Protein AF-A0A5I0D790-F1 (afdb_monomer_lite)

Foldseek 3Di:
DQDQADDDPQFTFQWLPQFKKFKFPFFQFAQAPDVGDTDGWIKMFTSVQKDPADDPDAGRPRTGTDFAVIKRAFIDGCVRSVCATPPQSFHRGIKGWDDFHPPDDDPNTGTHGAQTKIQHRRNSTIRNSRIDGDGHDDDDDDDDDDDPPPFQAAEEEEEEFFEAALADPLLQVVLCVVCVVVVQDLLDQCNLVVSLVCCCPPVVADSLFCSNNRWDDWLSVLQQVQQQPDDCPDLRYFYDYDYFGHFQDDRPGTGHPCRRQALDDCRHLVNSLVVVLQCLLVRLLVRDDPGHAHAFYEYAYEAAALRLLSSLQNLVCLVVVPVSSLVSNVNSCVPHHYNADSNTAYLEYQYEQYQLQHQDVVVVGQRQALDNDPRQNFDDVRSHNAYEYEHEPQAFFSNRFGADAPPVHQYHYAYAYRCLQTPRHGQKYKDKFFQDFKDKDKDFPPDDLCNDPQVVVQVVCLVLQCPDPNRVLLSVQFDKDKDKDKAQPDQADPVRGRMIMMIITIITPIDMAGSLSNLLSSVLSVVVCVVSVRDTRCPPPCNVVSQDPVCVVVSVVSNVCSVCSNVVHDDDGDDSVRSSVCSNHHHDPQAHQPQADADPVRHGRGGRDPDPSSRSRHGDPSSFHWYAYSVRDTDGD

Structure (mmCIF, N/CA/C/O backbone):
data_AF-A0A5I0D790-F1
#
_entry.id   AF-A0A5I0D790-F1
#
loop_
_atom_site.group_PDB
_atom_site.id
_atom_site.type_symbol
_atom_site.label_atom_id
_atom_site.label_alt_id
_atom_site.label_comp_id
_atom_site.label_asym_id
_atom_site.label_entity_id
_atom_site.label_seq_id
_atom_site.pdbx_PDB_ins_code
_atom_site.Cartn_x
_atom_site.Cartn_y
_atom_site.Cartn_z
_atom_site.occupancy
_atom_site.B_iso_or_equiv
_atom_site.auth_seq_id
_atom_site.auth_comp_id
_atom_site.auth_asym_id
_atom_site.auth_atom_id
_atom_site.pdbx_PDB_model_num
ATOM 1 N N . MET A 1 1 ? -8.455 9.832 46.505 1.00 47.78 1 MET A N 1
ATOM 2 C CA . MET A 1 1 ? -8.257 11.074 45.724 1.00 47.78 1 MET A CA 1
ATOM 3 C C . MET A 1 1 ? -9.049 12.175 46.412 1.00 47.78 1 MET A C 1
ATOM 5 O O . MET A 1 1 ? -10.220 11.936 46.685 1.00 47.78 1 MET A O 1
ATOM 9 N N . LYS A 1 2 ? -8.435 13.312 46.771 1.00 54.25 2 LYS A N 1
ATOM 10 C CA . LYS A 1 2 ? -9.201 14.464 47.283 1.00 54.25 2 LYS A CA 1
ATOM 11 C C . LYS A 1 2 ? -10.118 14.960 46.156 1.00 54.25 2 LYS A C 1
ATOM 13 O O . LYS A 1 2 ? -9.687 15.027 45.010 1.00 54.25 2 LYS A O 1
ATOM 18 N N . MET A 1 3 ? -11.389 15.181 46.472 1.00 67.50 3 MET A N 1
ATOM 19 C CA . MET A 1 3 ? -12.434 15.505 45.499 1.00 67.50 3 MET A CA 1
ATOM 20 C C . MET A 1 3 ? -12.367 16.998 45.147 1.00 67.50 3 MET A C 1
ATOM 22 O O . MET A 1 3 ? -12.286 17.809 46.064 1.00 67.50 3 MET A O 1
ATOM 26 N N . ILE A 1 4 ? -12.398 17.348 43.854 1.00 86.44 4 ILE A N 1
ATOM 27 C CA . ILE A 1 4 ? -12.552 18.742 43.402 1.00 86.44 4 ILE A CA 1
ATOM 28 C C . ILE A 1 4 ? -14.047 19.045 43.365 1.00 86.44 4 ILE A C 1
ATOM 30 O O . ILE A 1 4 ? -14.782 18.367 42.640 1.00 86.44 4 ILE A O 1
ATOM 34 N N . THR A 1 5 ? -14.508 20.020 44.144 1.00 88.56 5 THR A N 1
ATOM 35 C CA . THR A 1 5 ? -15.954 20.248 44.333 1.00 88.56 5 THR A CA 1
ATOM 36 C C . THR A 1 5 ? -16.473 21.519 43.666 1.00 88.56 5 THR A C 1
ATOM 38 O O . THR A 1 5 ? -17.679 21.671 43.486 1.00 88.56 5 THR A O 1
ATOM 41 N N . ILE A 1 6 ? -15.581 22.425 43.255 1.00 90.56 6 ILE A N 1
ATOM 42 C CA . ILE A 1 6 ? -15.966 23.768 42.809 1.00 90.56 6 ILE A CA 1
ATOM 43 C C . ILE A 1 6 ? -16.123 23.835 41.285 1.00 90.56 6 ILE A C 1
ATOM 45 O O . ILE A 1 6 ? -15.172 23.596 40.532 1.00 90.56 6 ILE A O 1
ATOM 49 N N . ASN A 1 7 ? -17.331 24.212 40.848 1.00 91.69 7 ASN A N 1
ATOM 50 C CA . ASN A 1 7 ? -17.683 24.492 39.457 1.00 91.69 7 ASN A CA 1
ATOM 51 C C . ASN A 1 7 ? -17.460 25.959 39.104 1.00 91.69 7 ASN A C 1
ATOM 53 O O . ASN A 1 7 ? -18.024 26.835 39.755 1.00 91.69 7 ASN A O 1
ATOM 57 N N . ILE A 1 8 ? -16.714 26.220 38.033 1.00 90.75 8 ILE A N 1
ATOM 58 C CA . ILE A 1 8 ? -16.576 27.547 37.447 1.00 90.75 8 ILE A CA 1
ATOM 59 C C . ILE A 1 8 ? -16.781 27.439 35.936 1.00 90.75 8 ILE A C 1
ATOM 61 O O . ILE A 1 8 ? -15.944 26.897 35.220 1.00 90.75 8 ILE A O 1
ATOM 65 N N . ASN A 1 9 ? -17.904 27.963 35.439 1.00 89.56 9 ASN A N 1
ATOM 66 C CA . ASN A 1 9 ? -18.281 27.931 34.018 1.00 89.56 9 ASN A CA 1
ATOM 67 C C . ASN A 1 9 ? -18.267 26.518 33.392 1.00 89.56 9 ASN A C 1
ATOM 69 O O . ASN A 1 9 ? -17.844 26.341 32.252 1.00 89.56 9 ASN A O 1
ATOM 73 N N . GLY A 1 10 ? -18.694 25.498 34.141 1.00 84.69 10 GLY A N 1
ATOM 74 C CA . GLY A 1 10 ? -18.701 24.103 33.685 1.00 84.69 10 GLY A CA 1
ATOM 75 C C . GLY A 1 10 ? -17.344 23.397 33.782 1.00 84.69 10 GLY A C 1
ATOM 76 O O . GLY A 1 10 ? -17.230 22.238 33.388 1.00 84.69 10 GLY A O 1
ATOM 77 N N . LEU A 1 11 ? -16.325 24.069 34.321 1.00 92.31 11 LEU A N 1
ATOM 78 C CA . LEU A 1 11 ? -14.958 23.575 34.464 1.00 92.31 11 LEU A CA 1
ATOM 79 C C . LEU A 1 11 ? -14.590 23.505 35.949 1.00 92.31 11 LEU A C 1
ATOM 81 O O . LEU A 1 11 ? -15.036 24.326 36.752 1.00 92.31 11 LEU A O 1
ATOM 85 N N . THR A 1 12 ? -13.785 22.518 36.345 1.00 95.25 12 THR A N 1
ATOM 86 C CA . THR A 1 12 ? -13.294 22.449 37.727 1.00 95.25 12 THR A CA 1
ATOM 87 C C . THR A 1 12 ? -12.299 23.570 38.001 1.00 95.25 12 THR A C 1
ATOM 89 O O . THR A 1 12 ? -11.451 23.877 37.162 1.00 95.25 12 THR A O 1
ATOM 92 N N . LEU A 1 13 ? -12.367 24.150 39.198 1.00 96.88 13 LEU A N 1
ATOM 93 C CA . LEU A 1 13 ? -11.386 25.125 39.668 1.00 96.88 13 LEU A CA 1
ATOM 94 C C . LEU A 1 13 ? -9.985 24.501 39.806 1.00 96.88 13 LEU A C 1
ATOM 96 O O . LEU A 1 13 ? -9.845 23.418 40.373 1.00 96.88 13 LEU A O 1
ATOM 100 N N . CYS A 1 14 ? -8.939 25.198 39.355 1.00 97.38 14 CYS A N 1
ATOM 101 C CA . CYS A 1 14 ? -7.555 24.835 39.660 1.00 97.38 14 CYS A CA 1
ATOM 102 C C . CYS A 1 14 ? -7.168 25.361 41.050 1.00 97.38 14 CYS A C 1
ATOM 104 O O . CYS A 1 14 ? -7.258 26.553 41.345 1.00 97.38 14 CYS A O 1
ATOM 106 N N . HIS A 1 15 ? -6.691 24.474 41.914 1.00 97.19 15 HIS A N 1
ATOM 107 C CA . HIS A 1 15 ? -6.143 24.808 43.232 1.00 97.19 15 HIS A CA 1
ATOM 108 C C . HIS A 1 15 ? -4.986 23.858 43.561 1.00 97.19 15 HIS A C 1
ATOM 110 O O . HIS A 1 15 ? -4.817 22.828 42.908 1.00 97.19 15 HIS A O 1
ATOM 116 N N . LYS A 1 16 ? -4.197 24.156 44.596 1.00 96.25 16 LYS A N 1
ATOM 117 C CA . LYS A 1 16 ? -2.963 23.411 44.921 1.00 96.25 16 LYS A CA 1
ATOM 118 C C . LYS A 1 16 ? -3.149 21.897 45.125 1.00 96.25 16 LYS A C 1
ATOM 120 O O . LYS A 1 16 ? -2.231 21.113 44.929 1.00 96.25 16 LYS A O 1
ATOM 125 N N . GLY A 1 17 ? -4.353 21.480 45.513 1.00 93.06 17 GLY A N 1
ATOM 126 C CA . GLY A 1 17 ? -4.722 20.078 45.738 1.00 93.06 17 GLY A CA 1
ATOM 127 C C . GLY A 1 17 ? -5.485 19.415 44.587 1.00 93.06 17 GLY A C 1
ATOM 128 O O . GLY A 1 17 ? -5.932 18.283 44.751 1.00 93.06 17 GLY A O 1
ATOM 129 N N . SER A 1 18 ? -5.671 20.102 43.455 1.00 92.56 18 SER A N 1
ATOM 130 C CA . SER A 1 18 ? -6.517 19.646 42.336 1.00 92.56 18 SER A CA 1
ATOM 131 C C . SER A 1 18 ? -5.899 18.515 41.507 1.00 92.56 18 SER A C 1
ATOM 133 O O . SER A 1 18 ? -6.591 17.883 40.714 1.00 92.56 18 SER A O 1
ATOM 135 N N . SER A 1 19 ? -4.610 18.215 41.713 1.00 93.31 19 SER A N 1
ATOM 136 C CA . SER A 1 19 ? -3.855 17.222 40.929 1.00 93.31 19 SER A CA 1
ATOM 137 C C . SER A 1 19 ? -3.840 17.523 39.422 1.00 93.31 19 SER A C 1
ATOM 139 O O . SER A 1 19 ? -3.716 16.610 38.612 1.00 93.31 19 SER A O 1
ATOM 141 N N . GLY A 1 20 ? -3.989 18.795 39.046 1.00 94.88 20 GLY A N 1
ATOM 142 C CA . GLY A 1 20 ? -3.878 19.241 37.665 1.00 94.88 20 GLY A CA 1
ATOM 143 C C . GLY A 1 20 ? -2.451 19.207 37.127 1.00 94.88 20 GLY A C 1
ATOM 144 O O . GLY A 1 20 ? -1.507 19.517 37.863 1.00 94.88 20 GLY A O 1
ATOM 145 N N . VAL A 1 21 ? -2.334 18.856 35.846 1.00 97.19 21 VAL A N 1
ATOM 146 C CA . VAL A 1 21 ? -1.097 18.742 35.063 1.00 97.19 21 VAL A CA 1
ATOM 147 C C . VAL A 1 21 ? -1.215 19.623 33.821 1.00 97.19 21 VAL A C 1
ATOM 149 O O . VAL A 1 21 ? -2.246 19.629 33.148 1.00 97.19 21 VAL A O 1
ATOM 152 N N . SER A 1 22 ? -0.166 20.374 33.513 1.00 96.81 22 SER A N 1
ATOM 153 C CA . SER A 1 22 ? -0.014 21.109 32.261 1.00 96.81 22 SER A CA 1
ATOM 154 C C . SER A 1 22 ? 1.138 20.500 31.481 1.00 96.81 22 SER A C 1
ATOM 156 O O . SER A 1 22 ? 2.247 20.503 31.996 1.00 96.81 22 SER A O 1
ATOM 158 N N . HIS A 1 23 ? 0.877 20.028 30.264 1.00 97.00 23 HIS A N 1
ATOM 159 C CA . HIS A 1 23 ? 1.871 19.449 29.356 1.00 97.00 23 HIS A CA 1
ATOM 160 C C . HIS A 1 23 ? 1.987 20.329 28.110 1.00 97.00 23 HIS A C 1
ATOM 162 O O . HIS A 1 23 ? 0.968 20.773 27.573 1.00 97.00 23 HIS A O 1
ATOM 168 N N . ASN A 1 24 ? 3.202 20.604 27.645 1.00 95.88 24 ASN A N 1
ATOM 169 C CA . ASN A 1 24 ? 3.423 21.433 26.464 1.00 95.88 24 ASN A CA 1
ATOM 170 C C . ASN A 1 24 ? 2.804 20.814 25.195 1.00 95.88 24 ASN A C 1
ATOM 172 O O . ASN A 1 24 ? 2.886 19.619 24.941 1.00 95.88 24 ASN A O 1
ATOM 176 N N . THR A 1 25 ? 2.145 21.627 24.372 1.00 95.06 25 THR A N 1
ATOM 177 C CA . THR A 1 25 ? 1.626 21.188 23.061 1.00 95.06 25 THR A CA 1
ATOM 178 C C . THR A 1 25 ? 2.617 21.434 21.935 1.00 95.06 25 THR A C 1
ATOM 180 O O . THR A 1 25 ? 2.563 20.767 20.909 1.00 95.06 25 THR A O 1
ATOM 183 N N . LEU A 1 26 ? 3.490 22.427 22.111 1.00 91.06 26 LEU A N 1
ATOM 184 C CA . LEU A 1 26 ? 4.632 22.665 21.239 1.00 91.06 26 LEU A CA 1
ATOM 185 C C . LEU A 1 26 ? 5.893 22.193 21.971 1.00 91.06 26 LEU A C 1
ATOM 187 O O . LEU A 1 26 ? 5.958 22.341 23.192 1.00 91.06 26 LEU A O 1
ATOM 191 N N . PRO A 1 27 ? 6.892 21.631 21.279 1.00 91.69 27 PRO A N 1
ATOM 192 C CA . PRO A 1 27 ? 8.114 21.191 21.940 1.00 91.69 27 PRO A CA 1
ATOM 193 C C . PRO A 1 27 ? 8.825 22.364 22.623 1.00 91.69 27 PRO A C 1
ATOM 195 O O . PRO A 1 27 ? 8.868 23.473 22.090 1.00 91.69 27 PRO A O 1
ATOM 198 N N . ASP A 1 28 ? 9.389 22.117 23.803 1.00 92.50 28 ASP A N 1
ATOM 199 C CA . ASP A 1 28 ? 10.214 23.081 24.524 1.00 92.50 28 ASP A CA 1
ATOM 200 C C . ASP A 1 28 ? 11.636 23.049 23.964 1.00 92.50 28 ASP A C 1
ATOM 202 O O . ASP A 1 28 ? 12.444 22.196 24.321 1.00 92.50 28 ASP A O 1
ATOM 206 N N . VAL A 1 29 ? 11.932 23.907 22.986 1.00 95.88 29 VAL A N 1
ATOM 207 C CA . VAL A 1 29 ? 13.235 23.868 22.311 1.00 95.88 29 VAL A CA 1
ATOM 208 C C . VAL A 1 29 ? 14.280 24.580 23.169 1.00 95.88 29 VAL A C 1
ATOM 210 O O . VAL A 1 29 ? 14.242 25.806 23.315 1.00 95.88 29 VAL A O 1
ATOM 213 N N . CYS A 1 30 ? 15.242 23.820 23.693 1.00 94.69 30 CYS A N 1
ATOM 214 C CA . CYS A 1 30 ? 16.298 24.312 24.579 1.00 94.69 30 CYS A CA 1
ATOM 215 C C . CYS A 1 30 ? 17.694 24.020 24.020 1.00 94.69 30 CYS A C 1
ATOM 217 O O . CYS A 1 30 ? 17.924 23.028 23.324 1.00 94.69 30 CYS A O 1
ATOM 219 N N . LYS A 1 31 ? 18.657 24.887 24.340 1.00 95.69 31 LYS A N 1
ATOM 220 C CA . LYS A 1 31 ? 20.071 24.664 24.031 1.00 95.69 31 LYS A CA 1
ATOM 221 C C . LYS A 1 31 ? 20.621 23.579 24.949 1.00 95.69 31 LYS A C 1
ATOM 223 O O . LYS A 1 31 ? 20.528 23.676 26.172 1.00 95.69 31 LYS A O 1
ATOM 228 N N . THR A 1 32 ? 21.229 22.564 24.347 1.00 93.88 32 THR A N 1
ATOM 229 C CA . THR A 1 32 ? 21.686 21.369 25.064 1.00 93.88 32 THR A CA 1
ATOM 230 C C . THR A 1 32 ? 23.214 21.256 25.039 1.00 93.88 32 THR A C 1
ATOM 232 O O . THR A 1 32 ? 23.813 21.378 23.961 1.00 93.88 32 THR A O 1
ATOM 235 N N . PRO A 1 33 ? 23.877 21.030 26.192 1.00 90.38 33 PRO A N 1
ATOM 236 C CA . PRO A 1 33 ? 25.311 20.758 26.245 1.00 90.38 33 PRO A CA 1
ATOM 237 C C . PRO A 1 33 ? 25.738 19.544 25.399 1.00 90.38 33 PRO A C 1
ATOM 239 O O . PRO A 1 33 ? 24.935 18.649 25.146 1.00 90.38 33 PRO A O 1
ATOM 242 N N . PRO A 1 34 ? 27.022 19.458 25.006 1.00 87.50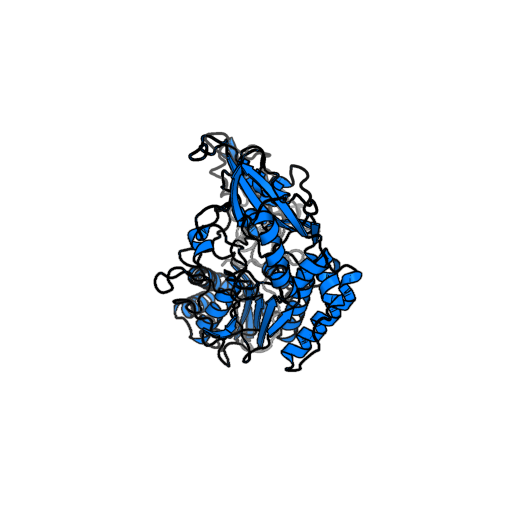 34 PRO A N 1
ATOM 243 C CA . PRO A 1 34 ? 28.077 20.445 25.255 1.00 87.50 34 PRO A CA 1
ATOM 244 C C . PRO A 1 34 ? 28.128 21.568 24.206 1.00 87.50 34 PRO A C 1
ATOM 246 O O . PRO A 1 34 ? 28.818 22.559 24.415 1.00 87.50 34 PRO A O 1
ATOM 249 N N . PHE A 1 35 ? 27.410 21.433 23.088 1.00 91.00 35 PHE A N 1
ATOM 250 C CA . PHE A 1 35 ? 27.553 22.321 21.926 1.00 91.00 35 PHE A CA 1
ATOM 251 C C . PHE A 1 35 ? 26.448 23.383 21.802 1.00 91.00 35 PHE A C 1
ATOM 253 O O . PHE A 1 35 ? 26.479 24.191 20.878 1.00 91.00 35 PHE A O 1
ATOM 260 N N . GLY A 1 36 ? 25.465 23.395 22.708 1.00 89.25 36 GLY A N 1
ATOM 261 C CA . GLY A 1 36 ? 24.347 24.341 22.669 1.00 89.25 36 GLY A CA 1
ATOM 262 C C . GLY A 1 36 ? 23.389 24.106 21.499 1.00 89.25 36 GLY A C 1
ATOM 263 O O . GLY A 1 36 ? 22.750 25.053 21.042 1.00 89.25 36 GLY A O 1
ATOM 264 N N . VAL A 1 37 ? 23.297 22.864 21.007 1.00 92.88 37 VAL A N 1
ATOM 265 C CA . VAL A 1 37 ? 22.390 22.498 19.909 1.00 92.88 37 VAL A CA 1
ATOM 266 C C . VAL A 1 37 ? 20.941 22.645 20.391 1.00 92.88 37 VAL A C 1
ATOM 268 O O . VAL A 1 37 ? 20.640 22.193 21.501 1.00 92.88 37 VAL A O 1
ATOM 271 N N . PRO A 1 38 ? 20.045 23.269 19.603 1.00 94.31 38 PRO A N 1
ATOM 272 C CA . PRO A 1 38 ? 18.618 23.300 19.905 1.00 94.31 38 PRO A CA 1
ATOM 273 C C . PRO A 1 38 ? 18.026 21.885 19.856 1.00 94.31 38 PRO A C 1
ATOM 275 O O . PRO A 1 38 ? 18.068 21.233 18.815 1.00 94.31 38 PRO A O 1
ATOM 278 N N . VAL A 1 39 ? 17.471 21.416 20.971 1.00 92.81 39 VAL A N 1
ATOM 279 C CA . VAL A 1 39 ? 16.820 20.104 21.094 1.00 92.81 39 VAL A CA 1
ATOM 280 C C . VAL A 1 39 ? 15.399 20.315 21.620 1.00 92.81 39 VAL A C 1
ATOM 282 O O . VAL A 1 39 ? 15.229 21.086 22.567 1.00 92.81 39 VAL A O 1
ATOM 285 N N . PRO A 1 40 ? 14.375 19.690 21.012 1.00 95.50 40 PRO A N 1
ATOM 286 C CA . PRO A 1 40 ? 13.009 19.744 21.516 1.00 95.50 40 PRO A CA 1
ATOM 287 C C . PRO A 1 40 ? 12.840 18.848 22.752 1.00 95.50 40 PRO A C 1
ATOM 289 O O . PRO A 1 40 ? 13.168 17.663 22.695 1.00 95.50 40 PRO A O 1
ATOM 292 N N . TYR A 1 41 ? 12.282 19.397 23.831 1.00 92.06 41 TYR A N 1
ATOM 293 C CA . TYR A 1 41 ? 11.947 18.670 25.056 1.00 92.06 41 TYR A CA 1
ATOM 294 C C . TYR A 1 41 ? 10.438 18.620 25.314 1.00 92.06 41 TYR A C 1
ATOM 296 O O . TYR A 1 41 ? 9.669 19.501 24.907 1.00 92.06 41 TYR A O 1
ATOM 304 N N . GLU A 1 42 ? 10.017 17.570 26.013 1.00 95.06 42 GLU A N 1
ATOM 305 C CA . GLU A 1 42 ? 8.752 17.579 26.745 1.00 95.06 42 GLU A CA 1
ATOM 306 C C . GLU A 1 42 ? 8.875 18.545 27.927 1.00 95.06 42 GLU A C 1
ATOM 308 O O . GLU A 1 42 ? 9.964 18.758 28.457 1.00 95.06 42 GLU A O 1
ATOM 313 N N . ASN A 1 43 ? 7.768 19.168 28.320 1.00 95.00 43 ASN A N 1
ATOM 314 C CA . ASN A 1 43 ? 7.745 20.073 29.459 1.00 95.00 43 ASN A CA 1
ATOM 315 C C . ASN A 1 43 ? 6.410 19.930 30.200 1.00 95.00 43 ASN A C 1
ATOM 317 O O . ASN A 1 43 ? 5.339 20.120 29.612 1.00 95.00 43 ASN A O 1
ATOM 321 N N . GLU A 1 44 ? 6.476 19.602 31.493 1.00 97.44 44 GLU A N 1
ATOM 322 C CA . GLU A 1 44 ? 5.307 19.481 32.366 1.00 97.44 44 GLU A CA 1
ATOM 323 C C . GLU A 1 44 ? 5.381 20.400 33.586 1.00 97.44 44 GLU A C 1
ATOM 325 O O . GLU A 1 44 ? 6.446 20.654 34.140 1.00 97.44 44 GLU A O 1
ATOM 330 N N . ALA A 1 45 ? 4.224 20.862 34.059 1.00 96.81 45 ALA A N 1
ATOM 331 C CA . ALA A 1 45 ? 4.097 21.603 35.309 1.00 96.81 45 ALA A CA 1
ATOM 332 C C . ALA A 1 45 ? 2.831 21.198 36.074 1.00 96.81 45 ALA A C 1
ATOM 334 O O . ALA A 1 45 ? 1.789 20.904 35.480 1.00 96.81 45 ALA A O 1
ATOM 335 N N . TYR A 1 46 ? 2.901 21.218 37.406 1.00 97.56 46 TYR A N 1
ATOM 336 C CA . TYR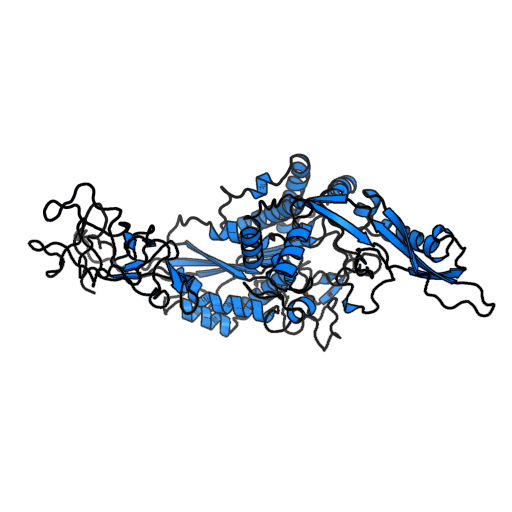 A 1 46 ? 1.873 20.634 38.268 1.00 97.56 46 TYR A CA 1
ATOM 337 C C . TYR A 1 46 ? 1.207 21.665 39.175 1.00 97.56 46 TYR A C 1
ATOM 339 O O . TYR A 1 46 ? 1.864 22.487 39.812 1.00 97.56 46 TYR A O 1
ATOM 347 N N . SER A 1 47 ? -0.107 21.531 39.353 1.00 96.88 47 SER A N 1
ATOM 348 C CA . SER A 1 47 ? -0.876 22.326 40.324 1.00 96.88 47 SER A CA 1
ATOM 349 C C . SER A 1 47 ? -0.389 22.180 41.770 1.00 96.88 47 SER A C 1
ATOM 351 O O . SER A 1 47 ? -0.569 23.098 42.567 1.00 96.88 47 SER A O 1
ATOM 353 N N . ALA A 1 48 ? 0.272 21.071 42.115 1.00 96.06 48 ALA A N 1
ATOM 354 C CA . ALA A 1 48 ? 0.896 20.880 43.424 1.00 96.06 48 ALA A CA 1
ATOM 355 C C . ALA A 1 48 ? 1.991 21.925 43.719 1.00 96.06 48 ALA A C 1
ATOM 357 O O . ALA A 1 48 ? 2.185 22.294 44.879 1.00 96.06 48 ALA A O 1
ATOM 358 N N . ASP A 1 49 ? 2.626 22.463 42.674 1.00 96.88 49 ASP A N 1
ATOM 359 C CA . ASP A 1 49 ? 3.661 23.498 42.742 1.00 96.88 49 ASP A CA 1
ATOM 360 C C . ASP A 1 49 ? 3.072 24.920 42.630 1.00 96.88 49 ASP A C 1
ATOM 362 O O . ASP A 1 49 ? 3.797 25.885 42.390 1.00 96.88 49 ASP A O 1
ATOM 366 N N . LEU A 1 50 ? 1.753 25.081 42.817 1.00 97.81 50 LEU A N 1
ATOM 367 C CA . LEU A 1 50 ? 1.083 26.381 42.770 1.00 97.81 50 LEU A CA 1
ATOM 368 C C . LEU A 1 50 ? 1.661 27.359 43.807 1.00 97.81 50 LEU A C 1
ATOM 370 O O . LEU A 1 50 ? 1.679 27.095 45.020 1.00 97.81 50 LEU A O 1
ATOM 374 N N . ILE A 1 51 ? 2.066 28.520 43.297 1.00 97.56 51 ILE A N 1
ATOM 375 C CA . ILE A 1 51 ? 2.528 29.702 44.023 1.00 97.56 51 ILE A CA 1
ATOM 376 C C . ILE A 1 51 ? 1.795 30.948 43.516 1.00 97.56 51 ILE A C 1
ATOM 378 O O . ILE A 1 51 ? 1.164 30.936 42.458 1.00 97.56 51 ILE A O 1
ATOM 382 N N . LYS A 1 52 ? 1.890 32.046 44.278 1.00 97.19 52 LYS A N 1
ATOM 383 C CA . LYS A 1 52 ? 1.242 33.336 43.963 1.00 97.19 52 LYS A CA 1
ATOM 384 C C . LYS A 1 52 ? -0.284 33.240 43.755 1.00 97.19 52 LYS A C 1
ATOM 386 O O . LYS A 1 52 ? -0.868 34.121 43.129 1.00 97.19 52 LYS A O 1
ATOM 391 N N . GLY A 1 53 ? -0.910 32.186 44.284 1.00 95.88 53 GLY A N 1
ATOM 392 C CA . GLY A 1 53 ? -2.360 32.040 44.353 1.00 95.88 53 GLY A CA 1
ATOM 393 C C . GLY A 1 53 ? -2.973 32.804 45.518 1.00 95.88 53 GLY A C 1
ATOM 394 O O . GLY A 1 53 ? -2.331 33.656 46.135 1.00 95.88 53 GLY A O 1
ATOM 395 N N . THR A 1 54 ? -4.234 32.503 45.811 1.00 97.31 54 THR A N 1
ATOM 396 C CA . THR A 1 54 ? -4.999 33.202 46.850 1.00 97.31 54 THR A CA 1
ATOM 397 C C . THR A 1 54 ? -4.409 33.039 48.253 1.00 97.31 54 THR A C 1
ATOM 399 O O . THR A 1 54 ? -3.808 32.016 48.583 1.00 97.31 54 THR A O 1
ATOM 402 N N . THR A 1 55 ? -4.624 34.032 49.118 1.00 95.38 55 THR A N 1
ATOM 403 C CA . THR A 1 55 ? -4.127 34.024 50.513 1.00 95.38 55 THR A CA 1
ATOM 404 C C . THR A 1 55 ? -5.243 34.061 51.553 1.00 95.38 55 THR A C 1
ATOM 406 O O . THR A 1 55 ? -5.093 33.510 52.640 1.00 95.38 55 THR A O 1
ATOM 409 N N . SER A 1 56 ? -6.378 34.669 51.212 1.00 95.00 56 SER A N 1
ATOM 410 C CA . SER A 1 56 ? -7.547 34.855 52.078 1.00 95.00 56 SER A CA 1
ATOM 411 C C . SER A 1 56 ? -8.682 33.868 51.795 1.00 95.00 56 SER A C 1
ATOM 413 O O . SER A 1 56 ? -9.563 33.689 52.633 1.00 95.00 56 SER A O 1
ATOM 415 N N . VAL A 1 57 ? -8.657 33.202 50.636 1.00 94.12 57 VAL A N 1
ATOM 416 C CA . VAL A 1 57 ? -9.674 32.228 50.208 1.00 94.12 57 VAL A CA 1
ATOM 417 C C . VAL A 1 57 ? -9.001 30.910 49.844 1.00 94.12 57 VAL A C 1
ATOM 419 O O . VAL A 1 57 ? -7.939 30.905 49.224 1.00 94.12 57 VAL A O 1
ATOM 422 N N . SER A 1 58 ? -9.614 29.787 50.216 1.00 94.94 58 SER A N 1
ATOM 423 C CA . SER A 1 58 ? -9.100 28.442 49.938 1.00 94.94 58 SER A CA 1
ATOM 424 C C . SER A 1 58 ? -10.209 27.492 49.474 1.00 94.94 58 SER A C 1
ATOM 426 O O . SER A 1 58 ? -11.388 27.761 49.699 1.00 94.94 58 SER A O 1
ATOM 428 N N . ALA A 1 59 ? -9.834 26.394 48.813 1.00 92.44 59 ALA A N 1
ATOM 429 C CA . ALA A 1 59 ? -10.745 25.400 48.240 1.00 92.44 59 ALA A CA 1
ATOM 430 C C . ALA A 1 59 ? -10.376 23.961 48.639 1.00 92.44 59 ALA A C 1
ATOM 432 O O . ALA A 1 59 ? -9.206 23.642 48.871 1.00 92.44 59 ALA A O 1
ATOM 433 N N . ASP A 1 60 ? -11.380 23.081 48.691 1.00 89.88 60 ASP A N 1
ATOM 434 C CA . ASP A 1 60 ? -11.226 21.619 48.770 1.00 89.88 60 ASP A CA 1
ATOM 435 C C . ASP A 1 60 ? -10.238 21.140 49.851 1.00 89.88 60 ASP A C 1
ATOM 437 O O . ASP A 1 60 ? -9.270 20.419 49.594 1.00 89.88 60 ASP A O 1
ATOM 441 N N . GLY A 1 61 ? -10.475 21.565 51.095 1.00 85.00 61 GLY A N 1
ATOM 442 C CA . GLY A 1 61 ? -9.632 21.211 52.240 1.00 85.00 61 GLY A CA 1
ATOM 443 C C . GLY A 1 61 ? -8.442 22.151 52.444 1.00 85.00 61 GLY A C 1
ATOM 444 O O . GLY A 1 61 ? -7.346 21.685 52.752 1.00 85.00 61 GLY A O 1
ATOM 445 N N . GLY A 1 62 ? -8.661 23.459 52.269 1.00 91.06 62 GLY A N 1
ATOM 446 C CA . GLY A 1 62 ? -7.695 24.506 52.621 1.00 91.06 62 GLY A CA 1
ATOM 447 C C . GLY A 1 62 ? -6.645 24.815 51.551 1.00 91.06 62 GLY A C 1
ATOM 448 O O . GLY A 1 62 ? -5.654 25.477 51.845 1.00 91.06 62 GLY A O 1
ATOM 449 N N . ASN A 1 63 ? -6.825 24.357 50.310 1.00 96.12 63 ASN A N 1
ATOM 450 C CA . ASN A 1 63 ? -5.844 24.592 49.254 1.00 96.12 63 ASN A CA 1
ATOM 451 C C . ASN A 1 63 ? -5.924 26.015 48.695 1.00 96.12 63 ASN A C 1
ATOM 453 O O . ASN A 1 63 ? -7.007 26.530 48.426 1.00 96.12 63 ASN A O 1
ATOM 457 N N . MET A 1 64 ? -4.754 26.590 48.425 1.00 97.00 64 MET A N 1
ATOM 458 C CA . MET A 1 64 ? -4.585 27.824 47.656 1.00 97.00 64 MET A CA 1
ATOM 459 C C . MET A 1 64 ? -5.233 27.699 46.272 1.00 97.00 64 MET A C 1
ATOM 461 O O . MET A 1 64 ? -5.006 26.703 45.581 1.00 97.00 64 MET A O 1
ATOM 465 N N . ILE A 1 65 ? -6.015 28.700 45.873 1.00 98.19 65 ILE A N 1
ATOM 466 C CA . ILE A 1 65 ? -6.732 28.747 44.594 1.00 98.19 65 ILE A CA 1
ATOM 467 C C . ILE A 1 65 ? -5.860 29.440 43.541 1.00 98.19 65 ILE A C 1
ATOM 469 O O . ILE A 1 65 ? -5.192 30.429 43.846 1.00 98.19 65 ILE A O 1
ATOM 473 N N . ALA A 1 66 ? -5.879 28.937 42.304 1.00 98.19 66 ALA A N 1
ATOM 474 C CA . ALA A 1 66 ? -5.237 29.593 41.172 1.00 98.19 66 ALA A CA 1
ATOM 475 C C . ALA A 1 66 ? -6.149 30.685 40.586 1.00 98.19 66 ALA A C 1
ATOM 477 O O . ALA A 1 66 ? -7.299 30.440 40.216 1.00 98.19 66 ALA A O 1
ATOM 478 N N . ASN A 1 67 ? -5.610 31.893 40.478 1.00 97.50 67 ASN A N 1
ATOM 479 C CA . ASN A 1 67 ? -6.200 33.026 39.771 1.00 97.50 67 ASN A CA 1
ATOM 480 C C . ASN A 1 67 ? -5.147 33.686 38.861 1.00 97.50 67 ASN A C 1
ATOM 482 O O . ASN A 1 67 ? -3.963 33.350 38.921 1.00 97.50 67 ASN A O 1
ATOM 486 N N . VAL A 1 68 ? -5.547 34.620 37.999 1.00 96.06 68 VAL A N 1
ATOM 487 C CA . VAL A 1 68 ? -4.612 35.280 37.067 1.00 96.06 68 VAL A CA 1
ATOM 488 C C . VAL A 1 68 ? -3.439 35.929 37.816 1.00 96.06 68 VAL A C 1
ATOM 490 O O . VAL A 1 68 ? -3.620 36.717 38.747 1.00 96.06 68 VAL A O 1
ATOM 493 N N . GLY A 1 69 ? -2.216 35.595 37.396 1.00 92.19 69 GLY A N 1
ATOM 494 C CA . GLY A 1 69 ? -0.963 35.966 38.068 1.00 92.19 69 GLY A CA 1
ATOM 495 C C . GLY A 1 69 ? -0.419 34.905 39.036 1.00 92.19 69 GLY A C 1
ATOM 496 O O . GLY A 1 69 ? 0.702 35.056 39.521 1.00 92.19 69 GLY A O 1
ATOM 497 N N . SER A 1 70 ? -1.175 33.833 39.292 1.00 97.69 70 SER A N 1
ATOM 498 C CA . SER A 1 70 ? -0.650 32.604 39.900 1.00 97.69 70 SER A CA 1
ATOM 499 C C . SER A 1 70 ? 0.281 31.870 38.934 1.00 97.69 70 SER A C 1
ATOM 501 O O . SER A 1 70 ? 0.149 32.018 37.720 1.00 97.69 70 SER A O 1
ATOM 503 N N . GLN A 1 71 ? 1.180 31.040 39.460 1.00 98.00 71 GLN A N 1
ATOM 504 C CA . GLN A 1 71 ? 2.159 30.290 38.664 1.00 98.00 71 GLN A CA 1
ATOM 505 C C . GLN A 1 71 ? 2.342 28.880 39.233 1.00 98.00 71 GLN A C 1
ATOM 507 O O . GLN A 1 71 ? 2.164 28.674 40.436 1.00 98.00 71 GLN A O 1
ATOM 512 N N . PHE A 1 72 ? 2.738 27.918 38.403 1.00 98.12 72 PHE A N 1
ATOM 513 C CA . PHE A 1 72 ? 3.371 26.691 38.896 1.00 98.12 72 PHE A CA 1
ATOM 514 C C . PHE A 1 72 ? 4.868 26.953 38.990 1.00 98.12 72 PHE A C 1
ATOM 516 O O . PHE A 1 72 ? 5.467 27.362 38.002 1.00 98.12 72 PHE A O 1
ATOM 523 N N . ALA A 1 73 ? 5.444 26.786 40.182 1.00 95.62 73 ALA A N 1
ATOM 524 C CA . ALA A 1 73 ? 6.768 27.306 40.536 1.00 95.62 73 ALA A CA 1
ATOM 525 C C . ALA A 1 73 ? 7.922 26.786 39.671 1.00 95.62 73 ALA A C 1
ATOM 527 O O . ALA A 1 73 ? 8.983 27.402 39.653 1.00 95.62 73 ALA A O 1
ATOM 528 N N . ARG A 1 74 ? 7.724 25.650 39.004 1.00 94.25 74 ARG A N 1
ATOM 529 C CA . ARG A 1 74 ? 8.695 25.034 38.109 1.00 94.25 74 ARG A CA 1
ATOM 530 C C . ARG A 1 74 ? 8.004 24.179 37.057 1.00 94.25 74 ARG A C 1
ATOM 532 O O . ARG A 1 74 ? 6.877 23.720 37.268 1.00 94.25 74 ARG A O 1
ATOM 539 N N . SER A 1 75 ? 8.730 23.940 35.978 1.00 93.12 75 SER A N 1
ATOM 540 C CA . SER A 1 75 ? 8.470 22.868 35.023 1.00 93.12 75 SER A CA 1
ATOM 541 C C . SER A 1 75 ? 9.531 21.764 35.127 1.00 93.12 75 SER A C 1
ATOM 543 O O . SER A 1 75 ? 10.541 21.940 35.811 1.00 93.12 75 SER A O 1
ATOM 545 N N . VAL A 1 76 ? 9.261 20.607 34.525 1.00 93.62 76 VAL A N 1
ATOM 546 C CA . VAL A 1 76 ? 10.140 19.425 34.488 1.00 93.62 76 VAL A CA 1
ATOM 547 C C . VAL A 1 76 ? 10.197 18.834 33.075 1.00 93.62 76 VAL A C 1
ATOM 549 O O . VAL A 1 76 ? 9.330 19.147 32.260 1.00 93.62 76 VAL A O 1
ATOM 552 N N . PHE A 1 77 ? 11.161 17.936 32.840 1.00 92.81 77 PHE A N 1
ATOM 553 C CA . PHE A 1 77 ? 11.473 17.227 31.582 1.00 92.81 77 PHE A CA 1
ATOM 554 C C . PHE A 1 77 ? 12.321 17.990 30.550 1.00 92.81 77 PHE A C 1
ATOM 556 O O . PHE A 1 77 ? 12.733 17.410 29.542 1.00 92.81 77 PHE A O 1
ATOM 563 N N . ASP A 1 78 ? 12.698 19.234 30.845 1.00 90.31 78 ASP A N 1
ATOM 564 C CA . ASP A 1 78 ? 13.618 20.056 30.053 1.00 90.31 78 ASP A CA 1
ATOM 565 C C . ASP A 1 78 ? 15.010 20.215 30.709 1.00 90.31 78 ASP A C 1
ATOM 567 O O . ASP A 1 78 ? 15.821 21.045 30.289 1.00 90.31 78 ASP A O 1
ATOM 571 N N . GLU A 1 79 ? 15.342 19.409 31.728 1.00 94.56 79 GLU A N 1
ATOM 572 C CA . GLU A 1 79 ? 16.565 19.564 32.531 1.00 94.56 79 GLU A CA 1
ATOM 573 C C . GLU A 1 79 ? 17.853 19.393 31.711 1.00 94.56 79 GLU A C 1
ATOM 575 O O . GLU A 1 79 ? 18.867 20.041 31.986 1.00 94.56 79 GLU A O 1
ATOM 580 N N . ALA A 1 80 ? 17.821 18.540 30.682 1.00 90.88 80 ALA A N 1
ATOM 581 C CA . ALA A 1 80 ? 18.951 18.344 29.774 1.00 90.88 80 ALA A CA 1
ATOM 582 C C . ALA A 1 80 ? 19.230 19.594 28.915 1.00 90.88 80 ALA A C 1
ATOM 584 O O . ALA A 1 80 ? 20.384 19.851 28.562 1.00 90.88 80 ALA A O 1
ATOM 585 N N . GLY A 1 81 ? 18.217 20.434 28.681 1.00 92.19 81 GLY A N 1
ATOM 586 C CA . GLY A 1 81 ? 18.313 21.756 28.061 1.00 92.19 81 GLY A CA 1
ATOM 587 C C . GLY A 1 81 ? 18.924 22.824 28.975 1.00 92.19 81 GLY A C 1
ATOM 588 O O . GLY A 1 81 ? 18.472 23.966 28.990 1.00 92.19 81 GLY A O 1
ATOM 589 N N . SER A 1 82 ? 19.945 22.468 29.757 1.00 93.31 82 SER A N 1
ATOM 590 C CA . SER A 1 82 ? 20.502 23.292 30.841 1.00 93.31 82 SER A CA 1
ATOM 591 C C . SER A 1 82 ? 21.203 24.579 30.395 1.00 93.31 82 SER A C 1
ATOM 593 O O . SER A 1 82 ? 21.545 25.409 31.235 1.00 93.31 82 SER A O 1
ATOM 595 N N . MET A 1 83 ? 21.399 24.786 29.087 1.00 92.62 83 MET A N 1
ATOM 596 C CA . MET A 1 83 ? 21.864 26.067 28.538 1.00 92.62 83 MET A CA 1
ATOM 597 C C . MET A 1 83 ? 20.706 27.024 28.194 1.00 92.62 83 MET A C 1
ATOM 599 O O . MET A 1 83 ? 20.951 28.094 27.633 1.00 92.62 83 MET A O 1
ATOM 603 N N . GLY A 1 84 ? 19.469 26.649 28.532 1.00 93.38 84 GLY A N 1
ATOM 604 C CA . GLY A 1 84 ? 18.270 27.477 28.452 1.00 93.38 84 GLY A CA 1
ATOM 605 C C . GLY A 1 84 ? 17.497 27.357 27.138 1.00 93.38 84 GLY A C 1
ATOM 606 O O . GLY A 1 84 ? 18.041 27.017 26.082 1.00 93.38 84 GLY A O 1
ATOM 607 N N . GLY A 1 85 ? 16.208 27.673 27.216 1.00 94.88 85 GLY A N 1
ATOM 608 C CA . GLY A 1 85 ? 15.278 27.779 26.103 1.00 94.88 85 GLY A CA 1
ATOM 609 C C . GLY A 1 85 ? 15.749 28.740 25.016 1.00 94.88 85 GLY A C 1
ATOM 610 O O . GLY A 1 85 ? 16.374 29.763 25.303 1.00 94.88 85 GLY A O 1
ATOM 611 N N . ILE A 1 86 ? 15.456 28.432 23.751 1.00 94.06 86 ILE A N 1
ATOM 612 C CA . ILE A 1 86 ? 15.848 29.282 22.616 1.00 94.06 86 ILE A CA 1
ATOM 613 C C . ILE A 1 86 ? 15.225 30.678 22.706 1.00 94.06 86 ILE A C 1
ATOM 615 O O . ILE A 1 86 ? 15.881 31.656 22.345 1.00 94.06 86 ILE A O 1
ATOM 619 N N . LEU A 1 87 ? 13.986 30.772 23.192 1.00 90.00 87 LEU A N 1
ATOM 620 C CA . LEU A 1 87 ? 13.261 32.028 23.352 1.00 90.00 87 LEU A CA 1
ATOM 621 C C . LEU A 1 87 ? 13.422 32.605 24.760 1.00 90.00 87 LEU A C 1
ATOM 623 O O . LEU A 1 87 ? 13.651 33.805 24.894 1.00 90.00 87 LEU A O 1
ATOM 627 N N . SER A 1 88 ? 13.301 31.774 25.800 1.00 93.38 88 SER A N 1
ATOM 628 C CA . SER A 1 88 ? 13.292 32.259 27.187 1.00 93.38 88 SER A CA 1
ATOM 629 C C . SER A 1 88 ? 14.679 32.442 27.803 1.00 93.38 88 SER A C 1
ATOM 631 O O . SER A 1 88 ? 14.837 33.231 28.732 1.00 93.38 88 SER A O 1
ATOM 633 N N . GLY A 1 89 ? 15.686 31.702 27.330 1.00 94.50 89 GLY A N 1
ATOM 634 C CA . GLY A 1 89 ? 16.984 31.591 27.998 1.00 94.50 89 GLY A CA 1
ATOM 635 C C . GLY A 1 89 ? 16.944 30.841 29.336 1.00 94.50 89 GLY A C 1
ATOM 636 O O . GLY A 1 89 ? 17.940 30.848 30.055 1.00 94.50 89 GLY A O 1
ATOM 637 N N . THR A 1 90 ? 15.827 30.196 29.680 1.00 94.06 90 THR A N 1
ATOM 638 C CA . THR A 1 90 ? 15.619 29.493 30.955 1.00 94.06 90 THR A CA 1
ATOM 639 C C . THR A 1 90 ? 15.254 28.027 30.744 1.00 94.06 90 THR A C 1
ATOM 641 O O . THR A 1 90 ? 14.860 27.626 29.650 1.00 94.06 90 THR A O 1
ATOM 644 N N . ASN A 1 91 ? 15.436 27.210 31.776 1.00 92.44 91 ASN A N 1
ATOM 645 C CA . ASN A 1 91 ? 14.915 25.851 31.855 1.00 92.44 91 ASN A CA 1
ATOM 646 C C . ASN A 1 91 ? 14.241 25.650 33.216 1.00 92.44 91 ASN A C 1
ATOM 648 O O . ASN A 1 91 ? 14.552 26.363 34.177 1.00 92.44 91 ASN A O 1
ATOM 652 N N . MET A 1 92 ? 13.309 24.702 33.298 1.00 94.50 92 MET A N 1
ATOM 653 C CA . MET A 1 92 ? 12.542 24.375 34.503 1.00 94.50 92 MET A CA 1
ATOM 654 C C . MET A 1 92 ? 11.764 25.561 35.098 1.00 94.50 92 MET A C 1
ATOM 656 O O . MET A 1 92 ? 11.362 25.526 36.266 1.00 94.50 92 MET A O 1
ATOM 660 N N . ALA A 1 93 ? 11.557 26.635 34.334 1.00 95.50 93 ALA A N 1
ATOM 661 C CA . ALA A 1 93 ? 11.021 27.881 34.862 1.00 95.50 93 ALA A CA 1
ATOM 662 C C . ALA A 1 93 ? 9.494 27.842 35.018 1.00 95.50 93 ALA A C 1
ATOM 664 O O . ALA A 1 93 ? 8.807 26.940 34.521 1.00 95.50 93 ALA A O 1
ATOM 665 N N . GLU A 1 94 ? 8.952 28.822 35.741 1.00 96.50 94 GLU A N 1
ATOM 666 C CA . GLU A 1 94 ? 7.544 28.836 36.112 1.00 96.50 94 GLU A CA 1
ATOM 667 C C . GLU A 1 94 ? 6.580 29.075 34.936 1.00 96.50 94 GLU A C 1
ATOM 669 O O . GLU A 1 94 ? 6.945 29.602 33.877 1.00 96.50 94 GLU A O 1
ATOM 674 N N . THR A 1 95 ? 5.315 28.692 35.143 1.00 97.25 95 THR A N 1
ATOM 675 C CA . THR A 1 95 ? 4.230 28.877 34.167 1.00 97.25 95 THR A CA 1
ATOM 676 C C . THR A 1 95 ? 3.507 30.216 34.314 1.00 97.25 95 THR A C 1
ATOM 678 O O . THR A 1 95 ? 3.551 30.861 35.363 1.00 97.25 95 THR A O 1
ATOM 681 N N . GLU A 1 96 ? 2.780 30.617 33.271 1.00 96.81 96 GLU A N 1
ATOM 682 C CA . GLU A 1 96 ? 1.897 31.788 33.279 1.00 96.81 96 GLU A CA 1
ATOM 683 C C . GLU A 1 96 ? 0.574 31.476 32.565 1.00 96.81 96 GLU A C 1
ATOM 685 O O . GLU A 1 96 ? 0.568 30.865 31.499 1.00 96.81 96 GLU A O 1
ATOM 690 N N . TRP A 1 97 ? -0.557 31.900 33.131 1.00 97.62 97 TRP A N 1
ATOM 691 C CA . TRP A 1 97 ? -1.882 31.653 32.551 1.00 97.62 97 TRP A CA 1
ATOM 692 C C . TRP A 1 97 ? -2.151 32.516 31.313 1.00 97.62 97 TRP A C 1
ATOM 694 O O . TRP A 1 97 ? -1.924 33.722 31.322 1.00 97.62 97 TRP A O 1
ATOM 704 N N . ILE A 1 98 ? -2.700 31.891 30.271 1.00 97.44 98 ILE A N 1
ATOM 705 C CA . ILE A 1 98 ? -3.127 32.529 29.017 1.00 97.44 98 ILE A CA 1
ATOM 706 C C . ILE A 1 98 ? -4.635 32.763 29.020 1.00 97.44 98 ILE A C 1
ATOM 708 O O . ILE A 1 98 ? -5.100 33.824 28.614 1.00 97.44 98 ILE A O 1
ATOM 712 N N . SER A 1 99 ? -5.404 31.765 29.455 1.00 97.00 99 SER A N 1
ATOM 713 C CA . SER A 1 99 ? -6.856 31.874 29.587 1.00 97.00 99 SER A CA 1
ATOM 714 C C . SER A 1 99 ? -7.283 31.666 31.033 1.00 97.00 99 SER A C 1
ATOM 716 O O . SER A 1 99 ? -6.537 31.134 31.853 1.00 97.00 99 SER A O 1
ATOM 718 N N . HIS A 1 100 ? -8.476 32.149 31.349 1.00 97.75 100 HIS A N 1
ATOM 719 C CA . HIS A 1 100 ? -9.056 32.134 32.683 1.00 97.75 100 HIS A CA 1
ATOM 720 C C . HIS A 1 100 ? -10.572 32.357 32.577 1.00 97.75 100 HIS A C 1
ATOM 722 O O . HIS A 1 100 ? -11.103 32.622 31.493 1.00 97.75 100 HIS A O 1
ATOM 728 N N . SER A 1 101 ? -11.290 32.267 33.698 1.00 95.06 101 SER A N 1
ATOM 729 C CA . SER A 1 101 ? -12.704 32.649 33.773 1.00 95.06 101 SER A CA 1
ATOM 730 C C . SER A 1 101 ? -12.911 34.109 33.354 1.00 95.06 101 SER A C 1
ATOM 732 O O . SER A 1 101 ? -12.038 34.955 33.553 1.00 95.06 101 SER A O 1
ATOM 734 N N . PHE A 1 102 ? -14.061 34.405 32.752 1.00 92.62 102 PHE A N 1
ATOM 735 C CA . PHE A 1 102 ? -14.434 35.757 32.329 1.00 92.62 102 PHE A CA 1
ATOM 736 C C . PHE A 1 102 ? -15.316 36.480 33.362 1.00 92.62 102 PHE A C 1
ATOM 738 O O . PHE A 1 102 ? -15.433 37.701 33.309 1.00 92.62 102 PHE A O 1
ATOM 745 N N . ASP A 1 103 ? -15.926 35.748 34.296 1.00 91.69 103 ASP A N 1
ATOM 746 C CA . ASP A 1 103 ? -16.961 36.249 35.209 1.00 91.69 103 ASP A CA 1
ATOM 747 C C . ASP A 1 103 ? -16.799 35.796 36.673 1.00 91.69 103 ASP A C 1
ATOM 749 O O . ASP A 1 103 ? -17.428 36.378 37.556 1.00 91.69 103 ASP A O 1
ATOM 753 N N . VAL A 1 104 ? -15.937 34.816 36.971 1.00 94.88 104 VAL A N 1
ATOM 754 C CA . VAL A 1 104 ? -15.678 34.352 38.342 1.00 94.88 104 VAL A CA 1
ATOM 755 C C . VAL A 1 104 ? -14.289 34.770 38.806 1.00 94.88 104 VAL A C 1
ATOM 757 O O . VAL A 1 104 ? -13.274 34.473 38.173 1.00 94.88 104 VAL A O 1
ATOM 760 N N . PHE A 1 105 ? -14.247 35.432 39.962 1.00 97.25 105 PHE A N 1
ATOM 761 C CA . PHE A 1 105 ? -13.046 36.053 40.511 1.00 97.25 105 PHE A CA 1
ATOM 762 C C . PHE A 1 105 ? -12.789 35.594 41.947 1.00 97.25 105 PHE A C 1
ATOM 764 O O . PHE A 1 105 ? -13.702 35.557 42.770 1.00 97.25 105 PHE A O 1
ATOM 771 N N . PHE A 1 106 ? -11.520 35.355 42.274 1.00 96.38 106 PHE A N 1
ATOM 772 C CA . PHE A 1 106 ? -11.037 35.217 43.647 1.00 96.38 106 PHE A CA 1
ATOM 773 C C . PHE A 1 106 ? -10.025 36.321 43.927 1.00 96.38 106 PHE A C 1
ATOM 775 O O . PHE A 1 106 ? -9.096 36.526 43.149 1.00 96.38 106 PHE A O 1
ATOM 782 N N . GLU A 1 107 ? -10.212 37.052 45.028 1.00 96.62 107 GLU A N 1
ATOM 783 C CA . GLU A 1 107 ? -9.368 38.205 45.387 1.00 96.62 107 GLU A CA 1
ATOM 784 C C . GLU A 1 107 ? -9.270 39.249 44.258 1.00 96.62 107 GLU A C 1
ATOM 786 O O . GLU A 1 107 ? -8.206 39.794 43.972 1.00 96.62 107 GLU A O 1
ATOM 791 N N . LYS A 1 108 ? -10.409 39.524 43.602 1.00 96.19 108 LYS A N 1
ATOM 792 C CA . LYS A 1 108 ? -10.541 40.448 42.456 1.00 96.19 108 LYS A CA 1
ATOM 793 C C . LYS A 1 108 ? -9.760 40.034 41.198 1.00 96.19 108 LYS A C 1
ATOM 795 O O . LYS A 1 108 ? -9.664 40.825 40.265 1.00 96.19 108 LYS A O 1
ATOM 800 N N . LYS A 1 109 ? -9.232 38.809 41.141 1.00 97.19 109 LYS A N 1
ATOM 801 C CA . LYS A 1 109 ? -8.533 38.250 39.977 1.00 97.19 109 LYS A CA 1
ATOM 802 C C . LYS A 1 109 ? -9.322 37.077 39.391 1.00 97.19 109 LYS A C 1
ATOM 804 O O . LYS A 1 109 ? -9.854 36.288 40.174 1.00 97.19 109 LYS A O 1
ATOM 809 N N . PRO A 1 110 ? -9.414 36.937 38.059 1.00 98.06 110 PRO A N 1
ATOM 810 C CA . PRO A 1 110 ? -10.179 35.851 37.454 1.00 98.06 110 PRO A CA 1
ATOM 811 C C . PRO A 1 110 ? -9.652 34.467 37.846 1.00 98.06 110 PRO A C 1
ATOM 813 O O . PRO A 1 110 ? -8.445 34.285 37.998 1.00 98.06 110 PRO A O 1
ATOM 816 N N . ALA A 1 111 ? -10.549 33.497 38.013 1.00 97.75 111 ALA A N 1
ATOM 817 C CA . ALA A 1 111 ? -10.207 32.129 38.398 1.00 97.75 111 ALA A CA 1
ATOM 818 C C . ALA A 1 111 ? -9.587 31.328 37.238 1.00 97.75 111 ALA A C 1
ATOM 820 O O . ALA A 1 111 ? -10.062 31.424 36.106 1.00 97.75 111 ALA A O 1
ATOM 821 N N . CYS A 1 112 ? -8.594 30.485 37.528 1.00 98.06 112 CYS A N 1
ATOM 822 C CA . CYS A 1 112 ? -8.005 29.553 36.561 1.00 98.06 112 CYS A CA 1
ATOM 823 C C . CYS A 1 112 ? -8.599 28.149 36.743 1.00 98.06 112 CYS A C 1
ATOM 825 O O . CYS A 1 112 ? -8.836 27.705 37.871 1.00 98.06 112 CYS A O 1
ATOM 827 N N . ARG A 1 113 ? -8.886 27.448 35.645 1.00 97.38 113 ARG A N 1
ATOM 828 C CA . ARG A 1 113 ? -9.735 26.246 35.642 1.00 97.38 113 ARG A CA 1
ATOM 829 C C . ARG A 1 113 ? -9.150 25.142 34.763 1.00 97.38 113 ARG A C 1
ATOM 831 O O . ARG A 1 113 ? -8.188 25.336 34.025 1.00 97.38 113 ARG A O 1
ATOM 838 N N . LEU A 1 114 ? -9.782 23.974 34.810 1.00 95.56 114 LEU A N 1
ATOM 839 C CA . LEU A 1 114 ? -9.624 22.926 33.803 1.00 95.56 114 LEU A CA 1
ATOM 840 C C . LEU A 1 114 ? -9.693 23.514 32.381 1.00 95.56 114 LEU A C 1
ATOM 842 O O . LEU A 1 114 ? -10.550 24.344 32.103 1.00 95.56 114 LEU A O 1
ATOM 846 N N . THR A 1 115 ? -8.832 23.047 31.477 1.00 95.12 115 THR A N 1
ATOM 847 C CA . THR A 1 115 ? -8.648 23.499 30.080 1.00 95.12 115 THR A CA 1
ATOM 848 C C . THR A 1 115 ? -8.127 24.925 29.879 1.00 95.12 115 THR A C 1
ATOM 850 O O . THR A 1 115 ? -7.899 25.324 28.731 1.00 95.12 115 THR A O 1
ATOM 853 N N . ASP A 1 116 ? -7.876 25.689 30.948 1.00 97.69 116 ASP A N 1
ATOM 854 C CA . ASP A 1 116 ? -7.242 26.996 30.795 1.00 97.69 116 ASP A CA 1
ATOM 855 C C . ASP A 1 116 ? -5.768 26.841 30.380 1.00 97.69 116 ASP A C 1
ATOM 857 O O . ASP A 1 116 ? -5.052 25.976 30.885 1.00 97.69 116 ASP A O 1
ATOM 861 N N . LYS A 1 117 ? -5.334 27.639 29.401 1.00 98.19 117 LYS A N 1
ATOM 862 C CA . LYS A 1 117 ? -4.038 27.522 28.707 1.00 98.19 117 LYS A CA 1
ATOM 863 C C . LYS A 1 117 ? -2.916 28.176 29.499 1.00 98.19 117 LYS A C 1
ATOM 865 O O . LYS A 1 117 ? -3.168 29.143 30.219 1.00 98.19 117 LYS A O 1
ATOM 870 N N . LEU A 1 118 ? -1.685 27.693 29.325 1.00 97.81 118 LEU A N 1
ATOM 871 C CA . LEU A 1 118 ? -0.511 28.232 30.013 1.00 97.81 118 LEU A CA 1
ATOM 872 C C . LEU A 1 118 ? 0.680 28.399 29.073 1.00 97.81 118 LEU A C 1
ATOM 874 O O . LEU A 1 118 ? 0.978 27.507 28.284 1.00 97.81 118 LEU A O 1
ATOM 878 N N . PHE A 1 119 ? 1.408 29.501 29.224 1.00 98.00 119 PHE A N 1
ATOM 879 C CA . PHE A 1 119 ? 2.814 29.554 28.853 1.00 98.00 119 PHE A CA 1
ATOM 880 C C . PHE A 1 119 ? 3.634 28.764 29.867 1.00 98.00 119 PHE A C 1
ATOM 882 O O . PHE A 1 119 ? 3.316 28.744 31.059 1.00 98.00 119 PHE A O 1
ATOM 889 N N . MET A 1 120 ? 4.702 28.135 29.396 1.00 96.94 120 MET A N 1
ATOM 890 C CA . MET A 1 120 ? 5.574 27.299 30.213 1.00 96.94 120 MET A CA 1
ATOM 891 C C . MET A 1 120 ? 7.028 27.702 29.985 1.00 96.94 120 MET A C 1
ATOM 893 O O . MET A 1 120 ? 7.358 28.257 28.932 1.00 96.94 120 MET A O 1
ATOM 897 N N . ASN A 1 121 ? 7.862 27.477 31.001 1.00 94.62 121 ASN A N 1
ATOM 898 C CA . ASN A 1 121 ? 9.287 27.793 30.984 1.00 94.62 121 ASN A CA 1
ATOM 899 C C . ASN A 1 121 ? 9.574 29.236 30.508 1.00 94.62 121 ASN A C 1
ATOM 901 O O . ASN A 1 121 ? 10.231 29.463 29.494 1.00 94.62 121 ASN A O 1
ATOM 905 N N . HIS A 1 122 ? 8.971 30.231 31.179 1.00 95.19 122 HIS A N 1
ATOM 906 C CA . HIS A 1 122 ? 9.038 31.656 30.789 1.00 95.19 122 HIS A CA 1
ATOM 907 C C . HIS A 1 122 ? 8.684 31.919 29.315 1.00 95.19 122 HIS A C 1
ATOM 909 O O . HIS A 1 122 ? 9.316 32.730 28.638 1.00 95.19 122 HIS A O 1
ATOM 915 N N . ARG A 1 123 ? 7.624 31.263 28.825 1.00 95.44 123 ARG A N 1
ATOM 916 C CA . ARG A 1 123 ? 7.107 31.409 27.452 1.00 95.44 123 ARG A CA 1
ATOM 917 C C . ARG A 1 123 ? 8.037 30.840 26.371 1.00 95.44 123 ARG A C 1
ATOM 919 O O . ARG A 1 123 ? 7.862 31.183 25.204 1.00 95.44 123 ARG A O 1
ATOM 926 N N . ASN A 1 124 ? 8.976 29.956 26.725 1.00 96.69 124 ASN A N 1
ATOM 927 C CA . ASN A 1 124 ? 9.725 29.183 25.729 1.00 96.69 124 ASN A CA 1
ATOM 928 C C . ASN A 1 124 ? 8.827 28.195 24.983 1.00 96.69 124 ASN A C 1
ATOM 930 O O . ASN A 1 124 ? 9.005 27.963 23.789 1.00 96.69 124 ASN A O 1
ATOM 934 N N . THR A 1 125 ? 7.824 27.670 25.690 1.00 97.00 125 THR A N 1
ATOM 935 C CA . THR A 1 125 ? 6.773 26.837 25.120 1.00 97.00 125 THR A CA 1
ATOM 936 C C . THR A 1 125 ? 5.397 27.163 25.715 1.00 97.00 125 THR A C 1
ATOM 938 O O . THR A 1 125 ? 5.223 28.083 26.523 1.00 97.00 125 THR A O 1
ATOM 941 N N . VAL A 1 126 ? 4.378 26.433 25.272 1.00 97.50 126 VAL A N 1
ATOM 942 C CA . VAL A 1 126 ? 2.975 26.645 25.602 1.00 97.50 126 VAL A CA 1
ATOM 943 C C . VAL A 1 126 ? 2.226 25.319 25.697 1.00 97.50 126 VAL A C 1
ATOM 945 O O . VAL A 1 126 ? 2.467 24.390 24.926 1.00 97.50 126 VAL A O 1
ATOM 948 N N . ASN A 1 127 ? 1.258 25.261 26.606 1.00 97.56 127 ASN A N 1
ATOM 949 C CA . ASN A 1 127 ? 0.194 24.270 26.626 1.00 97.56 127 ASN A CA 1
ATOM 950 C C . ASN A 1 127 ? -1.095 24.884 26.054 1.00 97.56 127 ASN A C 1
ATOM 952 O O . ASN A 1 127 ? -1.849 25.565 26.760 1.00 97.56 127 ASN A O 1
ATOM 956 N N . MET A 1 128 ? -1.366 24.618 24.775 1.00 95.69 128 MET A N 1
ATOM 957 C CA . MET A 1 128 ? -2.593 25.054 24.098 1.00 95.69 128 MET A CA 1
ATOM 958 C C . MET A 1 128 ? -3.788 24.123 24.345 1.00 95.69 128 MET A C 1
ATOM 960 O O . MET A 1 128 ? -4.935 24.554 24.182 1.00 95.69 128 MET A O 1
ATOM 964 N N . ALA A 1 129 ? -3.553 22.885 24.789 1.00 89.31 129 ALA A N 1
ATOM 965 C CA . ALA A 1 129 ? -4.604 21.954 25.202 1.00 89.31 129 ALA A CA 1
ATOM 966 C C . ALA A 1 129 ? -5.235 22.369 26.546 1.00 89.31 129 ALA A C 1
ATOM 968 O O . ALA A 1 129 ? -6.411 22.102 26.794 1.00 89.31 129 ALA A O 1
ATOM 969 N N . GLY A 1 130 ? -4.482 23.112 27.361 1.00 94.00 130 GLY A N 1
ATOM 970 C CA . GLY A 1 130 ? -4.889 23.631 28.660 1.00 94.00 130 GLY A CA 1
ATOM 971 C C . GLY A 1 130 ? -4.623 22.676 29.819 1.00 94.00 130 GLY A C 1
ATOM 972 O O . GLY A 1 130 ? -4.233 21.523 29.630 1.00 94.00 130 GLY A O 1
ATOM 973 N N . LEU A 1 131 ? -4.801 23.172 31.043 1.00 96.81 131 LEU A N 1
ATOM 974 C CA . LEU A 1 131 ? -4.639 22.393 32.268 1.00 96.81 131 LEU A CA 1
ATOM 975 C C . LEU A 1 131 ? -5.545 21.157 32.242 1.00 96.81 131 LEU A C 1
ATOM 977 O O . LEU A 1 131 ? -6.755 21.285 32.060 1.00 96.81 131 LEU A O 1
ATOM 981 N N . ASN A 1 132 ? -4.993 19.980 32.513 1.00 95.56 132 ASN A N 1
ATOM 982 C CA . ASN A 1 132 ? -5.754 18.747 32.647 1.00 95.56 132 ASN A CA 1
ATOM 983 C C . ASN A 1 132 ? -5.918 18.368 34.125 1.00 95.56 132 ASN A C 1
ATOM 985 O O . ASN A 1 132 ? -4.930 18.220 34.836 1.00 95.56 132 ASN A O 1
ATOM 989 N N . GLN A 1 133 ? -7.156 18.200 34.590 1.00 93.38 133 GLN A N 1
ATOM 990 C CA . GLN A 1 133 ? -7.497 17.751 35.945 1.00 93.38 133 GLN A CA 1
ATOM 991 C C . GLN A 1 133 ? -8.860 17.037 35.953 1.00 93.38 133 GLN A C 1
ATOM 993 O O . GLN A 1 133 ? -9.560 16.985 34.940 1.00 93.38 133 GLN A O 1
ATOM 998 N N . ALA A 1 134 ? -9.269 16.471 37.092 1.00 88.19 134 ALA A N 1
ATOM 999 C CA . ALA A 1 134 ? -10.563 15.793 37.188 1.00 88.19 134 ALA A CA 1
ATOM 1000 C C . ALA A 1 134 ? -11.737 16.748 36.877 1.00 88.19 134 ALA A C 1
ATOM 1002 O O . ALA A 1 134 ? -11.718 17.917 37.260 1.00 88.19 134 ALA A O 1
ATOM 1003 N N . LYS A 1 135 ? -12.772 16.244 36.191 1.00 86.19 135 LYS A N 1
ATOM 1004 C CA . LYS A 1 135 ? -14.036 16.963 35.936 1.00 86.19 135 LYS A CA 1
ATOM 1005 C C . LYS A 1 135 ? -14.965 16.895 37.155 1.00 86.19 135 LYS A C 1
ATOM 1007 O O . LYS A 1 135 ? -14.828 16.010 37.999 1.00 86.19 135 LYS A O 1
ATOM 1012 N N . ILE A 1 136 ? -15.938 17.802 37.215 1.00 77.44 136 ILE A N 1
ATOM 1013 C CA . ILE A 1 136 ? -16.954 17.856 38.275 1.00 77.44 136 ILE A CA 1
ATOM 1014 C C . ILE A 1 136 ? -17.839 16.616 38.163 1.00 77.44 136 ILE A C 1
ATOM 1016 O O . ILE A 1 136 ? -18.378 16.338 37.090 1.00 77.44 136 ILE A O 1
ATOM 1020 N N . ARG A 1 137 ? -18.014 15.874 39.259 1.00 60.53 137 ARG A N 1
ATOM 1021 C CA . ARG A 1 137 ? -19.054 14.839 39.346 1.00 60.53 137 ARG A CA 1
ATOM 1022 C C . ARG A 1 137 ? -20.367 15.521 39.732 1.00 60.53 137 ARG A C 1
ATOM 1024 O O . ARG A 1 137 ? -20.417 16.192 40.755 1.00 60.53 137 ARG A O 1
ATOM 1031 N N . GLY A 1 138 ? -21.390 15.410 38.886 1.00 48.00 138 GLY A N 1
ATOM 1032 C CA . GLY A 1 138 ? -22.668 16.094 39.082 1.00 48.00 138 GLY A CA 1
ATOM 1033 C C . GLY A 1 138 ? -23.418 15.598 40.319 1.00 48.00 138 GLY A C 1
ATOM 1034 O O . GLY A 1 138 ? -23.625 14.400 40.481 1.00 48.00 138 GLY A O 1
ATOM 1035 N N . THR A 1 139 ? -23.847 16.533 41.164 1.00 38.84 139 THR A N 1
ATOM 1036 C CA . THR A 1 139 ? -24.912 16.342 42.150 1.00 38.84 139 THR A CA 1
ATOM 1037 C C . THR A 1 139 ? -26.254 16.432 41.429 1.00 38.84 139 THR A C 1
ATOM 1039 O O . THR A 1 139 ? -26.684 17.530 41.095 1.00 38.84 139 THR A O 1
ATOM 1042 N N . ASN A 1 140 ? -26.889 15.292 41.178 1.00 36.19 140 ASN A N 1
ATOM 1043 C CA . ASN A 1 140 ? -28.335 15.182 40.998 1.00 36.19 140 ASN A CA 1
ATOM 1044 C C . ASN A 1 140 ? -28.755 13.896 41.718 1.00 36.19 140 ASN A C 1
ATOM 1046 O O . ASN A 1 140 ? -28.844 12.829 41.115 1.00 36.19 140 ASN A O 1
ATOM 1050 N N . GLU A 1 141 ? -28.925 14.004 43.036 1.00 36.00 141 GLU A N 1
ATOM 1051 C CA . GLU A 1 141 ? -29.772 13.087 43.792 1.00 36.00 141 GLU A CA 1
ATOM 1052 C C . GLU A 1 141 ? -31.213 13.538 43.562 1.00 36.00 141 GLU A C 1
ATOM 1054 O O . GLU A 1 141 ? -31.630 14.574 44.074 1.00 36.00 141 GLU A O 1
ATOM 1059 N N . ASP A 1 142 ? -31.957 12.765 42.778 1.00 33.22 142 ASP A N 1
ATOM 1060 C CA . ASP A 1 142 ? -33.407 12.723 42.897 1.00 33.22 142 ASP A CA 1
ATOM 1061 C C . ASP A 1 142 ? -33.754 11.341 43.453 1.00 33.22 142 ASP A C 1
ATOM 1063 O O . ASP A 1 142 ? -33.266 10.320 42.960 1.00 33.22 142 ASP A O 1
ATOM 1067 N N . ASN A 1 143 ? -34.533 11.335 44.536 1.00 34.38 143 ASN A N 1
ATOM 1068 C CA . ASN A 1 143 ? -34.913 10.176 45.344 1.00 34.38 143 ASN A CA 1
ATOM 1069 C C . ASN A 1 143 ? -35.604 9.084 44.511 1.00 34.38 143 ASN A C 1
ATOM 1071 O O . ASN A 1 143 ? -36.827 8.949 44.501 1.00 34.38 143 ASN A O 1
ATOM 1075 N N . THR A 1 144 ? -34.811 8.239 43.865 1.00 31.20 144 THR A N 1
ATOM 1076 C CA . THR A 1 144 ? -35.230 6.922 43.404 1.00 31.20 144 THR A CA 1
ATOM 1077 C C . THR A 1 144 ? -34.158 5.927 43.813 1.00 31.20 144 THR A C 1
ATOM 1079 O O . THR A 1 144 ? -32.963 6.172 43.678 1.00 31.20 144 THR A O 1
ATOM 1082 N N . THR A 1 145 ? -34.611 4.833 44.412 1.00 28.50 145 THR A N 1
ATOM 1083 C CA . THR A 1 145 ? -33.846 3.631 44.753 1.00 28.50 145 THR A CA 1
ATOM 1084 C C . THR A 1 145 ? -32.712 3.360 43.754 1.00 28.50 145 THR A C 1
ATOM 1086 O O . THR A 1 145 ? -32.953 3.483 42.551 1.00 28.50 145 THR A O 1
ATOM 1089 N N . PRO A 1 146 ? -31.502 2.967 44.206 1.00 30.62 146 PRO A N 1
ATOM 1090 C CA . PRO A 1 146 ? -30.374 2.747 43.310 1.00 30.62 146 PRO A CA 1
ATOM 1091 C C . PRO A 1 146 ? -30.731 1.627 42.332 1.00 30.62 146 PRO A C 1
ATOM 1093 O O . PRO A 1 146 ? -30.730 0.450 42.691 1.00 30.62 146 PRO A O 1
ATOM 1096 N N . LYS A 1 147 ? -31.068 1.996 41.093 1.00 33.44 147 LYS A N 1
ATOM 1097 C CA . LYS A 1 147 ? -30.946 1.070 39.974 1.00 33.44 147 LYS A CA 1
ATOM 1098 C C . LYS A 1 147 ? -29.458 0.813 39.819 1.00 33.44 147 LYS A C 1
ATOM 1100 O O . LYS A 1 147 ? -28.675 1.761 39.783 1.00 33.44 147 LYS A O 1
ATOM 1105 N N . GLU A 1 148 ? -29.099 -0.463 39.817 1.00 40.72 148 GLU A N 1
ATOM 1106 C CA . GLU A 1 148 ? -27.757 -0.950 39.526 1.00 40.72 148 GLU A CA 1
ATOM 1107 C C . GLU A 1 148 ? -27.132 -0.110 38.406 1.00 40.72 148 GLU A C 1
ATOM 1109 O O . GLU A 1 148 ? -27.760 0.121 37.375 1.00 40.72 148 GLU A O 1
ATOM 1114 N N . ASP A 1 149 ? -25.920 0.395 38.642 1.00 44.38 149 ASP A N 1
ATOM 1115 C CA . ASP A 1 149 ? -25.100 1.051 37.627 1.00 44.38 149 ASP A CA 1
ATOM 1116 C C . ASP A 1 149 ? -25.041 0.166 36.369 1.00 44.38 149 ASP A C 1
ATOM 1118 O O . ASP A 1 149 ? -24.257 -0.788 36.322 1.00 44.38 149 ASP A O 1
ATOM 1122 N N . GLU A 1 150 ? -25.846 0.468 35.350 1.00 53.41 150 GLU A N 1
ATOM 1123 C CA . GLU A 1 150 ? -25.798 -0.247 34.077 1.00 53.41 150 GLU A CA 1
ATOM 1124 C C . GLU A 1 150 ? -24.409 -0.035 33.459 1.00 53.41 150 GLU A C 1
ATOM 1126 O O . GLU A 1 150 ? -24.074 1.036 32.937 1.00 53.41 150 GLU A O 1
ATOM 1131 N N . GLN A 1 151 ? -23.559 -1.064 33.536 1.00 65.12 151 GLN A N 1
ATOM 1132 C CA . GLN A 1 151 ? -22.342 -1.138 32.740 1.00 65.12 151 GLN A CA 1
ATOM 1133 C C . GLN A 1 151 ? -22.743 -0.972 31.276 1.00 65.12 151 GLN A C 1
ATOM 1135 O O . GLN A 1 151 ? -23.464 -1.790 30.715 1.00 65.12 151 GLN A O 1
ATOM 1140 N N . THR A 1 152 ? -22.272 0.099 30.643 1.00 81.00 152 THR A N 1
ATOM 1141 C CA . THR A 1 152 ? -22.547 0.301 29.223 1.00 81.00 152 THR A CA 1
ATOM 1142 C C . THR A 1 152 ? -21.823 -0.779 28.421 1.00 81.00 152 THR A C 1
ATOM 1144 O O . THR A 1 152 ? -20.597 -0.898 28.503 1.00 81.00 152 THR A O 1
ATOM 1147 N N . GLU A 1 153 ? -22.578 -1.567 27.657 1.00 89.88 153 GLU A N 1
ATOM 1148 C CA . GLU A 1 153 ? -22.017 -2.485 26.667 1.00 89.88 153 GLU A CA 1
ATOM 1149 C C . GLU A 1 153 ? -21.370 -1.687 25.532 1.00 89.88 153 GLU A C 1
ATOM 1151 O O . GLU A 1 153 ? -21.996 -0.793 24.953 1.00 89.88 153 GLU A O 1
ATOM 1156 N N . VAL A 1 154 ? -20.121 -2.019 25.205 1.00 92.25 154 VAL A N 1
ATOM 1157 C CA . VAL A 1 154 ? -19.365 -1.385 24.122 1.00 92.25 154 VAL A CA 1
ATOM 1158 C C . VAL A 1 154 ? -18.894 -2.401 23.089 1.00 92.25 154 VAL A C 1
ATOM 1160 O O . VAL A 1 154 ? -18.529 -3.530 23.418 1.00 92.25 154 VAL A O 1
ATOM 1163 N N . THR A 1 155 ? -18.884 -1.978 21.829 1.00 93.25 155 THR A N 1
ATOM 1164 C CA . THR A 1 155 ? -18.207 -2.663 20.726 1.00 93.25 155 THR A CA 1
ATOM 1165 C C . THR A 1 155 ? -16.945 -1.889 20.386 1.00 93.25 155 THR A C 1
ATOM 1167 O O . THR A 1 155 ? -17.001 -0.681 20.148 1.00 93.25 155 THR A O 1
ATOM 1170 N N . LEU A 1 156 ? -15.813 -2.584 20.393 1.00 94.75 156 LEU A N 1
ATOM 1171 C CA . LEU A 1 156 ? -14.522 -2.041 19.995 1.00 94.75 156 LEU A CA 1
ATOM 1172 C C . LEU A 1 156 ? -14.206 -2.531 18.584 1.00 94.75 156 LEU A C 1
ATOM 1174 O O . LEU A 1 156 ? -14.304 -3.728 18.319 1.00 94.75 156 LEU A O 1
ATOM 1178 N N . THR A 1 157 ? -13.779 -1.630 17.711 1.00 95.94 157 THR A N 1
ATOM 1179 C CA . THR A 1 157 ? -13.343 -1.960 16.354 1.00 95.94 157 THR A CA 1
ATOM 1180 C C . THR A 1 157 ? -11.932 -1.434 16.139 1.00 95.94 157 THR A C 1
ATOM 1182 O O . THR A 1 157 ? -11.672 -0.241 16.298 1.00 95.94 157 THR A O 1
ATOM 1185 N N . ILE A 1 158 ? -11.010 -2.314 15.762 1.00 97.69 158 ILE A N 1
ATOM 1186 C CA . ILE A 1 158 ? -9.623 -1.955 15.477 1.00 97.69 158 ILE A CA 1
ATOM 1187 C C . ILE A 1 158 ? -9.358 -2.188 13.995 1.00 97.69 158 ILE A C 1
ATOM 1189 O O . ILE A 1 158 ? -9.391 -3.320 13.516 1.00 97.69 158 ILE A O 1
ATOM 1193 N N . GLY A 1 159 ? -9.090 -1.104 13.273 1.00 98.50 159 GLY A N 1
ATOM 1194 C CA . GLY A 1 159 ? -8.559 -1.182 11.919 1.00 98.50 159 GLY A CA 1
ATOM 1195 C C . GLY A 1 159 ? -7.063 -1.488 11.969 1.00 98.50 159 GLY A C 1
ATOM 1196 O O . GLY A 1 159 ? -6.339 -0.805 12.689 1.00 98.50 159 GLY A O 1
ATOM 1197 N N . VAL A 1 160 ? -6.584 -2.486 11.232 1.00 98.69 160 VAL A N 1
ATOM 1198 C CA . VAL A 1 160 ? -5.157 -2.832 11.137 1.00 98.69 160 VAL A CA 1
ATOM 1199 C C . VAL A 1 160 ? -4.719 -2.703 9.683 1.00 98.69 160 VAL A C 1
ATOM 1201 O O . VAL A 1 160 ? -5.232 -3.400 8.812 1.00 98.69 160 VAL A O 1
ATOM 1204 N N . PHE A 1 161 ? -3.789 -1.790 9.420 1.00 98.50 161 PHE A N 1
ATOM 1205 C CA . PHE A 1 161 ? -3.411 -1.339 8.082 1.00 98.50 161 PHE A CA 1
ATOM 1206 C C . PHE A 1 161 ? -1.950 -1.699 7.796 1.00 98.50 161 PHE A C 1
ATOM 1208 O O . PHE A 1 161 ? -1.051 -1.056 8.329 1.00 98.50 161 PHE A O 1
ATOM 1215 N N . PHE A 1 162 ? -1.714 -2.713 6.961 1.00 98.19 162 PHE A N 1
ATOM 1216 C CA . PHE A 1 162 ? -0.376 -3.186 6.587 1.00 98.19 162 PHE A CA 1
ATOM 1217 C C . PHE A 1 162 ? 0.061 -2.632 5.225 1.00 98.19 162 PHE A C 1
ATOM 1219 O O . PHE A 1 162 ? -0.505 -2.991 4.188 1.00 98.19 162 PHE A O 1
ATOM 1226 N N . ASP A 1 163 ? 1.070 -1.764 5.203 1.00 95.62 163 ASP A N 1
ATOM 1227 C CA . ASP A 1 163 ? 1.509 -1.111 3.967 1.00 95.62 163 ASP A CA 1
ATOM 1228 C C . ASP A 1 163 ? 2.386 -2.007 3.059 1.00 95.62 163 ASP A C 1
ATOM 1230 O O . ASP A 1 163 ? 2.854 -3.081 3.451 1.00 95.62 163 ASP A O 1
ATOM 1234 N N . GLY A 1 164 ? 2.588 -1.575 1.811 1.00 87.44 164 GLY A N 1
ATOM 1235 C CA . GLY A 1 164 ? 3.387 -2.259 0.794 1.00 87.44 164 GLY A CA 1
ATOM 1236 C C . GLY A 1 164 ? 4.884 -2.286 1.105 1.00 87.44 164 GLY A C 1
ATOM 1237 O O . GLY A 1 164 ? 5.396 -1.476 1.868 1.00 87.44 164 GLY A O 1
ATOM 1238 N N . THR A 1 165 ? 5.618 -3.240 0.528 1.00 79.88 165 THR A N 1
ATOM 1239 C CA . THR A 1 165 ? 7.074 -3.352 0.736 1.00 79.88 165 THR A CA 1
ATOM 1240 C C . THR A 1 165 ? 7.791 -2.075 0.339 1.00 79.88 165 THR A C 1
ATOM 1242 O O . THR A 1 165 ? 7.587 -1.576 -0.764 1.00 79.88 165 THR A O 1
ATOM 1245 N N . GLY A 1 166 ? 8.684 -1.592 1.201 1.00 73.44 166 GLY A N 1
ATOM 1246 C CA . GLY A 1 166 ? 9.410 -0.363 0.915 1.00 73.44 166 GLY A CA 1
ATOM 1247 C C . GLY A 1 166 ? 8.539 0.888 1.025 1.00 73.44 166 GLY A C 1
ATOM 1248 O O . GLY A 1 166 ? 9.025 1.952 0.691 1.00 73.44 166 GLY A O 1
ATOM 1249 N N . ASN A 1 167 ? 7.282 0.810 1.484 1.00 82.81 167 ASN A N 1
ATOM 1250 C CA . ASN A 1 167 ? 6.453 1.987 1.743 1.00 82.81 167 ASN A CA 1
ATOM 1251 C C . ASN A 1 167 ? 6.455 2.331 3.233 1.00 82.81 167 ASN A C 1
ATOM 1253 O O . ASN A 1 167 ? 6.122 1.500 4.077 1.00 82.81 167 ASN A O 1
ATOM 1257 N N . ASN A 1 168 ? 6.788 3.578 3.561 1.00 83.69 168 ASN A N 1
ATOM 1258 C CA . ASN A 1 168 ? 6.741 4.071 4.929 1.00 83.69 168 ASN A CA 1
ATOM 1259 C C . ASN A 1 168 ? 6.299 5.538 4.945 1.00 83.69 168 ASN A C 1
ATOM 1261 O O . ASN A 1 168 ? 7.080 6.441 4.652 1.00 83.69 168 ASN A O 1
ATOM 1265 N N . ALA A 1 169 ? 5.036 5.776 5.310 1.00 78.88 169 ALA A N 1
ATOM 1266 C CA . ALA A 1 169 ? 4.465 7.121 5.322 1.00 78.88 169 ALA A CA 1
ATOM 1267 C C . ALA A 1 169 ? 5.219 8.093 6.248 1.00 78.88 169 ALA A C 1
ATOM 1269 O O . ALA A 1 169 ? 5.359 9.262 5.909 1.00 78.88 169 ALA A O 1
ATOM 1270 N N . ILE A 1 170 ? 5.747 7.609 7.379 1.00 79.19 170 ILE A N 1
ATOM 1271 C CA . ILE A 1 170 ? 6.489 8.435 8.346 1.00 79.19 170 ILE A CA 1
ATOM 1272 C C . ILE A 1 170 ? 7.835 8.875 7.755 1.00 79.19 170 ILE A C 1
ATOM 1274 O O . ILE A 1 170 ? 8.257 10.015 7.952 1.00 79.19 170 ILE A O 1
ATOM 1278 N N . ASN A 1 171 ? 8.514 7.983 7.032 1.00 78.25 171 ASN A N 1
ATOM 1279 C CA . ASN A 1 171 ? 9.777 8.294 6.360 1.00 78.25 171 ASN A CA 1
ATOM 1280 C C . ASN A 1 171 ? 9.568 9.337 5.258 1.00 78.25 171 ASN A C 1
ATOM 1282 O O . ASN A 1 171 ? 10.263 10.354 5.243 1.00 78.25 171 ASN A O 1
ATOM 1286 N N . LEU A 1 172 ? 8.564 9.133 4.400 1.00 81.25 172 LEU A N 1
ATOM 1287 C CA . LEU A 1 172 ? 8.218 10.088 3.350 1.00 81.25 172 LEU A CA 1
ATOM 1288 C C . LEU A 1 172 ? 7.815 11.457 3.919 1.00 81.25 172 LEU A C 1
ATOM 1290 O O . LEU A 1 172 ? 8.302 12.476 3.440 1.00 81.25 172 LEU A O 1
ATOM 1294 N N . GLU A 1 173 ? 6.960 11.503 4.946 1.00 80.06 173 GLU A N 1
ATOM 1295 C CA . GLU A 1 173 ? 6.505 12.760 5.558 1.00 80.06 173 GLU A CA 1
ATOM 1296 C C . GLU A 1 173 ? 7.686 13.584 6.088 1.00 80.06 173 GLU A C 1
ATOM 1298 O O . GLU A 1 173 ? 7.786 14.783 5.822 1.00 80.06 173 GLU A O 1
ATOM 1303 N N . ARG A 1 174 ? 8.636 12.928 6.769 1.00 77.94 174 ARG A N 1
ATOM 1304 C CA . ARG A 1 174 ? 9.873 13.570 7.239 1.00 77.94 174 ARG A CA 1
ATOM 1305 C C . ARG A 1 174 ? 10.728 14.080 6.085 1.00 77.94 174 ARG A C 1
ATOM 1307 O O . ARG A 1 174 ? 11.275 15.176 6.186 1.00 77.94 174 ARG A O 1
ATOM 1314 N N . MET A 1 175 ? 10.839 13.306 5.007 1.00 78.19 175 MET A N 1
ATOM 1315 C CA . MET A 1 175 ? 11.623 13.682 3.833 1.00 78.19 175 MET A CA 1
ATOM 1316 C C . MET A 1 175 ? 11.022 14.901 3.120 1.00 78.19 175 MET A C 1
ATOM 1318 O O . MET A 1 175 ? 11.727 15.874 2.855 1.00 78.19 175 MET A O 1
ATOM 1322 N N . ILE A 1 176 ? 9.706 14.896 2.887 1.00 76.81 176 ILE A N 1
ATOM 1323 C CA . ILE A 1 176 ? 8.987 16.032 2.301 1.00 76.81 176 ILE A CA 1
ATOM 1324 C C . ILE A 1 176 ? 9.155 17.268 3.186 1.00 76.81 176 ILE A C 1
ATOM 1326 O O . ILE A 1 176 ? 9.535 18.316 2.675 1.00 76.81 176 ILE A O 1
ATOM 1330 N N . ALA A 1 177 ? 8.969 17.154 4.506 1.00 74.12 177 ALA A N 1
ATOM 1331 C CA . ALA A 1 177 ? 9.152 18.274 5.430 1.00 74.12 177 ALA A CA 1
ATOM 1332 C C . ALA A 1 177 ? 10.589 18.835 5.412 1.00 74.12 177 ALA A C 1
ATOM 1334 O O . ALA A 1 177 ? 10.788 20.048 5.492 1.00 74.12 177 ALA A O 1
ATOM 1335 N N . ALA A 1 178 ? 11.600 17.973 5.263 1.00 72.19 178 ALA A N 1
ATOM 1336 C CA . ALA A 1 178 ? 12.997 18.385 5.145 1.00 72.19 178 ALA A CA 1
ATOM 1337 C C . ALA A 1 178 ? 13.300 19.110 3.816 1.00 72.19 178 ALA A C 1
ATOM 1339 O O . ALA A 1 178 ? 14.180 19.976 3.767 1.00 72.19 178 ALA A O 1
ATOM 1340 N N . CYS A 1 179 ? 12.571 18.783 2.744 1.00 64.62 179 CYS A N 1
ATOM 1341 C CA . CYS A 1 179 ? 12.680 19.432 1.437 1.00 64.62 179 CYS A CA 1
ATOM 1342 C C . CYS A 1 179 ? 11.763 20.658 1.266 1.00 64.62 179 CYS A C 1
ATOM 1344 O O . CYS A 1 179 ? 12.084 21.532 0.462 1.00 64.62 179 CYS A O 1
ATOM 1346 N N . ASP A 1 180 ? 10.671 20.779 2.026 1.00 58.66 180 ASP A N 1
ATOM 1347 C CA . ASP A 1 180 ? 9.697 21.878 1.911 1.00 58.66 180 ASP A CA 1
ATOM 1348 C C . ASP A 1 180 ? 10.319 23.249 2.242 1.00 58.66 180 ASP A C 1
ATOM 1350 O O . ASP A 1 180 ? 10.056 24.252 1.577 1.00 58.66 180 ASP A O 1
ATOM 1354 N N . GLY A 1 181 ? 11.308 23.276 3.146 1.00 54.31 181 GLY A N 1
ATOM 1355 C CA . GLY A 1 181 ? 12.156 24.452 3.392 1.00 54.31 181 GLY A CA 1
ATOM 1356 C C . GLY A 1 181 ? 12.959 24.946 2.172 1.00 54.31 181 GLY A C 1
ATOM 1357 O O . GLY A 1 181 ? 13.591 25.999 2.251 1.00 54.31 181 GLY A O 1
ATOM 1358 N N . LYS A 1 182 ? 12.944 24.210 1.049 1.00 55.44 182 LYS A N 1
ATOM 1359 C CA . LYS A 1 182 ? 13.587 24.546 -0.232 1.00 55.44 182 LYS A CA 1
ATOM 1360 C C . LYS A 1 182 ? 12.592 24.757 -1.394 1.00 55.44 182 LYS A C 1
ATOM 1362 O O . LYS A 1 182 ? 13.034 24.770 -2.539 1.00 55.44 182 LYS A O 1
ATOM 1367 N N . HIS A 1 183 ? 11.291 24.943 -1.132 1.00 60.16 183 HIS A N 1
ATOM 1368 C CA . HIS A 1 183 ? 10.226 25.051 -2.154 1.00 60.16 183 HIS A CA 1
ATOM 1369 C C . HIS A 1 183 ? 10.022 23.773 -2.992 1.00 60.16 183 HIS A C 1
ATOM 1371 O O . HIS A 1 183 ? 9.891 23.829 -4.216 1.00 60.16 183 HIS A O 1
ATOM 1377 N N . PHE A 1 184 ? 10.015 22.611 -2.339 1.00 73.81 184 PHE A N 1
ATOM 1378 C CA . PHE A 1 184 ? 9.745 21.334 -2.998 1.00 73.81 184 PHE A CA 1
ATOM 1379 C C . PHE A 1 184 ? 8.284 21.237 -3.469 1.00 73.81 184 PHE A C 1
ATOM 1381 O O . PHE A 1 184 ? 7.360 21.388 -2.675 1.00 73.81 184 PHE A O 1
ATOM 1388 N N . ASP A 1 185 ? 8.069 20.957 -4.758 1.00 78.62 185 ASP A N 1
ATOM 1389 C CA . ASP A 1 185 ? 6.735 20.735 -5.330 1.00 78.62 185 ASP A CA 1
ATOM 1390 C C . ASP A 1 185 ? 6.504 19.243 -5.588 1.00 78.62 185 ASP A C 1
ATOM 1392 O O . ASP A 1 185 ? 7.157 18.634 -6.435 1.00 78.62 185 ASP A O 1
ATOM 1396 N N . ILE A 1 186 ? 5.524 18.670 -4.890 1.00 79.19 186 ILE A N 1
ATOM 1397 C CA . ILE A 1 186 ? 5.121 17.263 -5.025 1.00 79.19 186 ILE A CA 1
ATOM 1398 C C . ILE A 1 186 ? 4.567 16.916 -6.414 1.00 79.19 186 ILE A C 1
ATOM 1400 O O . ILE A 1 186 ? 4.490 15.741 -6.763 1.00 79.19 186 ILE A O 1
ATOM 1404 N N . ASN A 1 187 ? 4.139 17.914 -7.194 1.00 82.12 187 ASN A N 1
ATOM 1405 C CA . ASN A 1 187 ? 3.631 17.715 -8.552 1.00 82.12 187 ASN A CA 1
ATOM 1406 C C . ASN A 1 187 ? 4.740 17.764 -9.605 1.00 82.12 187 ASN A C 1
ATOM 1408 O O . ASN A 1 187 ? 4.462 17.499 -10.779 1.00 82.12 187 ASN A O 1
ATOM 1412 N N . ASN A 1 188 ? 5.968 18.103 -9.203 1.00 81.81 188 ASN A N 1
ATOM 1413 C CA . ASN A 1 188 ? 7.123 18.103 -10.082 1.00 81.81 188 ASN A CA 1
ATOM 1414 C C . ASN A 1 188 ? 7.404 16.673 -10.570 1.00 81.81 188 ASN A C 1
ATOM 1416 O O . ASN A 1 188 ? 7.461 15.737 -9.778 1.00 81.81 188 ASN A O 1
ATOM 1420 N N . GLN A 1 189 ? 7.616 16.516 -11.875 1.00 81.06 189 GLN A N 1
ATOM 1421 C CA . GLN A 1 189 ? 7.954 15.232 -12.499 1.00 81.06 189 GLN A CA 1
ATOM 1422 C C . GLN A 1 189 ? 9.256 14.614 -11.958 1.00 81.06 189 GLN A C 1
ATOM 1424 O O . GLN A 1 189 ? 9.424 13.400 -12.006 1.00 81.06 189 GLN A O 1
ATOM 1429 N N . ASP A 1 190 ? 10.155 15.446 -11.424 1.00 81.69 190 ASP A N 1
ATOM 1430 C CA . ASP A 1 190 ? 11.442 15.033 -10.867 1.00 81.69 190 ASP A CA 1
ATOM 1431 C C . ASP A 1 190 ? 11.383 14.864 -9.337 1.00 81.69 190 ASP A C 1
ATOM 1433 O O . ASP A 1 190 ? 12.416 14.663 -8.701 1.00 81.69 190 ASP A O 1
ATOM 1437 N N . ALA A 1 191 ? 10.191 14.935 -8.722 1.00 81.81 191 ALA A N 1
ATOM 1438 C CA . ALA A 1 191 ? 10.006 14.894 -7.269 1.00 81.81 191 ALA A CA 1
ATOM 1439 C C . ALA A 1 191 ? 10.731 13.705 -6.620 1.00 81.81 191 ALA A C 1
ATOM 1441 O O . ALA A 1 191 ? 11.508 13.893 -5.684 1.00 81.81 191 ALA A O 1
ATOM 1442 N N . GLN A 1 192 ? 10.556 12.495 -7.159 1.00 82.88 192 GLN A N 1
ATOM 1443 C CA . GLN A 1 192 ? 11.232 11.305 -6.642 1.00 82.88 192 GLN A CA 1
ATOM 1444 C C . GLN A 1 192 ? 12.760 11.416 -6.731 1.00 82.88 192 GLN A C 1
ATOM 1446 O O . GLN A 1 192 ? 13.463 11.078 -5.777 1.00 82.88 192 GLN A O 1
ATOM 1451 N N . SER A 1 193 ? 13.288 11.887 -7.865 1.00 80.50 193 SER A N 1
ATOM 1452 C CA . SER A 1 193 ? 14.732 12.032 -8.078 1.00 80.50 193 SER A CA 1
ATOM 1453 C C . SER A 1 193 ? 15.335 13.087 -7.155 1.00 80.50 193 SER A C 1
ATOM 1455 O O . SER A 1 193 ? 16.386 12.837 -6.572 1.00 80.50 193 SER A O 1
ATOM 1457 N N . ILE A 1 194 ? 14.634 14.203 -6.942 1.00 81.06 194 ILE A N 1
ATOM 1458 C CA . ILE A 1 194 ? 15.028 15.254 -5.996 1.00 81.06 194 ILE A CA 1
ATOM 1459 C C . ILE A 1 194 ? 15.119 14.690 -4.573 1.00 81.06 194 ILE A C 1
ATOM 1461 O O . ILE A 1 194 ? 16.108 14.926 -3.879 1.00 81.06 194 ILE A O 1
ATOM 1465 N N . LEU A 1 195 ? 14.123 13.910 -4.134 1.00 80.50 195 LEU A N 1
ATOM 1466 C CA . LEU A 1 195 ? 14.168 13.284 -2.808 1.00 80.50 195 LEU A CA 1
ATOM 1467 C C . LEU A 1 195 ? 15.268 12.223 -2.703 1.00 80.50 195 LEU A C 1
ATOM 1469 O O . LEU A 1 195 ? 15.905 12.101 -1.660 1.00 80.50 195 LEU A O 1
ATOM 1473 N N . THR A 1 196 ? 15.516 11.476 -3.779 1.00 79.62 196 THR A N 1
ATOM 1474 C CA . THR A 1 196 ? 16.586 10.468 -3.831 1.00 79.62 196 THR A CA 1
ATOM 1475 C C . THR A 1 196 ? 17.959 11.121 -3.681 1.00 79.62 196 THR A C 1
ATOM 1477 O O . THR A 1 196 ? 18.769 10.681 -2.865 1.00 79.62 196 THR A O 1
ATOM 1480 N N . GLU A 1 197 ? 18.209 12.207 -4.417 1.00 80.31 197 GLU A N 1
ATOM 1481 C CA . GLU A 1 197 ? 19.441 12.992 -4.317 1.00 80.31 197 GLU A CA 1
ATOM 1482 C C . GLU A 1 197 ? 19.591 13.601 -2.918 1.00 80.31 197 GLU A C 1
ATOM 1484 O O . GLU A 1 197 ? 20.649 13.489 -2.300 1.00 80.31 197 GLU A O 1
ATOM 1489 N N . TYR A 1 198 ? 18.506 14.137 -2.350 1.00 80.06 198 TYR A N 1
ATOM 1490 C CA . TYR A 1 198 ? 18.522 14.653 -0.985 1.00 80.06 198 TYR A CA 1
ATOM 1491 C C . TYR A 1 198 ? 18.881 13.573 0.046 1.00 80.06 198 TYR A C 1
ATOM 1493 O O . TYR A 1 198 ? 19.733 13.818 0.905 1.00 80.06 198 TYR A O 1
ATOM 1501 N N . ALA A 1 199 ? 18.256 12.392 -0.032 1.00 78.94 199 ALA A N 1
ATOM 1502 C CA . ALA A 1 199 ? 18.514 11.271 0.872 1.00 78.94 199 ALA A CA 1
ATOM 1503 C C . ALA A 1 199 ? 19.985 10.837 0.818 1.00 78.94 199 ALA A C 1
ATOM 1505 O O . ALA A 1 199 ? 20.617 10.609 1.853 1.00 78.94 199 ALA A O 1
ATOM 1506 N N . LYS A 1 200 ? 20.555 10.790 -0.387 1.00 78.75 200 LYS A N 1
ATOM 1507 C CA . LYS A 1 200 ? 21.963 10.467 -0.594 1.00 78.75 200 LYS A CA 1
ATOM 1508 C C . LYS A 1 200 ? 22.887 11.523 0.009 1.00 78.75 200 LYS A C 1
ATOM 1510 O O . LYS A 1 200 ? 23.764 11.187 0.803 1.00 78.75 200 LYS A O 1
ATOM 1515 N N . ASP A 1 201 ? 22.668 12.790 -0.324 1.00 80.56 201 ASP A N 1
ATOM 1516 C CA . ASP A 1 201 ? 23.600 13.868 0.009 1.00 80.56 201 ASP A CA 1
ATOM 1517 C C . ASP A 1 201 ? 23.520 14.311 1.476 1.00 80.56 201 ASP A C 1
ATOM 1519 O O . ASP A 1 201 ? 24.521 14.747 2.044 1.00 80.56 201 ASP A O 1
ATOM 1523 N N . ASN A 1 202 ? 22.344 14.201 2.106 1.00 78.12 202 ASN A N 1
ATOM 1524 C CA . ASN A 1 202 ? 22.103 14.731 3.455 1.00 78.12 202 ASN A CA 1
ATOM 1525 C C . ASN A 1 202 ? 21.949 13.636 4.517 1.00 78.12 202 ASN A C 1
ATOM 1527 O O . ASN A 1 202 ? 22.215 13.898 5.689 1.00 78.12 202 ASN A O 1
ATOM 1531 N N . MET A 1 203 ? 21.529 12.425 4.136 1.00 76.75 203 MET A N 1
ATOM 1532 C CA . MET A 1 203 ? 21.326 11.309 5.074 1.00 76.75 203 MET A CA 1
ATOM 1533 C C . MET A 1 203 ? 22.335 10.172 4.880 1.00 76.75 203 MET A C 1
ATOM 1535 O O . MET A 1 203 ? 22.434 9.297 5.738 1.00 76.75 203 MET A O 1
ATOM 1539 N N . GLY A 1 204 ? 23.111 10.190 3.790 1.00 76.25 204 GLY A N 1
ATOM 1540 C CA . GLY A 1 204 ? 24.125 9.176 3.500 1.00 76.25 204 GLY A CA 1
ATOM 1541 C C . GLY A 1 204 ? 23.550 7.815 3.105 1.00 76.25 204 GLY A C 1
ATOM 1542 O O . GLY A 1 204 ? 24.269 6.820 3.167 1.00 76.25 204 GLY A O 1
ATOM 1543 N N . PHE A 1 205 ? 22.270 7.749 2.725 1.00 77.44 205 PHE A N 1
ATOM 1544 C CA . PHE A 1 205 ? 21.627 6.506 2.292 1.00 77.44 205 PHE A CA 1
ATOM 1545 C C . PHE A 1 205 ? 22.012 6.171 0.850 1.00 77.44 205 PHE A C 1
ATOM 1547 O O . PHE A 1 205 ? 22.122 7.062 0.005 1.00 77.44 205 PHE A O 1
ATOM 1554 N N . SER A 1 206 ? 22.200 4.887 0.542 1.00 70.50 206 SER A N 1
ATOM 1555 C CA . SER A 1 206 ? 22.311 4.453 -0.854 1.00 70.50 206 SER A CA 1
ATOM 1556 C C . SER A 1 206 ? 20.945 4.451 -1.554 1.00 70.50 206 SER A C 1
ATOM 1558 O O . SER A 1 206 ? 19.905 4.405 -0.899 1.00 70.50 206 SER A O 1
ATOM 1560 N N . ASP A 1 207 ? 20.932 4.423 -2.892 1.00 65.44 207 ASP A N 1
ATOM 1561 C CA . ASP A 1 207 ? 19.697 4.336 -3.698 1.00 65.44 207 ASP A CA 1
ATOM 1562 C C . ASP A 1 207 ? 18.822 3.117 -3.337 1.00 65.44 207 ASP A C 1
ATOM 1564 O O . ASP A 1 207 ? 17.616 3.116 -3.563 1.00 65.44 207 ASP A O 1
ATOM 1568 N N . LEU A 1 208 ? 19.430 2.055 -2.795 1.00 60.88 208 LEU A N 1
ATOM 1569 C CA . LEU A 1 208 ? 18.726 0.840 -2.380 1.00 60.88 208 LEU A CA 1
ATOM 1570 C C . LEU A 1 208 ? 18.141 0.943 -0.961 1.00 60.88 208 LEU A C 1
ATOM 1572 O O . LEU A 1 208 ? 17.274 0.148 -0.613 1.00 60.88 208 LEU A O 1
ATOM 1576 N N . GLU A 1 209 ? 18.612 1.893 -0.151 1.00 68.25 209 GLU A N 1
ATOM 1577 C CA . GLU A 1 209 ? 18.231 2.073 1.259 1.00 68.25 209 GLU A CA 1
ATOM 1578 C C . GLU A 1 209 ? 17.268 3.254 1.474 1.00 68.25 209 GLU A C 1
ATOM 1580 O O . GLU A 1 209 ? 16.784 3.460 2.589 1.00 68.25 209 GLU A O 1
ATOM 1585 N N . SER A 1 210 ? 17.006 4.043 0.426 1.00 71.44 210 SER A N 1
ATOM 1586 C CA . SER A 1 210 ? 16.181 5.257 0.460 1.00 71.44 210 SER A CA 1
ATOM 1587 C C . SER A 1 210 ? 14.785 5.085 -0.153 1.00 71.44 210 SER A C 1
ATOM 1589 O O . SER A 1 210 ? 14.024 6.053 -0.220 1.00 71.44 210 SER A O 1
ATOM 1591 N N . GLY A 1 211 ? 14.412 3.876 -0.585 1.00 73.06 211 GLY A N 1
ATOM 1592 C CA . GLY A 1 211 ? 13.143 3.605 -1.270 1.00 73.06 211 GLY A CA 1
ATOM 1593 C C . GLY A 1 211 ? 11.923 4.103 -0.489 1.00 73.06 211 GLY A C 1
ATOM 1594 O O . GLY A 1 211 ? 11.110 4.863 -1.013 1.00 73.06 211 GLY A O 1
ATOM 1595 N N . SER A 1 212 ? 11.844 3.790 0.802 1.00 74.81 212 SER A N 1
ATOM 1596 C CA . SER A 1 212 ? 10.727 4.190 1.666 1.00 74.81 212 SER A CA 1
ATOM 1597 C C . SER A 1 212 ? 10.665 5.666 2.009 1.00 74.81 212 SER A C 1
ATOM 1599 O O . SER A 1 212 ? 9.631 6.148 2.470 1.00 74.81 212 SER A O 1
ATOM 1601 N N . HIS A 1 213 ? 11.744 6.393 1.736 1.00 74.12 213 HIS A N 1
ATOM 1602 C CA . HIS A 1 213 ? 11.819 7.839 1.888 1.00 74.12 213 HIS A CA 1
ATOM 1603 C C . HIS A 1 213 ? 11.440 8.578 0.597 1.00 74.12 213 HIS A C 1
ATOM 1605 O O . HIS A 1 213 ? 11.286 9.796 0.618 1.00 74.12 213 HIS A O 1
ATOM 1611 N N . THR A 1 214 ? 11.302 7.860 -0.524 1.00 75.75 214 THR A N 1
ATOM 1612 C CA . THR A 1 214 ? 11.144 8.445 -1.864 1.00 75.75 214 THR A CA 1
ATOM 1613 C C . THR A 1 214 ? 9.923 7.929 -2.624 1.00 75.75 214 THR A C 1
ATOM 1615 O O . THR A 1 214 ? 9.501 8.581 -3.574 1.00 75.75 214 THR A O 1
ATOM 1618 N N . CYS A 1 215 ? 9.317 6.803 -2.241 1.00 82.88 215 CYS A N 1
ATOM 1619 C CA . CYS A 1 215 ? 8.034 6.348 -2.789 1.00 82.88 215 CYS A CA 1
ATOM 1620 C C . CYS A 1 215 ? 6.862 7.158 -2.219 1.00 82.88 215 CYS A C 1
ATOM 1622 O O . CYS A 1 215 ? 6.870 7.503 -1.042 1.00 82.88 215 CYS A O 1
ATOM 1624 N N . TYR A 1 216 ? 5.830 7.415 -3.029 1.00 89.38 216 TYR A N 1
ATOM 1625 C CA . TYR A 1 216 ? 4.654 8.178 -2.602 1.00 89.38 216 TYR A CA 1
ATOM 1626 C C . TYR A 1 216 ? 3.718 7.357 -1.689 1.00 89.38 216 TYR A C 1
ATOM 1628 O O . TYR A 1 216 ? 3.928 6.167 -1.437 1.00 89.38 216 TYR A O 1
ATOM 1636 N N . TYR A 1 217 ? 2.650 7.984 -1.191 1.00 91.88 217 TYR A N 1
ATOM 1637 C CA . TYR A 1 217 ? 1.666 7.332 -0.326 1.00 91.88 217 TYR A CA 1
ATOM 1638 C C . TYR A 1 217 ? 0.843 6.253 -1.052 1.00 91.88 217 TYR A C 1
ATOM 1640 O O . TYR A 1 217 ? 0.386 6.437 -2.186 1.00 91.88 217 TYR A O 1
ATOM 1648 N N . THR A 1 218 ? 0.582 5.145 -0.357 1.00 94.94 218 THR A N 1
ATOM 1649 C CA . THR A 1 218 ? -0.256 4.037 -0.838 1.00 94.94 218 THR A CA 1
ATOM 1650 C C . THR A 1 218 ? -1.726 4.220 -0.459 1.00 94.94 218 THR A C 1
ATOM 1652 O O . THR A 1 218 ? -2.092 5.020 0.401 1.00 94.94 218 THR A O 1
ATOM 1655 N N . ASN A 1 219 ? -2.602 3.418 -1.055 1.00 96.25 219 ASN A N 1
ATOM 1656 C CA . ASN A 1 219 ? -4.014 3.339 -0.701 1.00 96.25 219 ASN A CA 1
ATOM 1657 C C . ASN A 1 219 ? -4.236 2.856 0.740 1.00 96.25 219 ASN A C 1
ATOM 1659 O O . ASN A 1 219 ? -5.260 3.205 1.322 1.00 96.25 219 ASN A O 1
ATOM 1663 N N . ILE A 1 220 ? -3.283 2.132 1.339 1.00 97.31 220 ILE A N 1
ATOM 1664 C CA . ILE A 1 220 ? -3.332 1.750 2.757 1.00 97.31 220 ILE A CA 1
ATOM 1665 C C . ILE A 1 220 ? -3.159 2.969 3.656 1.00 97.31 220 ILE A C 1
ATOM 1667 O O . ILE A 1 220 ? -3.948 3.142 4.583 1.00 97.31 220 ILE A O 1
ATOM 1671 N N . HIS A 1 221 ? -2.201 3.848 3.346 1.00 93.31 221 HIS A N 1
ATOM 1672 C CA . HIS A 1 221 ? -2.054 5.122 4.049 1.00 93.31 221 HIS A CA 1
ATOM 1673 C C . HIS A 1 221 ? -3.349 5.945 3.985 1.00 93.31 221 HIS A C 1
ATOM 1675 O O . HIS A 1 221 ? -3.860 6.382 5.013 1.00 93.31 221 HIS A O 1
ATOM 1681 N N . TRP A 1 222 ? -3.935 6.104 2.798 1.00 92.38 222 TRP A N 1
ATOM 1682 C CA . TRP A 1 222 ? -5.151 6.907 2.644 1.00 92.38 222 TRP A CA 1
ATOM 1683 C C . TRP A 1 222 ? -6.370 6.303 3.351 1.00 92.38 222 TRP A C 1
ATOM 1685 O O . TRP A 1 222 ? -7.111 7.035 4.006 1.00 92.38 222 TRP A O 1
ATOM 1695 N N . LEU A 1 223 ? -6.551 4.977 3.293 1.00 94.94 223 LEU A N 1
ATOM 1696 C CA . LEU A 1 223 ? -7.601 4.297 4.060 1.00 94.94 223 LEU A CA 1
ATOM 1697 C C . LEU A 1 223 ? -7.387 4.475 5.565 1.00 94.94 223 LEU A C 1
ATOM 1699 O O . LEU A 1 223 ? -8.344 4.756 6.278 1.00 94.94 223 LEU A O 1
ATOM 1703 N N . TYR A 1 224 ? -6.144 4.379 6.042 1.00 94.56 224 TYR A N 1
ATOM 1704 C CA . TYR A 1 224 ? -5.803 4.630 7.441 1.00 94.56 224 TYR A CA 1
ATOM 1705 C C . TYR A 1 224 ? -6.172 6.055 7.874 1.00 94.56 224 TYR A C 1
ATOM 1707 O O . TYR A 1 224 ? -6.811 6.221 8.915 1.00 94.56 224 TYR A O 1
ATOM 1715 N N . ILE A 1 225 ? -5.833 7.076 7.076 1.00 90.81 225 ILE A N 1
ATOM 1716 C CA . ILE A 1 225 ? -6.183 8.478 7.359 1.00 90.81 225 ILE A CA 1
ATOM 1717 C C . ILE A 1 225 ? -7.704 8.665 7.425 1.00 90.81 225 ILE A C 1
ATOM 1719 O O . ILE A 1 225 ? -8.207 9.255 8.388 1.00 90.81 225 ILE A O 1
ATOM 1723 N N . ALA A 1 226 ? -8.447 8.117 6.462 1.00 90.31 226 ALA A N 1
ATOM 1724 C CA . ALA A 1 226 ? -9.907 8.197 6.441 1.00 90.31 226 ALA A CA 1
ATOM 1725 C C . ALA A 1 226 ? -10.552 7.447 7.623 1.00 90.31 226 ALA A C 1
ATOM 1727 O O . ALA A 1 226 ? -11.543 7.907 8.194 1.00 90.31 226 ALA A O 1
ATOM 1728 N N . TYR A 1 227 ? -9.974 6.315 8.032 1.00 91.94 227 TYR A N 1
ATOM 1729 C CA . TYR A 1 227 ? -10.488 5.465 9.107 1.00 91.94 227 TYR A CA 1
ATOM 1730 C C . TYR A 1 227 ? -10.218 6.052 10.501 1.00 91.94 227 TYR A C 1
ATOM 1732 O O . TYR A 1 227 ? -11.091 6.023 11.370 1.00 91.94 227 TYR A O 1
ATOM 1740 N N . ARG A 1 228 ? -9.025 6.624 10.736 1.00 87.31 228 ARG A N 1
ATOM 1741 C CA . ARG A 1 228 ? -8.673 7.248 12.029 1.00 87.31 228 ARG A CA 1
ATOM 1742 C C . ARG A 1 228 ? -9.368 8.585 12.271 1.00 87.31 228 ARG A C 1
ATOM 1744 O O . ARG A 1 228 ? -9.469 9.015 13.413 1.00 87.31 228 ARG A O 1
ATOM 1751 N N . SER A 1 229 ? -9.822 9.244 11.206 1.00 75.88 229 SER A N 1
ATOM 1752 C CA . SER A 1 229 ? -10.524 10.532 11.271 1.00 75.88 229 SER A CA 1
ATOM 1753 C C . SER A 1 229 ? -12.002 10.387 11.658 1.00 75.88 229 SER A C 1
ATOM 1755 O O . SER A 1 229 ? -12.753 11.358 11.584 1.00 75.88 229 SER A O 1
ATOM 1757 N N . PHE A 1 230 ? -12.425 9.186 12.061 1.00 72.25 230 PHE A N 1
ATOM 1758 C CA . PHE A 1 230 ? -13.765 8.891 12.551 1.00 72.25 230 PHE A CA 1
ATOM 1759 C C . PHE A 1 230 ? -14.174 9.802 13.719 1.00 72.25 230 PHE A C 1
ATOM 1761 O O . PHE A 1 230 ? -13.414 10.018 14.664 1.00 72.25 230 PHE A O 1
ATOM 1768 N N . ILE A 1 231 ? -15.408 10.308 13.660 1.00 63.06 231 ILE A N 1
ATOM 1769 C CA . ILE A 1 231 ? -16.016 11.104 14.727 1.00 63.06 231 ILE A CA 1
ATOM 1770 C C . ILE A 1 231 ? -16.963 10.201 15.509 1.00 63.06 231 ILE A C 1
ATOM 1772 O O . ILE A 1 231 ? -17.956 9.702 14.981 1.00 63.06 231 ILE A O 1
ATOM 1776 N N . GLU A 1 232 ? -16.656 10.015 16.789 1.00 67.75 232 GLU A N 1
ATOM 1777 C CA . GLU A 1 232 ? -17.450 9.181 17.679 1.00 67.75 232 GLU A CA 1
ATOM 1778 C C . GLU A 1 232 ? -18.810 9.826 17.986 1.00 67.75 232 GLU A C 1
ATOM 1780 O O . GLU A 1 232 ? -18.937 10.683 18.862 1.00 67.75 232 GLU A O 1
ATOM 1785 N N . ASN A 1 233 ? -19.841 9.379 17.270 1.00 64.75 233 ASN A N 1
ATOM 1786 C CA . ASN A 1 233 ? -21.220 9.829 17.477 1.00 64.75 233 ASN A CA 1
ATOM 1787 C C . ASN A 1 233 ? -21.993 8.946 18.475 1.00 64.75 233 ASN A C 1
ATOM 1789 O O . ASN A 1 233 ? -22.908 9.427 19.143 1.00 64.75 233 ASN A O 1
ATOM 1793 N N . ASP A 1 234 ? -21.615 7.670 18.614 1.00 76.06 234 ASP A N 1
ATOM 1794 C CA . ASP A 1 234 ? -22.202 6.721 19.565 1.00 76.06 234 ASP A CA 1
ATOM 1795 C C . ASP A 1 234 ? -21.141 6.232 20.553 1.00 76.06 234 ASP A C 1
ATOM 1797 O O . ASP A 1 234 ? -20.239 5.481 20.194 1.00 76.06 234 ASP A O 1
ATOM 1801 N N . LYS A 1 235 ? -21.302 6.590 21.832 1.00 74.81 235 LYS A N 1
ATOM 1802 C CA . LYS A 1 235 ? -20.365 6.227 22.909 1.00 74.81 235 LYS A CA 1
ATOM 1803 C C . LYS A 1 235 ? -20.224 4.718 23.145 1.00 74.81 235 LYS A C 1
ATOM 1805 O O . LYS A 1 235 ? -19.312 4.320 23.879 1.00 74.81 235 LYS A O 1
ATOM 1810 N N . ARG A 1 236 ? -21.136 3.907 22.589 1.00 84.62 236 ARG A N 1
ATOM 1811 C CA . ARG A 1 236 ? -21.129 2.436 22.632 1.00 84.62 236 ARG A CA 1
ATOM 1812 C C . ARG A 1 236 ? -20.271 1.811 21.532 1.00 84.62 236 ARG A C 1
ATOM 1814 O O . ARG A 1 236 ? -19.959 0.627 21.628 1.00 84.62 236 ARG A O 1
ATOM 1821 N N . LYS A 1 237 ? -19.874 2.574 20.513 1.00 88.94 237 LYS A N 1
ATOM 1822 C CA . LYS A 1 237 ? -18.985 2.128 19.437 1.00 88.94 237 LYS A CA 1
ATOM 1823 C C . LYS A 1 237 ? -17.679 2.903 19.506 1.00 88.94 237 LYS A C 1
ATOM 1825 O O . LYS A 1 237 ? -17.657 4.119 19.362 1.00 88.94 237 LYS A O 1
ATOM 1830 N N . ARG A 1 238 ? -16.580 2.192 19.721 1.00 90.50 238 ARG A N 1
ATOM 1831 C CA . ARG A 1 238 ? -15.241 2.778 19.819 1.00 90.50 238 ARG A CA 1
ATOM 1832 C C . ARG A 1 238 ? -14.402 2.249 18.668 1.00 90.50 238 ARG A C 1
ATOM 1834 O O . ARG A 1 238 ? -14.367 1.039 18.456 1.00 90.50 238 ARG A O 1
ATOM 1841 N N . GLN A 1 239 ? -13.711 3.137 17.964 1.00 93.12 239 GLN A N 1
ATOM 1842 C CA . GLN A 1 239 ? -12.872 2.780 16.826 1.00 93.12 239 GLN A CA 1
ATOM 1843 C C . GLN A 1 239 ? -11.451 3.316 17.011 1.00 93.12 239 GLN A C 1
ATOM 1845 O O . GLN A 1 239 ? -11.274 4.479 17.366 1.00 93.12 239 GLN A O 1
ATOM 1850 N N . ALA A 1 240 ? -10.448 2.482 16.742 1.00 94.12 240 ALA A N 1
ATOM 1851 C CA . ALA A 1 240 ? -9.050 2.898 16.615 1.00 94.12 240 ALA A CA 1
ATOM 1852 C C . ALA A 1 240 ? -8.407 2.274 15.379 1.00 94.12 240 ALA A C 1
ATOM 1854 O O . ALA A 1 240 ? -8.943 1.337 14.788 1.00 94.12 240 ALA A O 1
ATOM 1855 N N . ALA A 1 241 ? -7.231 2.779 15.020 1.00 95.00 241 ALA A N 1
ATOM 1856 C CA . ALA A 1 241 ? -6.459 2.303 13.888 1.00 95.00 241 ALA A CA 1
ATOM 1857 C C . ALA A 1 241 ? -5.005 2.035 14.291 1.00 95.00 241 ALA A C 1
ATOM 1859 O O . ALA A 1 241 ? -4.381 2.864 14.951 1.00 95.00 241 ALA A O 1
ATOM 1860 N N . ILE A 1 242 ? -4.470 0.908 13.836 1.00 96.69 242 ILE A N 1
ATOM 1861 C CA . ILE A 1 242 ? -3.057 0.540 13.885 1.00 96.69 242 ILE A CA 1
ATOM 1862 C C . ILE A 1 242 ? -2.536 0.597 12.453 1.00 96.69 242 ILE A C 1
ATOM 1864 O O . ILE A 1 242 ? -3.084 -0.063 11.572 1.00 96.69 242 ILE A O 1
ATOM 1868 N N . TYR A 1 243 ? -1.485 1.376 12.220 1.00 95.88 243 TYR A N 1
ATOM 1869 C CA . TYR A 1 243 ? -0.785 1.413 10.940 1.00 95.88 243 TYR A CA 1
ATOM 1870 C C . TYR A 1 243 ? 0.579 0.754 11.095 1.00 95.88 243 TYR A C 1
ATOM 1872 O O . TYR A 1 243 ? 1.335 1.097 12.002 1.00 95.88 243 TYR A O 1
ATOM 1880 N N . ILE A 1 244 ? 0.861 -0.192 10.208 1.00 95.12 244 ILE A N 1
ATOM 1881 C CA . ILE A 1 244 ? 2.098 -0.954 10.150 1.00 95.12 244 ILE A CA 1
ATOM 1882 C C . ILE A 1 244 ? 2.767 -0.638 8.818 1.00 95.12 244 ILE A C 1
ATOM 1884 O O . ILE A 1 244 ? 2.230 -0.927 7.747 1.00 95.12 244 ILE A O 1
ATOM 1888 N N . GLN A 1 245 ? 3.942 -0.028 8.903 1.00 90.06 245 GLN A N 1
ATOM 1889 C CA . GLN A 1 245 ? 4.793 0.301 7.770 1.00 90.06 245 GLN A CA 1
ATOM 1890 C C . GLN A 1 245 ? 5.185 -0.946 6.973 1.00 90.06 245 GLN A C 1
ATOM 1892 O O . GLN A 1 245 ? 5.185 -2.077 7.468 1.00 90.06 245 GLN A O 1
ATOM 1897 N N . GLY A 1 246 ? 5.568 -0.706 5.727 1.00 87.19 246 GLY A N 1
ATOM 1898 C CA . GLY A 1 246 ? 5.933 -1.715 4.760 1.00 87.19 246 GLY A CA 1
ATOM 1899 C C . GLY A 1 246 ? 7.010 -2.681 5.218 1.00 87.19 246 GLY A C 1
ATOM 1900 O O . GLY A 1 246 ? 7.970 -2.302 5.897 1.00 87.19 246 GLY A O 1
ATOM 1901 N N . ILE A 1 247 ? 6.888 -3.928 4.759 1.00 85.38 247 ILE A N 1
ATOM 1902 C CA . ILE A 1 247 ? 7.939 -4.942 4.875 1.00 85.38 247 ILE A CA 1
ATOM 1903 C C . ILE A 1 247 ? 9.261 -4.358 4.360 1.00 85.38 247 ILE A C 1
ATOM 1905 O O . ILE A 1 247 ? 9.293 -3.707 3.311 1.00 85.38 247 ILE A O 1
ATOM 1909 N N . GLY A 1 248 ? 10.345 -4.606 5.094 1.00 78.69 248 GLY A N 1
ATOM 1910 C CA . GLY A 1 248 ? 11.668 -4.075 4.780 1.00 78.69 248 GLY A CA 1
ATOM 1911 C C . GLY A 1 248 ? 11.922 -2.639 5.246 1.00 78.69 248 GLY A C 1
ATOM 1912 O O . GLY A 1 248 ? 12.970 -2.099 4.919 1.00 78.69 248 GLY A O 1
ATOM 1913 N N . THR A 1 249 ? 11.011 -2.018 6.004 1.00 78.25 249 THR A N 1
ATOM 1914 C CA . THR A 1 249 ? 11.160 -0.626 6.466 1.00 78.25 249 THR A CA 1
ATOM 1915 C C . THR A 1 249 ? 10.872 -0.472 7.956 1.00 78.25 249 THR A C 1
ATOM 1917 O O . THR A 1 249 ? 10.061 -1.205 8.532 1.00 78.25 249 THR A O 1
ATOM 1920 N N . ASP A 1 250 ? 11.490 0.544 8.556 1.00 79.19 250 ASP A N 1
ATOM 1921 C CA . ASP A 1 250 ? 11.234 1.009 9.917 1.00 79.19 250 ASP A CA 1
ATOM 1922 C C . ASP A 1 250 ? 11.203 2.541 9.950 1.00 79.19 250 ASP A C 1
ATOM 1924 O O . ASP A 1 250 ? 11.936 3.212 9.218 1.00 79.19 250 ASP A O 1
ATOM 1928 N N . ALA A 1 251 ? 10.358 3.107 10.815 1.00 75.44 251 ALA A N 1
ATOM 1929 C CA . ALA A 1 251 ? 10.234 4.554 10.956 1.00 75.44 251 ALA A CA 1
ATOM 1930 C C . ALA A 1 251 ? 11.567 5.195 11.386 1.00 75.44 251 ALA A C 1
ATOM 1932 O O . ALA A 1 251 ? 12.136 4.866 12.427 1.00 75.44 251 ALA A O 1
ATOM 1933 N N . GLY A 1 252 ? 12.048 6.145 10.588 1.00 65.94 252 GLY A N 1
ATOM 1934 C CA . GLY A 1 252 ? 13.294 6.874 10.803 1.00 65.94 252 GLY A CA 1
ATOM 1935 C C . GLY A 1 252 ? 14.577 6.086 10.544 1.00 65.94 252 GLY A C 1
ATOM 1936 O O . GLY A 1 252 ? 15.644 6.620 10.837 1.00 65.94 252 GLY A O 1
ATOM 1937 N N . LYS A 1 253 ? 14.505 4.852 10.028 1.00 74.69 253 LYS A N 1
ATOM 1938 C CA . LYS A 1 253 ? 15.683 4.021 9.735 1.00 74.69 253 LYS A CA 1
ATOM 1939 C C . LYS A 1 253 ? 15.906 3.866 8.219 1.00 74.69 253 LYS A C 1
ATOM 1941 O O . LYS A 1 253 ? 14.966 4.082 7.448 1.00 74.69 253 LYS A O 1
ATOM 1946 N N . PRO A 1 254 ? 17.126 3.493 7.787 1.00 71.25 254 PRO A N 1
ATOM 1947 C CA . PRO A 1 254 ? 17.370 3.017 6.426 1.00 71.25 254 PRO A CA 1
ATOM 1948 C C . PRO A 1 254 ? 16.566 1.746 6.127 1.00 71.25 254 PRO A C 1
ATOM 1950 O O . PRO A 1 254 ? 16.267 0.968 7.040 1.00 71.25 254 PRO A O 1
ATOM 1953 N N . ASP A 1 255 ? 16.259 1.514 4.853 1.00 78.12 255 ASP A N 1
ATOM 1954 C CA . ASP A 1 255 ? 15.543 0.308 4.443 1.00 78.12 255 ASP A CA 1
ATOM 1955 C C . ASP A 1 255 ? 16.401 -0.957 4.588 1.00 78.12 255 ASP A C 1
ATOM 1957 O O . ASP A 1 255 ? 17.603 -0.980 4.318 1.00 78.12 255 ASP A O 1
ATOM 1961 N N . SER A 1 256 ? 15.761 -2.052 4.995 1.00 73.00 256 SER A N 1
ATOM 1962 C CA . SER A 1 256 ? 16.393 -3.359 5.130 1.00 73.00 256 SER A CA 1
ATOM 1963 C C . SER A 1 256 ? 16.329 -4.122 3.814 1.00 73.00 256 SER A C 1
ATOM 1965 O O . SER A 1 256 ? 15.289 -4.670 3.446 1.00 73.00 256 SER A O 1
ATOM 1967 N N . LEU A 1 257 ? 17.472 -4.244 3.135 1.00 66.94 257 LEU A N 1
ATOM 1968 C CA . LEU A 1 257 ? 17.588 -5.010 1.887 1.00 66.94 257 LEU A CA 1
ATOM 1969 C C . LEU A 1 257 ? 17.188 -6.481 2.052 1.00 66.94 257 LEU A C 1
ATOM 1971 O O . LEU A 1 257 ? 16.617 -7.069 1.136 1.00 66.94 257 LEU A O 1
ATOM 1975 N N . VAL A 1 258 ? 17.459 -7.073 3.219 1.00 61.47 258 VAL A N 1
ATOM 1976 C CA . VAL A 1 258 ? 17.081 -8.462 3.521 1.00 61.47 258 VAL A CA 1
ATOM 1977 C C . VAL A 1 258 ? 15.564 -8.577 3.672 1.00 61.47 258 VAL A C 1
ATOM 1979 O O . VAL A 1 258 ? 14.955 -9.420 3.016 1.00 61.47 258 VAL A O 1
ATOM 1982 N N . GLY A 1 259 ? 14.933 -7.683 4.440 1.00 64.75 259 GLY A N 1
ATOM 1983 C CA . GLY A 1 259 ? 13.474 -7.664 4.583 1.00 64.75 259 GLY A CA 1
ATOM 1984 C C . GLY A 1 259 ? 12.754 -7.361 3.268 1.00 64.75 259 GLY A C 1
ATOM 1985 O O . GLY A 1 259 ? 11.809 -8.056 2.892 1.00 64.75 259 GLY A O 1
ATOM 1986 N N . MET A 1 260 ? 13.241 -6.381 2.503 1.00 63.50 260 MET A N 1
ATOM 1987 C CA . MET A 1 260 ? 12.701 -6.036 1.184 1.00 63.50 260 MET A CA 1
ATOM 1988 C C . MET A 1 260 ? 12.942 -7.123 0.136 1.00 63.50 260 MET A C 1
ATOM 1990 O O . MET A 1 260 ? 12.108 -7.307 -0.745 1.00 63.50 260 MET A O 1
ATOM 1994 N N . GLY A 1 261 ? 14.059 -7.841 0.186 1.00 56.41 261 GLY A N 1
ATOM 1995 C CA . GLY A 1 261 ? 14.392 -8.868 -0.801 1.00 56.41 261 GLY A CA 1
ATOM 1996 C C . GLY A 1 261 ? 13.696 -10.200 -0.540 1.00 56.41 261 GLY A C 1
ATOM 1997 O O . GLY A 1 261 ? 13.242 -10.839 -1.485 1.00 56.41 261 GLY A O 1
ATOM 1998 N N . LEU A 1 262 ? 13.597 -10.598 0.732 1.00 70.62 262 LEU A N 1
ATOM 1999 C CA . LEU A 1 262 ? 13.167 -11.942 1.130 1.00 70.62 262 LEU A CA 1
ATOM 2000 C C . LEU A 1 262 ? 11.793 -11.982 1.791 1.00 70.62 262 LEU A C 1
ATOM 2002 O O . LEU A 1 262 ? 11.219 -13.054 1.905 1.00 70.62 262 LEU A O 1
ATOM 2006 N N . GLY A 1 263 ? 11.269 -10.850 2.269 1.00 58.72 263 GLY A N 1
ATOM 2007 C CA . GLY A 1 263 ? 10.051 -10.845 3.084 1.00 58.72 263 GLY A CA 1
ATOM 2008 C C . GLY A 1 263 ? 10.223 -11.487 4.468 1.00 58.72 263 GLY A C 1
ATOM 2009 O O . GLY A 1 263 ? 9.228 -11.686 5.164 1.00 58.72 263 GLY A O 1
ATOM 2010 N N . GLU A 1 264 ? 11.465 -11.764 4.872 1.00 71.56 264 GLU A N 1
ATOM 2011 C CA . GLU A 1 264 ? 11.860 -12.420 6.122 1.00 71.56 264 GLU A CA 1
ATOM 2012 C C . GLU A 1 264 ? 12.685 -11.491 7.034 1.00 71.56 264 GLU A C 1
ATOM 2014 O O . GLU A 1 264 ? 13.022 -10.358 6.680 1.00 71.56 264 GLU A O 1
ATOM 2019 N N . GLY A 1 265 ? 13.024 -11.988 8.225 1.00 75.69 265 GLY A N 1
ATOM 2020 C CA . GLY A 1 265 ? 13.808 -11.270 9.229 1.00 75.69 265 GLY A CA 1
ATOM 2021 C C . GLY A 1 265 ? 12.989 -10.246 10.013 1.00 75.69 265 GLY A C 1
ATOM 2022 O O . GLY A 1 265 ? 11.759 -10.238 9.967 1.00 75.69 265 GLY A O 1
ATOM 2023 N N . ASP A 1 266 ? 13.685 -9.349 10.712 1.00 78.62 266 ASP A N 1
ATOM 2024 C CA . ASP A 1 266 ? 13.095 -8.414 11.689 1.00 78.62 266 ASP A CA 1
ATOM 2025 C C . ASP A 1 266 ? 12.117 -7.392 11.083 1.00 78.62 266 ASP A C 1
ATOM 2027 O O . ASP A 1 266 ? 11.394 -6.707 11.800 1.00 78.62 266 ASP A O 1
ATOM 2031 N N . THR A 1 267 ? 12.075 -7.284 9.753 1.00 75.44 267 THR A N 1
ATOM 2032 C CA . THR A 1 267 ? 11.139 -6.420 9.012 1.00 75.44 267 THR A CA 1
ATOM 2033 C C . THR A 1 267 ? 10.283 -7.204 8.013 1.00 75.44 267 THR A C 1
ATOM 2035 O O . THR A 1 267 ? 9.646 -6.600 7.150 1.00 75.44 267 THR A O 1
ATOM 2038 N N . GLY A 1 268 ? 10.279 -8.538 8.113 1.00 82.94 268 GLY A N 1
ATOM 2039 C CA . GLY A 1 268 ? 9.506 -9.456 7.279 1.00 82.94 268 GLY A CA 1
ATOM 2040 C C . GLY A 1 268 ? 8.019 -9.518 7.636 1.00 82.94 268 GLY A C 1
ATOM 2041 O O . GLY A 1 268 ? 7.548 -8.841 8.550 1.00 82.94 268 GLY A O 1
ATOM 2042 N N . VAL A 1 269 ? 7.265 -10.362 6.926 1.00 87.31 269 VAL A N 1
ATOM 2043 C CA . VAL A 1 269 ? 5.803 -10.477 7.098 1.00 87.31 269 VAL A CA 1
ATOM 2044 C C . VAL A 1 269 ? 5.419 -10.853 8.533 1.00 87.31 269 VAL A C 1
ATOM 2046 O O . VAL A 1 269 ? 4.587 -10.176 9.136 1.00 87.31 269 VAL A O 1
ATOM 2049 N N . LEU A 1 270 ? 6.053 -11.881 9.105 1.00 91.38 270 LEU A N 1
ATOM 2050 C CA . LEU A 1 270 ? 5.773 -12.326 10.476 1.00 91.38 270 LEU A CA 1
ATOM 2051 C C . LEU A 1 270 ? 6.061 -11.216 11.493 1.00 91.38 270 LEU A C 1
ATOM 2053 O O . LEU A 1 270 ? 5.176 -10.865 12.274 1.00 91.38 270 LEU A O 1
ATOM 2057 N N . ALA A 1 271 ? 7.237 -10.586 11.396 1.00 91.56 271 ALA A N 1
ATOM 2058 C CA . ALA A 1 271 ? 7.648 -9.499 12.281 1.00 91.56 271 ALA A CA 1
ATOM 2059 C C . ALA A 1 271 ? 6.674 -8.310 12.239 1.00 91.56 271 ALA A C 1
ATOM 2061 O O . ALA A 1 271 ? 6.322 -7.765 13.283 1.00 91.56 271 ALA A O 1
ATOM 2062 N N . LYS A 1 272 ? 6.153 -7.946 11.057 1.00 93.44 272 LYS A N 1
ATOM 2063 C CA . LYS A 1 272 ? 5.120 -6.903 10.937 1.00 93.44 272 LYS A CA 1
ATOM 2064 C C . LYS A 1 272 ? 3.795 -7.299 11.589 1.00 93.44 272 LYS A C 1
ATOM 2066 O O . LYS A 1 272 ? 3.131 -6.451 12.183 1.00 93.44 272 LYS A O 1
ATOM 2071 N N . THR A 1 273 ? 3.409 -8.575 11.553 1.00 96.56 273 THR A N 1
ATOM 2072 C CA . THR A 1 273 ? 2.230 -9.024 12.315 1.00 96.56 273 THR A CA 1
ATOM 2073 C C . THR A 1 273 ? 2.475 -9.055 13.826 1.00 96.56 273 THR A C 1
ATOM 2075 O O . THR A 1 273 ? 1.563 -8.729 14.584 1.00 96.56 273 THR A O 1
ATOM 2078 N N . ASP A 1 274 ? 3.693 -9.364 14.280 1.00 96.38 274 ASP A N 1
ATOM 2079 C CA . ASP A 1 274 ? 4.075 -9.276 15.698 1.00 96.38 274 ASP A CA 1
ATOM 2080 C C . ASP A 1 274 ? 4.096 -7.825 16.199 1.00 96.38 274 ASP A C 1
ATOM 2082 O O . ASP A 1 274 ? 3.655 -7.541 17.318 1.00 96.38 274 ASP A O 1
ATOM 2086 N N . GLU A 1 275 ? 4.533 -6.888 15.354 1.00 94.56 275 GLU A N 1
ATOM 2087 C CA . GLU A 1 275 ? 4.444 -5.447 15.605 1.00 94.56 275 GLU A CA 1
ATOM 2088 C C . GLU A 1 275 ? 2.982 -5.022 15.818 1.00 94.56 275 GLU A C 1
ATOM 2090 O O . GLU A 1 275 ? 2.671 -4.361 16.813 1.00 94.56 275 GLU A O 1
ATOM 2095 N N . ALA A 1 276 ? 2.060 -5.482 14.962 1.00 97.00 276 ALA A N 1
ATOM 2096 C CA . ALA A 1 276 ? 0.627 -5.236 15.130 1.00 97.00 276 ALA A CA 1
ATOM 2097 C C . ALA A 1 276 ? 0.091 -5.804 16.453 1.00 97.00 276 ALA A C 1
ATOM 2099 O O . ALA A 1 276 ? -0.592 -5.095 17.194 1.00 97.00 276 ALA A O 1
ATOM 2100 N N . VAL A 1 277 ? 0.436 -7.055 16.788 1.00 97.81 277 VAL A N 1
ATOM 2101 C CA . VAL A 1 277 ? 0.027 -7.699 18.049 1.00 97.81 277 VAL A CA 1
ATOM 2102 C C . VAL A 1 277 ? 0.541 -6.934 19.269 1.00 97.81 277 VAL A C 1
ATOM 2104 O O . VAL A 1 277 ? -0.200 -6.752 20.237 1.00 97.81 277 VAL A O 1
ATOM 2107 N N . THR A 1 278 ? 1.775 -6.435 19.219 1.00 96.69 278 THR A N 1
ATOM 2108 C CA . THR A 1 278 ? 2.382 -5.669 20.317 1.00 96.69 278 THR A CA 1
ATOM 2109 C C . THR A 1 278 ? 1.634 -4.359 20.584 1.00 96.69 278 THR A C 1
ATOM 2111 O O . THR A 1 278 ? 1.480 -3.962 21.741 1.00 96.69 278 THR A O 1
ATOM 2114 N N . GLN A 1 279 ? 1.100 -3.714 19.542 1.00 96.50 279 GLN A N 1
ATOM 2115 C CA . GLN A 1 279 ? 0.328 -2.473 19.675 1.00 96.50 279 GLN A CA 1
ATOM 2116 C C . GLN A 1 279 ? -1.101 -2.690 20.214 1.00 96.50 279 GLN A C 1
ATOM 2118 O O . GLN A 1 279 ? -1.665 -1.774 20.819 1.00 96.50 279 GLN A O 1
ATOM 2123 N N . LEU A 1 280 ? -1.682 -3.894 20.070 1.00 96.44 280 LEU A N 1
ATOM 2124 C CA . LEU A 1 280 ? -3.078 -4.175 20.451 1.00 96.44 280 LEU A CA 1
ATOM 2125 C C . LEU A 1 280 ? -3.398 -3.816 21.903 1.00 96.44 280 LEU A C 1
ATOM 2127 O O . LEU A 1 280 ? -4.442 -3.229 22.171 1.00 96.44 280 LEU A O 1
ATOM 2131 N N . SER A 1 281 ? -2.518 -4.164 22.844 1.00 94.81 281 SER A N 1
ATOM 2132 C CA . SER A 1 281 ? -2.772 -3.954 24.275 1.00 94.81 281 SER A CA 1
ATOM 2133 C C . SER A 1 281 ? -2.969 -2.469 24.608 1.00 94.81 281 SER A C 1
ATOM 2135 O O . SER A 1 281 ? -3.936 -2.110 25.283 1.00 94.81 281 SER A O 1
ATOM 2137 N N . GLY A 1 282 ? -2.095 -1.600 24.084 1.00 94.38 282 GLY A N 1
ATOM 2138 C CA . GLY A 1 282 ? -2.196 -0.150 24.267 1.00 94.38 282 GLY A CA 1
ATOM 2139 C C . GLY A 1 282 ? -3.454 0.416 23.617 1.00 94.38 282 GLY A C 1
ATOM 2140 O O . GLY A 1 282 ? -4.249 1.071 24.282 1.00 94.38 282 GLY A O 1
ATOM 2141 N N . VAL A 1 283 ? -3.700 0.056 22.356 1.00 94.62 283 VAL A N 1
ATOM 2142 C CA . VAL A 1 283 ? -4.855 0.553 21.595 1.00 94.62 283 VAL A CA 1
ATOM 2143 C C . VAL A 1 283 ? -6.188 0.136 22.218 1.00 94.62 283 VAL A C 1
ATOM 2145 O O . VAL A 1 283 ? -7.095 0.956 22.344 1.00 94.62 283 VAL A O 1
ATOM 2148 N N . ILE A 1 284 ? -6.320 -1.122 22.650 1.00 94.81 284 ILE A N 1
ATOM 2149 C CA . ILE A 1 284 ? -7.527 -1.589 23.345 1.00 94.81 284 ILE A CA 1
ATOM 2150 C C . ILE A 1 284 ? -7.708 -0.798 24.636 1.00 94.81 284 ILE A C 1
ATOM 2152 O O . ILE A 1 284 ? -8.806 -0.317 24.900 1.00 94.81 284 ILE A O 1
ATOM 2156 N N . LYS A 1 285 ? -6.642 -0.628 25.423 1.00 93.25 285 LYS A N 1
ATOM 2157 C CA . LYS A 1 285 ? -6.699 0.112 26.684 1.00 93.25 285 LYS A CA 1
ATOM 2158 C C . LYS A 1 285 ? -7.156 1.559 26.482 1.00 93.25 285 LYS A C 1
ATOM 2160 O O . LYS A 1 285 ? -7.981 2.029 27.262 1.00 93.25 285 LYS A O 1
ATOM 2165 N N . ASP A 1 286 ? -6.671 2.225 25.439 1.00 89.94 286 ASP A N 1
ATOM 2166 C CA . ASP A 1 286 ? -7.029 3.611 25.117 1.00 89.94 286 ASP A CA 1
ATOM 2167 C C . ASP A 1 286 ? -8.480 3.744 24.634 1.00 89.94 286 ASP A C 1
ATOM 2169 O O . ASP A 1 286 ? -9.133 4.761 24.880 1.00 89.94 286 ASP A O 1
ATOM 2173 N N . LEU A 1 287 ? -9.025 2.699 24.002 1.00 89.38 287 LEU A N 1
ATOM 2174 C CA . LEU A 1 287 ? -10.427 2.659 23.588 1.00 89.38 287 LEU A CA 1
ATOM 2175 C C . LEU A 1 287 ? -11.408 2.410 24.738 1.00 89.38 287 LEU A C 1
ATOM 2177 O O . LEU A 1 287 ? -12.596 2.709 24.586 1.00 89.38 287 LEU A O 1
ATOM 2181 N N . LEU A 1 288 ? -10.960 1.839 25.860 1.00 88.56 288 LEU A N 1
ATOM 2182 C CA . LEU A 1 288 ? -11.848 1.403 26.936 1.00 88.56 288 LEU A CA 1
ATOM 2183 C C . LEU A 1 288 ? -12.381 2.572 27.772 1.00 88.56 288 LEU A C 1
ATOM 2185 O O . LEU A 1 288 ? -11.620 3.264 28.454 1.00 88.56 288 LEU A O 1
ATOM 2189 N N . PRO A 1 289 ? -13.713 2.725 27.874 1.00 82.06 289 PRO A N 1
ATOM 2190 C CA . PRO A 1 289 ? -14.301 3.601 28.874 1.00 82.06 289 PRO A CA 1
ATOM 2191 C C . PRO A 1 289 ? -14.048 3.098 30.298 1.00 82.06 289 PRO A C 1
ATOM 2193 O O . PRO A 1 289 ? -13.881 1.901 30.557 1.00 82.06 289 PRO A O 1
ATOM 2196 N N . SER A 1 290 ? -14.123 4.019 31.261 1.00 76.81 290 SER A N 1
ATOM 2197 C CA . SER A 1 290 ? -13.819 3.742 32.669 1.00 76.81 290 SER A CA 1
ATOM 2198 C C . SER A 1 290 ? -14.646 2.592 33.262 1.00 76.81 290 SER A C 1
ATOM 2200 O O . SER A 1 290 ? -14.093 1.796 34.019 1.00 76.81 290 SER A O 1
ATOM 2202 N N . ARG A 1 291 ? -15.931 2.462 32.901 1.00 83.00 291 ARG A N 1
ATOM 2203 C CA . ARG A 1 291 ? -16.823 1.376 33.340 1.00 83.00 291 ARG A CA 1
ATOM 2204 C C . ARG A 1 291 ? -17.669 0.884 32.165 1.00 83.00 291 ARG A C 1
ATOM 2206 O O . ARG A 1 291 ? -18.610 1.557 31.762 1.00 83.00 291 ARG A O 1
ATOM 2213 N N . CYS A 1 292 ? -17.316 -0.272 31.617 1.00 87.62 292 CYS A N 1
ATOM 2214 C CA . CYS A 1 292 ? -18.000 -0.883 30.479 1.00 87.62 292 CYS A CA 1
ATOM 2215 C C . CYS A 1 292 ? -17.962 -2.415 30.566 1.00 87.62 292 CYS A C 1
ATOM 2217 O O . CYS A 1 292 ? -17.144 -2.976 31.304 1.00 87.62 292 CYS A O 1
ATOM 2219 N N . ILE A 1 293 ? -18.846 -3.057 29.803 1.00 90.69 293 ILE A N 1
ATOM 2220 C CA . ILE A 1 293 ? -18.727 -4.458 29.383 1.00 90.69 293 ILE A CA 1
ATOM 2221 C C . ILE A 1 293 ? -18.321 -4.431 27.916 1.00 90.69 293 ILE A C 1
ATOM 2223 O O . ILE A 1 293 ? -18.972 -3.774 27.103 1.00 90.69 293 ILE A O 1
ATOM 2227 N N . VAL A 1 294 ? -17.250 -5.127 27.554 1.00 93.38 294 VAL A N 1
ATOM 2228 C CA . VAL A 1 294 ? -16.853 -5.251 26.154 1.00 93.38 294 VAL A CA 1
ATOM 2229 C C . VAL A 1 294 ? -17.674 -6.372 25.536 1.00 93.38 294 VAL A C 1
ATOM 2231 O O . VAL A 1 294 ? -17.382 -7.555 25.691 1.00 93.38 294 VAL A O 1
ATOM 2234 N N . LYS A 1 295 ? -18.727 -5.998 24.816 1.00 94.00 295 LYS A N 1
ATOM 2235 C CA . LYS A 1 295 ? -19.589 -6.958 24.132 1.00 94.00 295 LYS A CA 1
ATOM 2236 C C . LYS A 1 295 ? -18.827 -7.661 23.020 1.00 94.00 295 LYS A C 1
ATOM 2238 O O . LYS A 1 295 ? -18.958 -8.867 22.822 1.00 94.00 295 LYS A O 1
ATOM 2243 N N . THR A 1 296 ? -18.053 -6.898 22.251 1.00 93.50 296 THR A N 1
ATOM 2244 C CA . THR A 1 296 ? -17.367 -7.420 21.072 1.00 93.50 296 THR A CA 1
ATOM 2245 C C . THR A 1 296 ? -16.108 -6.630 20.741 1.00 93.50 296 THR A C 1
ATOM 2247 O O . THR A 1 296 ? -16.080 -5.412 20.901 1.00 93.50 296 THR A O 1
ATOM 2250 N N . LEU A 1 297 ? -15.086 -7.344 20.264 1.00 96.12 297 LEU A N 1
ATOM 2251 C CA . LEU A 1 297 ? -13.891 -6.789 19.636 1.00 96.12 297 LE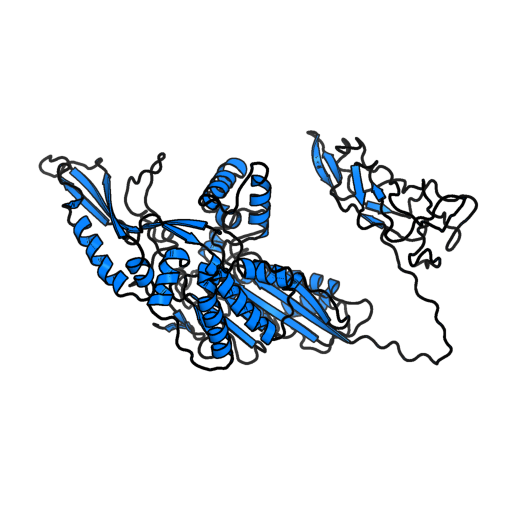U A CA 1
ATOM 2252 C C . LEU A 1 297 ? -13.860 -7.245 18.173 1.00 96.12 297 LEU A C 1
ATOM 2254 O O . LEU A 1 297 ? -13.857 -8.448 17.902 1.00 96.12 297 LEU A O 1
ATOM 2258 N N . GLN A 1 298 ? -13.872 -6.289 17.248 1.00 96.44 298 GLN A N 1
ATOM 2259 C CA . GLN A 1 298 ? -13.849 -6.521 15.806 1.00 96.44 298 GLN A CA 1
ATOM 2260 C C . GLN A 1 298 ? -12.551 -6.009 15.186 1.00 96.44 298 GLN A C 1
ATOM 2262 O O . GLN A 1 298 ? -12.015 -4.989 15.619 1.00 96.44 298 GLN A O 1
ATOM 2267 N N . PHE A 1 299 ? -12.097 -6.686 14.136 1.00 98.50 299 PHE A N 1
ATOM 2268 C CA . PHE A 1 299 ? -10.971 -6.266 13.312 1.00 98.50 299 PHE A CA 1
ATOM 2269 C C . PHE A 1 299 ? -11.411 -5.967 11.883 1.00 98.50 299 PHE A C 1
ATOM 2271 O O . PHE A 1 299 ? -12.099 -6.783 11.265 1.00 98.50 299 PHE A O 1
ATOM 2278 N N . ASP A 1 300 ? -10.958 -4.830 11.362 1.00 98.75 300 ASP A N 1
ATOM 2279 C CA . ASP A 1 300 ? -10.964 -4.533 9.931 1.00 98.75 300 ASP A CA 1
ATOM 2280 C C . ASP A 1 300 ? -9.519 -4.513 9.449 1.00 98.75 300 ASP A C 1
ATOM 2282 O O . ASP A 1 300 ? -8.721 -3.691 9.891 1.00 98.75 300 ASP A O 1
ATOM 2286 N N . ILE A 1 301 ? -9.152 -5.444 8.581 1.00 98.88 301 ILE A N 1
ATOM 2287 C CA . ILE A 1 301 ? -7.758 -5.681 8.222 1.00 98.88 301 ILE A CA 1
ATOM 2288 C C . ILE A 1 301 ? -7.560 -5.265 6.773 1.00 98.88 301 ILE A C 1
ATOM 2290 O O . ILE A 1 301 ? -8.238 -5.760 5.874 1.00 98.88 301 ILE A O 1
ATOM 2294 N N . PHE A 1 302 ? -6.607 -4.373 6.539 1.00 98.88 302 PHE A N 1
ATOM 2295 C CA . PHE A 1 302 ? -6.267 -3.890 5.213 1.00 98.88 302 PHE A CA 1
ATOM 2296 C C . PHE A 1 302 ? -4.809 -4.174 4.900 1.00 98.88 302 PHE A C 1
ATOM 2298 O O . PHE A 1 302 ? -3.951 -4.076 5.778 1.00 98.88 302 PHE A O 1
ATOM 2305 N N . GLY A 1 303 ? -4.511 -4.487 3.642 1.00 98.62 303 GLY A N 1
ATOM 2306 C CA . GLY A 1 303 ? -3.125 -4.666 3.231 1.00 98.62 303 GLY A CA 1
ATOM 2307 C C . GLY A 1 303 ? -2.873 -4.473 1.745 1.00 98.62 303 GLY A C 1
ATOM 2308 O O . GLY A 1 303 ? -3.755 -4.706 0.923 1.00 98.62 303 GLY A O 1
ATOM 2309 N N . PHE A 1 304 ? -1.658 -4.060 1.392 1.00 98.44 304 PHE A N 1
ATOM 2310 C CA . PHE A 1 304 ? -1.198 -3.958 0.004 1.00 98.44 304 PHE A CA 1
ATOM 2311 C C . PHE A 1 304 ? 0.081 -4.772 -0.203 1.00 98.44 304 PHE A C 1
ATOM 2313 O O . PHE A 1 304 ? 0.982 -4.723 0.629 1.00 98.44 304 PHE A O 1
ATOM 2320 N N . SER A 1 305 ? 0.197 -5.511 -1.311 1.00 94.50 305 SER A N 1
ATOM 2321 C CA . SER A 1 305 ? 1.418 -6.248 -1.671 1.00 94.50 305 SER A CA 1
ATOM 2322 C C . SER A 1 305 ? 1.797 -7.302 -0.620 1.00 94.50 305 SER A C 1
ATOM 2324 O O . SER A 1 305 ? 0.969 -8.147 -0.276 1.00 94.50 305 SER A O 1
ATOM 2326 N N . ARG A 1 306 ? 3.011 -7.255 -0.058 1.00 92.62 306 ARG A N 1
ATOM 2327 C CA . ARG A 1 306 ? 3.387 -8.057 1.120 1.00 92.62 306 ARG A CA 1
ATOM 2328 C C . ARG A 1 306 ? 2.659 -7.639 2.393 1.00 92.62 306 ARG A C 1
ATOM 2330 O O . ARG A 1 306 ? 2.444 -8.477 3.260 1.00 92.62 306 ARG A O 1
ATOM 2337 N N . GLY A 1 307 ? 2.197 -6.396 2.491 1.00 96.38 307 GLY A N 1
ATOM 2338 C CA . GLY A 1 307 ? 1.251 -5.986 3.524 1.00 96.38 307 GLY A CA 1
ATOM 2339 C C . GLY A 1 307 ? -0.084 -6.727 3.408 1.00 96.38 307 GLY A C 1
ATOM 2340 O O . GLY A 1 307 ? -0.677 -7.082 4.418 1.00 96.38 307 GLY A O 1
ATOM 2341 N N . ALA A 1 308 ? -0.535 -7.081 2.198 1.00 98.12 308 ALA A N 1
ATOM 2342 C CA . ALA A 1 308 ? -1.697 -7.958 2.029 1.00 98.12 308 ALA A CA 1
ATOM 2343 C C . ALA A 1 308 ? -1.401 -9.405 2.463 1.00 98.12 308 ALA A C 1
ATOM 2345 O O . ALA A 1 308 ? -2.274 -10.060 3.028 1.00 98.12 308 ALA A O 1
ATOM 2346 N N . ALA A 1 309 ? -0.170 -9.893 2.268 1.00 96.50 309 ALA A N 1
ATOM 2347 C CA . ALA A 1 309 ? 0.265 -11.169 2.839 1.00 96.50 309 ALA A CA 1
ATOM 2348 C C . ALA A 1 309 ? 0.258 -11.127 4.381 1.00 96.50 309 ALA A C 1
ATOM 2350 O O . ALA A 1 309 ? -0.285 -12.030 5.013 1.00 96.50 309 ALA A O 1
ATOM 2351 N N . ALA A 1 310 ? 0.752 -10.038 4.981 1.00 97.88 310 ALA A N 1
ATOM 2352 C CA . ALA A 1 310 ? 0.676 -9.797 6.423 1.00 97.88 310 ALA A CA 1
ATOM 2353 C C . ALA A 1 310 ? -0.769 -9.688 6.928 1.00 97.88 310 ALA A C 1
ATOM 2355 O O . ALA A 1 310 ? -1.093 -10.272 7.955 1.00 97.88 310 ALA A O 1
ATOM 2356 N N . ALA A 1 311 ? -1.658 -9.022 6.189 1.00 98.69 311 ALA A N 1
ATOM 2357 C CA . ALA A 1 311 ? -3.081 -8.933 6.509 1.00 98.69 311 ALA A CA 1
ATOM 2358 C C . ALA A 1 311 ? -3.752 -10.317 6.538 1.00 98.69 311 ALA A C 1
ATOM 2360 O O . ALA A 1 311 ? -4.477 -10.631 7.482 1.00 98.69 311 ALA A O 1
ATOM 2361 N N . ARG A 1 312 ? -3.476 -11.162 5.534 1.00 98.44 312 ARG A N 1
ATOM 2362 C CA . ARG A 1 312 ? -3.972 -12.549 5.474 1.00 98.44 312 ARG A CA 1
ATOM 2363 C C . ARG A 1 312 ? -3.434 -13.373 6.643 1.00 98.44 312 ARG A C 1
ATOM 2365 O O . ARG A 1 312 ? -4.213 -14.006 7.349 1.00 98.44 312 ARG A O 1
ATOM 2372 N N . HIS A 1 313 ? -2.134 -13.280 6.913 1.00 98.19 313 HIS A N 1
ATOM 2373 C CA . HIS A 1 313 ? -1.512 -13.979 8.034 1.00 98.19 313 HIS A CA 1
ATOM 2374 C C . HIS A 1 313 ? -2.056 -13.519 9.393 1.00 98.19 313 HIS A C 1
ATOM 2376 O O . HIS A 1 313 ? -2.401 -14.338 10.241 1.00 98.19 313 HIS A O 1
ATOM 2382 N N . PHE A 1 314 ? -2.213 -12.211 9.601 1.00 98.62 314 PHE A N 1
ATOM 2383 C CA . PHE A 1 314 ? -2.793 -11.651 10.820 1.00 98.62 314 PHE A CA 1
ATOM 2384 C C . PHE A 1 314 ? -4.246 -12.108 11.024 1.00 98.62 314 PHE A C 1
ATOM 2386 O O . PHE A 1 314 ? -4.633 -12.447 12.143 1.00 98.62 314 PHE A O 1
ATOM 2393 N N . ALA A 1 315 ? -5.036 -12.209 9.950 1.00 98.62 315 ALA A N 1
ATOM 2394 C CA . ALA A 1 315 ? -6.376 -12.788 10.016 1.00 98.62 315 ALA A CA 1
ATOM 2395 C C . ALA A 1 315 ? -6.350 -14.269 10.440 1.00 98.62 315 ALA A C 1
ATOM 2397 O O . ALA A 1 315 ? -7.164 -14.673 11.273 1.00 98.62 315 ALA A O 1
ATOM 2398 N N . ASN A 1 316 ? -5.387 -15.060 9.950 1.00 98.31 316 ASN A N 1
ATOM 2399 C CA . ASN A 1 316 ? -5.188 -16.443 10.402 1.00 98.31 316 ASN A CA 1
ATOM 2400 C C . ASN A 1 316 ? -4.781 -16.519 11.876 1.00 98.31 316 ASN A C 1
ATOM 2402 O O . ASN A 1 316 ? -5.275 -17.379 12.603 1.00 98.31 316 ASN A O 1
ATOM 2406 N N . ARG A 1 317 ? -3.966 -15.580 12.371 1.00 98.06 317 ARG A N 1
ATOM 2407 C CA . ARG A 1 317 ? -3.638 -15.490 13.804 1.00 98.06 317 ARG A CA 1
ATOM 2408 C C . ARG A 1 317 ? -4.876 -15.239 14.667 1.00 98.06 317 ARG A C 1
ATOM 2410 O O . ARG A 1 317 ? -4.993 -15.836 15.736 1.00 98.06 317 ARG A O 1
ATOM 2417 N N . ILE A 1 318 ? -5.818 -14.412 14.206 1.00 97.81 318 ILE A N 1
ATOM 2418 C CA . ILE A 1 318 ? -7.117 -14.222 14.876 1.00 97.81 318 ILE A CA 1
ATOM 2419 C C . ILE A 1 318 ? -7.932 -15.520 14.825 1.00 97.81 318 ILE A C 1
ATOM 2421 O O . ILE A 1 318 ? -8.379 -16.007 15.863 1.00 97.81 318 ILE A O 1
ATOM 2425 N N . TYR A 1 319 ? -8.083 -16.109 13.636 1.00 96.94 319 TYR A N 1
ATOM 2426 C CA . TYR A 1 319 ? -8.881 -17.318 13.411 1.00 96.94 319 TYR A CA 1
ATOM 2427 C C . TYR A 1 319 ? -8.399 -18.517 14.245 1.00 96.94 319 TYR A C 1
ATOM 2429 O O . TYR A 1 319 ? -9.200 -19.211 14.871 1.00 96.94 319 TYR A O 1
ATOM 2437 N N . HIS A 1 320 ? -7.083 -18.721 14.323 1.00 96.56 320 HIS A N 1
ATOM 2438 C CA . HIS A 1 320 ? -6.453 -19.788 15.104 1.00 96.56 320 HIS A CA 1
ATOM 2439 C C . HIS A 1 320 ? -6.243 -19.446 16.582 1.00 96.56 320 HIS A C 1
ATOM 2441 O O . HIS A 1 320 ? -5.740 -20.284 17.330 1.00 96.56 320 HIS A O 1
ATOM 2447 N N . LYS A 1 321 ? -6.658 -18.251 17.023 1.00 96.69 321 LYS A N 1
ATOM 2448 C CA . LYS A 1 321 ? -6.519 -17.781 18.408 1.00 96.69 321 LYS A CA 1
ATOM 2449 C C . LYS A 1 321 ? -5.072 -17.827 18.891 1.00 96.69 321 LYS A C 1
ATOM 2451 O O . LYS A 1 321 ? -4.781 -18.372 19.958 1.00 96.69 321 LYS A O 1
ATOM 2456 N N . ASP A 1 322 ? -4.178 -17.246 18.094 1.00 97.19 322 ASP A N 1
ATOM 2457 C CA . ASP A 1 322 ? -2.754 -17.141 18.399 1.00 97.19 322 ASP A CA 1
ATOM 2458 C C . ASP A 1 322 ? -2.531 -16.707 19.868 1.00 97.19 322 ASP A C 1
ATOM 2460 O O . ASP A 1 322 ? -3.075 -15.682 20.300 1.00 97.19 322 ASP A O 1
ATOM 2464 N N . PRO A 1 323 ? -1.748 -17.458 20.669 1.00 97.75 323 PRO A N 1
ATOM 2465 C CA . PRO A 1 323 ? -1.607 -17.184 22.096 1.00 97.75 323 PRO A CA 1
ATOM 2466 C C . PRO A 1 323 ? -1.047 -15.796 22.417 1.00 97.75 323 PRO A C 1
ATOM 2468 O O . PRO A 1 323 ? -1.399 -15.225 23.454 1.00 97.75 323 PRO A O 1
ATOM 2471 N N . GLN A 1 324 ? -0.179 -15.243 21.561 1.00 96.88 324 GLN A N 1
ATOM 2472 C CA . GLN A 1 324 ? 0.384 -13.910 21.779 1.00 96.88 324 GLN A CA 1
ATOM 2473 C C . GLN A 1 324 ? -0.675 -12.832 21.540 1.00 96.88 324 GLN A C 1
ATOM 2475 O O . GLN A 1 324 ? -0.827 -11.933 22.369 1.00 96.88 324 GLN A O 1
ATOM 2480 N N . LEU A 1 325 ? -1.467 -12.979 20.476 1.00 97.62 325 LEU A N 1
ATOM 2481 C CA . LEU A 1 325 ? -2.607 -12.116 20.174 1.00 97.62 325 LEU A CA 1
ATOM 2482 C C . LEU A 1 325 ? -3.656 -12.143 21.296 1.00 97.62 325 LEU A C 1
ATOM 2484 O O . LEU A 1 325 ? -4.030 -11.090 21.816 1.00 97.62 325 LEU A O 1
ATOM 2488 N N . VAL A 1 326 ? -4.073 -13.331 21.748 1.00 97.75 326 VAL A N 1
ATOM 2489 C CA . VAL A 1 326 ? -5.042 -13.478 22.853 1.00 97.75 326 VAL A CA 1
ATOM 2490 C C . VAL A 1 326 ? -4.506 -12.854 24.144 1.00 97.75 326 VAL A C 1
ATOM 2492 O O . VAL A 1 326 ? -5.241 -12.192 24.883 1.00 97.75 326 VAL A O 1
ATOM 2495 N N . LYS A 1 327 ? -3.208 -13.024 24.424 1.00 97.19 327 LYS A N 1
ATOM 2496 C CA . LYS A 1 327 ? -2.555 -12.405 25.581 1.00 97.19 327 LYS A CA 1
ATOM 2497 C C . LYS A 1 327 ? -2.569 -10.879 25.485 1.00 97.19 327 LYS A C 1
ATOM 2499 O O . LYS A 1 327 ? -2.908 -10.238 26.479 1.00 97.19 327 LYS A O 1
ATOM 2504 N N . ALA A 1 328 ? -2.238 -10.308 24.327 1.00 97.25 328 ALA A N 1
ATOM 2505 C CA . ALA A 1 328 ? -2.250 -8.862 24.110 1.00 97.25 328 ALA A CA 1
ATOM 2506 C C . ALA A 1 328 ? -3.660 -8.275 24.283 1.00 97.25 328 ALA A C 1
ATOM 2508 O O . ALA A 1 328 ? -3.828 -7.282 24.991 1.00 97.25 328 ALA A O 1
ATOM 2509 N N . ILE A 1 329 ? -4.686 -8.942 23.737 1.00 96.88 329 ILE A N 1
ATOM 2510 C CA . ILE A 1 329 ? -6.092 -8.552 23.920 1.00 96.88 329 ILE A CA 1
ATOM 2511 C C . ILE A 1 329 ? -6.475 -8.592 25.400 1.00 96.88 329 ILE A C 1
ATOM 2513 O O . ILE A 1 329 ? -6.979 -7.608 25.937 1.00 96.88 329 ILE A O 1
ATOM 2517 N N . LYS A 1 330 ? -6.185 -9.697 26.098 1.00 95.94 330 LYS A N 1
ATOM 2518 C CA . LYS A 1 330 ? -6.493 -9.841 27.529 1.00 95.94 330 LYS A CA 1
ATOM 2519 C C . LYS A 1 330 ? -5.816 -8.765 28.383 1.00 95.94 330 LYS A C 1
ATOM 2521 O O . LYS A 1 330 ? -6.421 -8.272 29.334 1.00 95.94 330 LYS A O 1
ATOM 2526 N N . GLN A 1 331 ? -4.572 -8.412 28.060 1.00 95.50 331 GLN A N 1
ATOM 2527 C CA . GLN A 1 331 ? -3.846 -7.334 28.730 1.00 95.50 331 GLN A CA 1
ATOM 2528 C C . GLN A 1 331 ? -4.507 -5.975 28.486 1.00 95.50 331 GLN A C 1
ATOM 2530 O O . GLN A 1 331 ? -4.761 -5.254 29.452 1.00 95.50 331 GLN A O 1
ATOM 2535 N N . GLY A 1 332 ? -4.844 -5.662 27.233 1.00 94.31 332 GLY A N 1
ATOM 2536 C CA . GLY A 1 332 ? -5.519 -4.417 26.870 1.00 94.31 332 GLY A CA 1
ATOM 2537 C C . GLY A 1 332 ? -6.896 -4.276 27.516 1.00 94.31 332 GLY A C 1
ATOM 2538 O O . GLY A 1 332 ? -7.242 -3.201 27.997 1.00 94.31 332 GLY A O 1
ATOM 2539 N N . LEU A 1 333 ? -7.644 -5.380 27.629 1.00 93.81 333 LEU A N 1
ATOM 2540 C CA . LEU A 1 333 ? -8.950 -5.433 28.294 1.00 93.81 333 LEU A CA 1
ATOM 2541 C C . LEU A 1 333 ? -8.895 -5.110 29.795 1.00 93.81 333 LEU A C 1
ATOM 2543 O O . LEU A 1 333 ? -9.938 -4.838 30.381 1.00 93.81 333 LEU A O 1
ATOM 2547 N N . ALA A 1 334 ? -7.722 -5.131 30.440 1.00 90.50 334 ALA A N 1
ATOM 2548 C CA . ALA A 1 334 ? -7.532 -4.718 31.836 1.00 90.50 334 ALA A CA 1
ATOM 2549 C C . ALA A 1 334 ? -8.563 -5.320 32.824 1.00 90.50 334 ALA A C 1
ATOM 2551 O O . ALA A 1 334 ? -9.107 -4.625 33.688 1.00 90.50 334 ALA A O 1
ATOM 2552 N N . ASN A 1 335 ? -8.841 -6.623 32.682 1.00 86.44 335 ASN A N 1
ATOM 2553 C CA . ASN A 1 335 ? -9.838 -7.384 33.453 1.00 86.44 335 ASN A CA 1
ATOM 2554 C C . ASN A 1 335 ? -11.294 -6.883 33.320 1.00 86.44 335 ASN A C 1
ATOM 2556 O O . ASN A 1 335 ? -12.118 -7.165 34.190 1.00 86.44 335 ASN A O 1
ATOM 2560 N N . ARG A 1 336 ? -11.631 -6.130 32.263 1.00 87.50 336 ARG A N 1
ATOM 2561 C CA . ARG A 1 336 ? -13.025 -5.825 31.909 1.00 87.50 336 ARG A CA 1
ATOM 2562 C C . ARG A 1 336 ? -13.748 -7.101 31.490 1.00 87.50 336 ARG A C 1
ATOM 2564 O O . ARG A 1 336 ? -13.154 -7.998 30.894 1.00 87.50 336 ARG A O 1
ATOM 2571 N N . GLU A 1 337 ? -15.037 -7.155 31.800 1.00 89.69 337 GLU A N 1
ATOM 2572 C CA . GLU A 1 337 ? -15.903 -8.226 31.329 1.00 89.69 337 GLU A CA 1
ATOM 2573 C C . GLU A 1 337 ? -15.973 -8.199 29.798 1.00 89.69 337 GLU A C 1
ATOM 2575 O O . GLU A 1 337 ? -16.123 -7.130 29.199 1.00 89.69 337 GLU A O 1
ATOM 2580 N N . TYR A 1 338 ? -15.808 -9.368 29.180 1.00 91.19 338 TYR A N 1
ATOM 2581 C CA . TYR A 1 338 ? -15.687 -9.529 27.737 1.00 91.19 338 TYR A CA 1
ATOM 2582 C C . TYR A 1 338 ? -16.523 -10.721 27.267 1.00 91.19 338 TYR A C 1
ATOM 2584 O O . TYR A 1 338 ? -16.336 -11.834 27.757 1.00 91.19 338 TYR A O 1
ATOM 2592 N N . HIS A 1 339 ? -17.454 -10.486 26.340 1.00 89.31 339 HIS A N 1
ATOM 2593 C CA . HIS A 1 339 ? -18.459 -11.478 25.915 1.00 89.31 339 HIS A CA 1
ATOM 2594 C C . HIS A 1 339 ? -18.237 -12.052 24.509 1.00 89.31 339 HIS A C 1
ATOM 2596 O O . HIS A 1 339 ? -19.069 -12.811 24.017 1.00 89.31 339 HIS A O 1
ATOM 2602 N N . SER A 1 340 ? -17.135 -11.704 23.848 1.00 83.62 340 SER A N 1
ATOM 2603 C CA . SER A 1 340 ? -16.810 -12.174 22.495 1.00 83.62 340 SER A CA 1
ATOM 2604 C C . SER A 1 340 ? -15.667 -13.194 22.517 1.00 83.62 340 SER A C 1
ATOM 2606 O O . SER A 1 340 ? -15.117 -13.513 23.572 1.00 83.62 340 SER A O 1
ATOM 2608 N N . ASP A 1 341 ? -15.322 -13.744 21.352 1.00 88.44 341 ASP A N 1
ATOM 2609 C CA . ASP A 1 341 ? -14.212 -14.686 21.217 1.00 88.44 341 ASP A CA 1
ATOM 2610 C C . ASP A 1 341 ? -12.916 -14.090 21.782 1.00 88.44 341 ASP A C 1
ATOM 2612 O O . ASP A 1 341 ? -12.608 -12.925 21.539 1.00 88.44 341 ASP A O 1
ATOM 2616 N N . SER A 1 342 ? -12.137 -14.890 22.509 1.00 90.81 342 SER A N 1
ATOM 2617 C CA . SER A 1 342 ? -10.840 -14.521 23.091 1.00 90.81 342 SER A CA 1
ATOM 2618 C C . SER A 1 342 ? -9.869 -13.814 22.136 1.00 90.81 342 SER A C 1
ATOM 2620 O O . SER A 1 342 ? -9.055 -13.019 22.602 1.00 90.81 342 SER A O 1
ATOM 2622 N N . ALA A 1 343 ? -9.954 -14.089 20.832 1.00 94.38 343 ALA A N 1
ATOM 2623 C CA . ALA A 1 343 ? -9.118 -13.470 19.804 1.00 94.38 343 ALA A CA 1
ATOM 2624 C C . ALA A 1 343 ? -9.798 -12.294 19.076 1.00 94.38 343 ALA A C 1
ATOM 2626 O O . ALA A 1 343 ? -9.201 -11.698 18.188 1.00 94.38 343 ALA A O 1
ATOM 2627 N N . GLY A 1 344 ? -11.033 -11.945 19.443 1.00 94.31 344 GLY A N 1
ATOM 2628 C CA . GLY A 1 344 ? -11.894 -11.052 18.668 1.00 94.31 344 GLY A CA 1
ATOM 2629 C C . GLY A 1 344 ? -12.467 -11.742 17.430 1.00 94.31 344 GLY A C 1
ATOM 2630 O O . GLY A 1 344 ? -12.410 -12.963 17.294 1.00 94.31 344 GLY A O 1
ATOM 2631 N N . LYS A 1 345 ? -13.055 -10.956 16.529 1.00 95.62 345 LYS A N 1
ATOM 2632 C CA . LYS A 1 345 ? -13.565 -11.445 15.242 1.00 95.62 345 LYS A CA 1
ATOM 2633 C C . LYS A 1 345 ? -13.187 -10.508 14.105 1.00 95.62 345 LYS A C 1
ATOM 2635 O O . LYS A 1 345 ? -13.157 -9.294 14.289 1.00 95.62 345 LYS A O 1
ATOM 2640 N N . THR A 1 346 ? -12.960 -11.047 12.918 1.00 98.25 346 THR A N 1
ATOM 2641 C CA . THR A 1 346 ? -12.660 -10.231 11.738 1.00 98.25 346 THR A CA 1
ATOM 2642 C C . THR A 1 346 ? -13.952 -9.879 11.013 1.00 98.25 346 THR A C 1
ATOM 2644 O O . THR A 1 346 ? -14.706 -10.760 10.601 1.00 98.25 346 THR A O 1
ATOM 2647 N N . ARG A 1 347 ? -14.227 -8.586 10.849 1.00 98.31 347 ARG A N 1
ATOM 2648 C CA . ARG A 1 347 ? -15.372 -8.100 10.074 1.00 98.31 347 ARG A CA 1
ATOM 2649 C C . ARG A 1 347 ? -15.010 -8.014 8.597 1.00 98.31 347 ARG A C 1
ATOM 2651 O O . ARG A 1 347 ? -15.655 -8.662 7.776 1.00 98.31 347 ARG A O 1
ATOM 2658 N N . PHE A 1 348 ? -13.956 -7.277 8.265 1.00 98.81 348 PHE A N 1
ATOM 2659 C CA . PHE A 1 348 ? -13.559 -7.049 6.879 1.00 98.81 348 PHE A CA 1
ATOM 2660 C C . PHE A 1 348 ? -12.078 -7.348 6.645 1.00 98.81 348 PHE A C 1
ATOM 2662 O O . PHE A 1 348 ? -11.237 -6.990 7.466 1.00 98.81 348 PHE A O 1
ATOM 2669 N N . ILE A 1 349 ? -11.762 -7.976 5.509 1.00 98.88 349 ILE A N 1
ATOM 2670 C CA . ILE A 1 349 ? -10.401 -8.068 4.966 1.00 98.88 349 ILE A CA 1
ATOM 2671 C C . ILE A 1 349 ? -10.386 -7.403 3.587 1.00 98.88 349 ILE A C 1
ATOM 2673 O O . ILE A 1 349 ? -10.933 -7.950 2.626 1.00 98.88 349 ILE A O 1
ATOM 2677 N N . GLY A 1 350 ? -9.761 -6.231 3.492 1.00 98.81 350 GLY A N 1
ATOM 2678 C CA . GLY A 1 350 ? -9.625 -5.454 2.261 1.00 98.81 350 GLY A CA 1
ATOM 2679 C C . GLY A 1 350 ? -8.190 -5.444 1.758 1.00 98.81 350 GLY A C 1
ATOM 2680 O O . GLY A 1 350 ? -7.343 -4.744 2.310 1.00 98.81 350 GLY A O 1
ATOM 2681 N N . ILE A 1 351 ? -7.898 -6.199 0.704 1.00 98.81 351 ILE A N 1
ATOM 2682 C CA . ILE A 1 351 ? -6.523 -6.372 0.219 1.00 98.81 351 ILE A CA 1
ATOM 2683 C C . ILE A 1 351 ? -6.327 -5.876 -1.211 1.00 98.81 351 ILE A C 1
ATOM 2685 O O . ILE A 1 351 ? -7.180 -6.042 -2.083 1.00 98.81 351 ILE A O 1
ATOM 2689 N N . PHE A 1 352 ? -5.162 -5.287 -1.457 1.00 98.75 352 PHE A N 1
ATOM 2690 C CA . PHE A 1 352 ? -4.700 -4.866 -2.772 1.00 98.75 352 PHE A CA 1
ATOM 2691 C C . PHE A 1 352 ? -3.540 -5.756 -3.206 1.00 98.75 352 PHE A C 1
ATOM 2693 O O . PHE A 1 352 ? -2.505 -5.826 -2.546 1.00 98.75 352 PHE A O 1
ATOM 2700 N N . ASP A 1 353 ? -3.731 -6.423 -4.336 1.00 98.19 353 ASP A N 1
ATOM 2701 C CA . ASP A 1 353 ? -2.706 -7.085 -5.131 1.00 98.19 353 ASP A CA 1
ATOM 2702 C C . ASP A 1 353 ? -1.689 -7.909 -4.322 1.00 98.19 353 ASP A C 1
ATOM 2704 O O . ASP A 1 353 ? -0.491 -7.640 -4.350 1.00 98.19 353 ASP A O 1
ATOM 2708 N N . THR A 1 354 ? -2.178 -8.902 -3.567 1.00 97.69 354 THR A N 1
ATOM 2709 C CA . THR A 1 354 ? -1.345 -9.744 -2.697 1.00 97.69 354 THR A CA 1
ATOM 2710 C C . THR A 1 354 ? -0.163 -10.358 -3.436 1.00 97.69 354 THR A C 1
ATOM 2712 O O . THR A 1 354 ? -0.336 -11.189 -4.329 1.00 97.69 354 THR A O 1
ATOM 2715 N N . VAL A 1 355 ? 1.039 -10.012 -2.983 1.00 91.75 355 VAL A N 1
ATOM 2716 C CA . VAL A 1 355 ? 2.306 -10.596 -3.423 1.00 91.75 355 VAL A CA 1
ATOM 2717 C C . VAL A 1 355 ? 3.012 -11.096 -2.175 1.00 91.75 355 VAL A C 1
ATOM 2719 O O . VAL A 1 355 ? 3.379 -10.296 -1.323 1.00 91.75 355 VAL A O 1
ATOM 2722 N N . ALA A 1 356 ? 3.175 -12.412 -2.046 1.00 84.81 356 ALA A N 1
ATOM 2723 C CA . ALA A 1 356 ? 3.863 -12.999 -0.901 1.00 84.81 356 ALA A CA 1
ATOM 2724 C C . ALA A 1 356 ? 5.377 -12.793 -1.001 1.00 84.81 356 ALA A C 1
ATOM 2726 O O . ALA A 1 356 ? 5.978 -12.222 -0.098 1.00 84.81 356 ALA A O 1
ATOM 2727 N N . ALA A 1 357 ? 5.962 -13.217 -2.130 1.00 74.94 357 ALA A N 1
ATOM 2728 C CA . ALA A 1 357 ? 7.382 -13.085 -2.455 1.00 74.94 357 ALA A CA 1
ATOM 2729 C C . ALA A 1 357 ? 8.318 -13.371 -1.267 1.00 74.94 357 ALA A C 1
ATOM 2731 O O . ALA A 1 357 ? 9.211 -12.575 -0.969 1.00 74.94 357 ALA A O 1
ATOM 2732 N N . ILE A 1 358 ? 8.081 -14.494 -0.580 1.00 71.81 358 ILE A N 1
ATOM 2733 C CA . ILE A 1 358 ? 8.904 -14.940 0.545 1.00 71.81 358 ILE A CA 1
ATOM 2734 C C . ILE A 1 358 ? 10.052 -15.781 -0.009 1.00 71.81 358 ILE A C 1
ATOM 2736 O O . ILE A 1 358 ? 9.823 -16.814 -0.634 1.00 71.81 358 ILE A O 1
ATOM 2740 N N . GLY A 1 359 ? 11.286 -15.319 0.162 1.00 65.19 359 GLY A N 1
ATOM 2741 C CA . GLY A 1 359 ? 12.481 -16.032 -0.277 1.00 65.19 359 GLY A CA 1
ATOM 2742 C C . GLY A 1 359 ? 13.041 -16.886 0.851 1.00 65.19 359 GLY A C 1
ATOM 2743 O O . GLY A 1 359 ? 13.847 -16.386 1.629 1.00 65.19 359 GLY A O 1
ATOM 2744 N N . THR A 1 360 ? 12.662 -18.165 0.902 1.00 62.81 360 THR A N 1
ATOM 2745 C CA . THR A 1 360 ? 13.156 -19.122 1.902 1.00 62.81 360 THR A CA 1
ATOM 2746 C C . THR A 1 360 ? 14.357 -19.906 1.343 1.00 62.81 360 THR A C 1
ATOM 2748 O O . THR A 1 360 ? 14.477 -20.092 0.125 1.00 62.81 360 THR A O 1
ATOM 2751 N N . PRO A 1 361 ? 15.247 -20.466 2.183 1.00 61.50 361 PRO A N 1
ATOM 2752 C CA . PRO A 1 361 ? 16.260 -21.413 1.710 1.00 61.50 361 PRO A CA 1
ATOM 2753 C C . PRO A 1 361 ? 15.655 -22.643 1.010 1.00 61.50 361 PRO A C 1
ATOM 2755 O O . PRO A 1 361 ? 16.261 -23.181 0.083 1.00 61.50 361 PRO A O 1
ATOM 2758 N N . PHE A 1 362 ? 14.454 -23.070 1.421 1.00 65.56 362 PHE A N 1
ATOM 2759 C CA . PHE A 1 362 ? 13.756 -24.237 0.873 1.00 65.56 362 PHE A CA 1
ATOM 2760 C C . PHE A 1 362 ? 13.241 -24.012 -0.551 1.00 65.56 362 PHE A C 1
ATOM 2762 O O . PHE A 1 362 ? 13.294 -24.933 -1.366 1.00 65.56 362 PHE A O 1
ATOM 2769 N N . ASN A 1 363 ? 12.824 -22.788 -0.883 1.00 68.12 363 ASN A N 1
ATOM 2770 C CA . ASN A 1 363 ? 12.387 -22.427 -2.232 1.00 68.12 363 ASN A CA 1
ATOM 2771 C C . ASN A 1 363 ? 13.519 -21.874 -3.119 1.00 68.12 363 ASN A C 1
ATOM 2773 O O . ASN A 1 363 ? 13.269 -21.382 -4.220 1.00 68.12 363 ASN A O 1
ATOM 2777 N N . GLY A 1 364 ? 14.773 -21.971 -2.659 1.00 62.34 364 GLY A N 1
ATOM 2778 C CA . GLY A 1 364 ? 15.939 -21.470 -3.383 1.00 62.34 364 GLY A CA 1
ATOM 2779 C C . GLY A 1 364 ? 15.993 -19.944 -3.455 1.00 62.34 364 GLY A C 1
ATOM 2780 O O . GLY A 1 364 ? 16.590 -19.407 -4.387 1.00 62.34 364 GLY A O 1
ATOM 2781 N N . VAL A 1 365 ? 15.375 -19.252 -2.489 1.00 67.38 365 VAL A N 1
ATOM 2782 C CA . VAL A 1 365 ? 15.271 -17.788 -2.446 1.00 67.38 365 VAL A CA 1
ATOM 2783 C C . VAL A 1 365 ? 14.524 -17.246 -3.673 1.00 67.38 365 VAL A C 1
ATOM 2785 O O . VAL A 1 365 ? 14.829 -16.176 -4.201 1.00 67.38 365 VAL A O 1
ATOM 2788 N N . ASN A 1 366 ? 13.559 -18.020 -4.177 1.00 74.75 366 ASN A N 1
ATOM 2789 C CA . ASN A 1 366 ? 12.773 -17.658 -5.344 1.00 74.75 366 ASN A CA 1
ATOM 2790 C C . ASN A 1 366 ? 11.507 -16.897 -4.909 1.00 74.75 366 ASN A C 1
ATOM 2792 O O . ASN A 1 366 ? 10.562 -17.527 -4.433 1.00 74.75 366 ASN A O 1
ATOM 2796 N N . PRO A 1 367 ? 11.423 -15.571 -5.133 1.00 74.25 367 PRO A N 1
ATOM 2797 C CA . PRO A 1 367 ? 10.237 -14.787 -4.779 1.00 74.25 367 PRO A CA 1
ATOM 2798 C C . PRO A 1 367 ? 9.014 -15.129 -5.647 1.00 74.25 367 PRO A C 1
ATOM 2800 O O . PRO A 1 367 ? 7.893 -14.756 -5.312 1.00 74.25 367 PRO A O 1
ATOM 2803 N N . ASN A 1 368 ? 9.199 -15.840 -6.763 1.00 80.25 368 ASN A N 1
ATOM 2804 C CA . ASN A 1 368 ? 8.113 -16.381 -7.573 1.00 80.25 368 ASN A CA 1
ATOM 2805 C C . ASN A 1 368 ? 7.890 -17.860 -7.230 1.00 80.25 368 ASN A C 1
ATOM 2807 O O . ASN A 1 368 ? 8.150 -18.754 -8.041 1.00 80.25 368 ASN A O 1
ATOM 2811 N N . SER A 1 369 ? 7.453 -18.104 -5.999 1.00 80.69 369 SER A N 1
ATOM 2812 C CA . SER A 1 369 ? 7.150 -19.427 -5.458 1.00 80.69 369 SER A CA 1
ATOM 2813 C C . SER A 1 369 ? 5.785 -19.418 -4.773 1.00 80.69 369 SER A C 1
ATOM 2815 O O . SER A 1 369 ? 5.367 -18.391 -4.237 1.00 80.69 369 SER A O 1
ATOM 2817 N N . ALA A 1 370 ? 5.109 -20.568 -4.787 1.00 82.50 370 ALA A N 1
ATOM 2818 C CA . ALA A 1 370 ? 3.919 -20.813 -3.973 1.00 82.50 370 ALA A CA 1
ATOM 2819 C C . ALA A 1 370 ? 4.264 -21.074 -2.497 1.00 82.50 370 ALA A C 1
ATOM 2821 O O . ALA A 1 370 ? 3.411 -20.918 -1.633 1.00 82.50 370 ALA A O 1
ATOM 2822 N N . ASP A 1 371 ? 5.500 -21.498 -2.217 1.00 83.69 371 ASP A N 1
ATOM 2823 C CA . ASP A 1 371 ? 5.978 -21.749 -0.859 1.00 83.69 371 ASP A CA 1
ATOM 2824 C C . ASP A 1 371 ? 6.283 -20.427 -0.150 1.00 83.69 371 ASP A C 1
ATOM 2826 O O . ASP A 1 371 ? 7.237 -19.726 -0.507 1.00 83.69 371 ASP A O 1
ATOM 2830 N N . THR A 1 372 ? 5.465 -20.115 0.852 1.00 83.69 372 THR A N 1
ATOM 2831 C CA . THR A 1 372 ? 5.535 -18.904 1.673 1.00 83.69 372 THR A CA 1
ATOM 2832 C C . THR A 1 372 ? 6.123 -19.150 3.063 1.00 83.69 372 THR A C 1
ATOM 2834 O O . THR A 1 372 ? 6.058 -18.262 3.916 1.00 83.69 372 THR A O 1
ATOM 2837 N N . GLY A 1 373 ? 6.710 -20.330 3.301 1.00 86.56 373 GLY A N 1
ATOM 2838 C CA . GLY A 1 373 ? 7.228 -20.722 4.609 1.00 86.56 373 GLY A CA 1
ATOM 2839 C C . GLY A 1 373 ? 6.130 -20.711 5.675 1.00 86.56 373 GLY A C 1
ATOM 2840 O O . GLY A 1 373 ? 5.044 -21.246 5.468 1.00 86.56 373 GLY A O 1
ATOM 2841 N N . ASP A 1 374 ? 6.397 -20.059 6.805 1.00 89.44 374 ASP A N 1
ATOM 2842 C CA . ASP A 1 374 ? 5.458 -19.970 7.935 1.00 89.44 374 ASP A CA 1
ATOM 2843 C C . ASP A 1 374 ? 4.338 -18.925 7.727 1.00 89.44 374 ASP A C 1
ATOM 2845 O O . ASP A 1 374 ? 3.442 -18.771 8.564 1.00 89.44 374 ASP A O 1
ATOM 2849 N N . VAL A 1 375 ? 4.369 -18.175 6.620 1.00 91.38 375 VAL A N 1
ATOM 2850 C CA . VAL A 1 375 ? 3.337 -17.182 6.307 1.00 91.38 375 VAL A CA 1
ATOM 2851 C C . VAL A 1 375 ? 2.099 -17.885 5.755 1.00 91.38 375 VAL A C 1
ATOM 2853 O O . VAL A 1 375 ? 2.029 -18.215 4.573 1.00 91.38 375 VAL A O 1
ATOM 2856 N N . ASP A 1 376 ? 1.093 -18.058 6.609 1.00 94.81 376 ASP A N 1
ATOM 2857 C CA . ASP A 1 376 ? -0.219 -18.570 6.201 1.00 94.81 376 ASP A CA 1
ATOM 2858 C C . ASP A 1 376 ? -1.067 -17.520 5.464 1.00 94.81 376 ASP A C 1
ATOM 2860 O O . ASP A 1 376 ? -1.543 -16.538 6.045 1.00 94.81 376 ASP A O 1
ATOM 2864 N N . LEU A 1 377 ? -1.282 -17.754 4.172 1.00 95.56 377 LEU A N 1
ATOM 2865 C CA . LEU A 1 377 ? -2.108 -16.914 3.313 1.00 95.56 377 LEU A CA 1
ATOM 2866 C C . LEU A 1 377 ? -3.548 -17.409 3.185 1.00 95.56 377 LEU A C 1
ATOM 2868 O O . LEU A 1 377 ? -4.365 -16.736 2.559 1.00 95.56 377 LEU A O 1
ATOM 2872 N N . THR A 1 378 ? -3.903 -18.568 3.716 1.00 94.88 378 THR A N 1
ATOM 2873 C CA . THR A 1 378 ? -5.206 -19.175 3.438 1.00 94.88 378 THR A CA 1
ATOM 2874 C C . THR A 1 378 ? -6.332 -18.328 4.025 1.00 94.88 378 THR A C 1
ATOM 2876 O O . THR A 1 378 ? -6.242 -17.873 5.156 1.00 94.88 378 THR A O 1
ATOM 2879 N N . LEU A 1 379 ? -7.407 -18.080 3.273 1.00 96.62 379 LEU A N 1
ATOM 2880 C CA . LEU A 1 379 ? -8.582 -17.371 3.792 1.00 96.62 379 LEU A CA 1
ATOM 2881 C C . LEU A 1 379 ? -9.765 -18.335 3.876 1.00 96.62 379 LEU A C 1
ATOM 2883 O O . LEU A 1 379 ? -10.573 -18.433 2.955 1.00 96.62 379 LEU A O 1
ATOM 2887 N N . HIS A 1 380 ? -9.847 -19.079 4.978 1.00 92.06 380 HIS A N 1
ATOM 2888 C CA . HIS A 1 380 ? -10.884 -20.090 5.190 1.00 92.06 380 HIS A CA 1
ATOM 2889 C C . HIS A 1 380 ? -12.290 -19.491 5.327 1.00 92.06 380 HIS A C 1
ATOM 2891 O O . HIS A 1 380 ? -12.469 -18.346 5.741 1.00 92.06 380 HIS A O 1
ATOM 2897 N N . ALA A 1 381 ? -13.319 -20.292 5.042 1.00 90.44 381 ALA A N 1
ATOM 2898 C CA . ALA A 1 381 ? -14.692 -19.913 5.363 1.00 90.44 381 ALA A CA 1
ATOM 2899 C C . ALA A 1 381 ? -14.814 -19.596 6.866 1.00 90.44 381 ALA A C 1
ATOM 2901 O O . ALA A 1 381 ? -14.411 -20.393 7.708 1.00 90.44 381 ALA A O 1
ATOM 2902 N N . GLY A 1 382 ? -15.362 -18.424 7.196 1.00 91.38 382 GLY A N 1
ATOM 2903 C CA . GLY A 1 382 ? -15.465 -17.945 8.577 1.00 91.38 382 GLY A CA 1
ATOM 2904 C C . GLY A 1 382 ? -14.254 -17.157 9.089 1.00 91.38 382 GLY A C 1
ATOM 2905 O O . GLY A 1 382 ? -14.317 -16.669 10.214 1.00 91.38 382 GLY A O 1
ATOM 2906 N N . ILE A 1 383 ? -13.193 -16.967 8.288 1.00 96.75 383 ILE A N 1
ATOM 2907 C CA . ILE A 1 383 ? -12.044 -16.131 8.684 1.00 96.75 383 ILE A CA 1
ATOM 2908 C C . ILE A 1 383 ? -12.415 -14.658 8.876 1.00 96.75 383 ILE A C 1
ATOM 2910 O O . ILE A 1 383 ? -11.827 -13.976 9.712 1.00 96.75 383 ILE A O 1
ATOM 2914 N N . ALA A 1 384 ? -13.396 -14.180 8.107 1.00 97.75 384 ALA A N 1
ATOM 2915 C CA . ALA A 1 384 ? -13.967 -12.846 8.191 1.00 97.75 384 ALA A CA 1
ATOM 2916 C C . ALA A 1 384 ? -15.428 -12.849 7.727 1.00 97.75 384 ALA A C 1
ATOM 2918 O O . ALA A 1 384 ? -15.841 -13.727 6.965 1.00 97.75 384 ALA A O 1
ATOM 2919 N N . GLU A 1 385 ? -16.206 -11.848 8.149 1.00 97.44 385 GLU A N 1
ATOM 2920 C CA . GLU A 1 385 ? -17.578 -11.654 7.654 1.00 97.44 385 GLU A CA 1
ATOM 2921 C C . GLU A 1 385 ? -17.576 -11.321 6.149 1.00 97.44 385 GLU A C 1
ATOM 2923 O O . GLU A 1 385 ? -18.439 -11.794 5.400 1.00 97.44 385 GLU A O 1
ATOM 2928 N N . LYS A 1 386 ? -16.592 -10.531 5.693 1.00 98.25 386 LYS A N 1
ATOM 2929 C CA . LYS A 1 386 ? -16.383 -10.151 4.290 1.00 98.25 386 LYS A CA 1
ATOM 2930 C C . LYS A 1 386 ? -14.893 -10.073 3.945 1.00 98.25 386 LYS A C 1
ATOM 2932 O O . LYS A 1 386 ? -14.092 -9.551 4.714 1.00 98.25 386 LYS A O 1
ATOM 2937 N N . VAL A 1 387 ? -14.544 -10.528 2.743 1.00 98.69 387 VAL A N 1
ATOM 2938 C CA . VAL A 1 387 ? -13.217 -10.366 2.132 1.00 98.69 387 VAL A CA 1
ATOM 2939 C C . VAL A 1 387 ? -13.405 -9.759 0.749 1.00 98.69 387 VAL A C 1
ATOM 2941 O O . VAL A 1 387 ? -14.320 -10.153 0.021 1.00 98.69 387 VAL A O 1
ATOM 2944 N N . PHE A 1 388 ? -12.550 -8.810 0.382 1.00 98.75 388 PHE A N 1
ATOM 2945 C CA . PHE A 1 388 ? -12.514 -8.246 -0.958 1.00 98.75 388 PHE A CA 1
ATOM 2946 C C . PHE A 1 388 ? -11.074 -7.975 -1.389 1.00 98.75 388 PHE A C 1
ATOM 2948 O O . PHE A 1 388 ? -10.299 -7.348 -0.664 1.00 98.75 388 PHE A O 1
ATOM 2955 N N . HIS A 1 389 ? -10.720 -8.450 -2.582 1.00 98.75 389 HIS A N 1
ATOM 2956 C CA . HIS A 1 389 ? -9.380 -8.304 -3.144 1.00 98.75 389 HIS A CA 1
ATOM 2957 C C . HIS A 1 389 ? -9.437 -7.562 -4.478 1.00 98.75 389 HIS A C 1
ATOM 2959 O O . HIS A 1 389 ? -10.190 -7.945 -5.367 1.00 98.75 389 HIS A O 1
ATOM 2965 N N . ILE A 1 390 ? -8.642 -6.504 -4.633 1.00 98.75 390 ILE A N 1
ATOM 2966 C CA . ILE A 1 390 ? -8.424 -5.851 -5.930 1.00 98.75 390 ILE A CA 1
ATOM 2967 C C . ILE A 1 390 ? -7.059 -6.280 -6.476 1.00 98.75 390 ILE A C 1
ATOM 2969 O O . ILE A 1 390 ? -6.051 -6.087 -5.802 1.00 98.75 390 ILE A O 1
ATOM 2973 N N . ALA A 1 391 ? -7.014 -6.846 -7.679 1.00 97.88 391 ALA A N 1
ATOM 2974 C CA . ALA A 1 391 ? -5.798 -7.319 -8.339 1.00 97.88 391 ALA A CA 1
ATOM 2975 C C . ALA A 1 391 ? -5.459 -6.490 -9.590 1.00 97.88 391 ALA A C 1
ATOM 2977 O O . ALA A 1 391 ? -6.348 -6.000 -10.291 1.00 97.88 391 ALA A O 1
ATOM 2978 N N . ALA A 1 392 ? -4.163 -6.360 -9.874 1.00 98.12 392 ALA A N 1
ATOM 2979 C CA . ALA A 1 392 ? -3.630 -5.623 -11.016 1.00 98.12 392 ALA A CA 1
ATOM 2980 C C . ALA A 1 392 ? -3.652 -6.467 -12.299 1.00 98.12 392 ALA A C 1
ATOM 2982 O O . ALA A 1 392 ? -3.016 -7.524 -12.364 1.00 98.12 392 ALA A O 1
ATOM 2983 N N . GLN A 1 393 ? -4.358 -5.983 -13.325 1.00 97.19 393 GLN A N 1
ATOM 2984 C CA . GLN A 1 393 ? -4.514 -6.663 -14.616 1.00 97.19 393 GLN A CA 1
ATOM 2985 C C . GLN A 1 393 ? -3.227 -6.688 -15.451 1.00 97.19 393 GLN A C 1
ATOM 2987 O O . GLN A 1 393 ? -2.965 -7.670 -16.138 1.00 97.19 393 GLN A O 1
ATOM 2992 N N . HIS A 1 394 ? -2.444 -5.609 -15.418 1.00 97.81 394 HIS A N 1
ATOM 2993 C CA . HIS A 1 394 ? -1.303 -5.396 -16.316 1.00 97.81 394 HIS A CA 1
ATOM 2994 C C . HIS A 1 394 ? 0.052 -5.621 -15.631 1.00 97.81 394 HIS A C 1
ATOM 2996 O O . HIS A 1 394 ? 1.097 -5.547 -16.276 1.00 97.81 394 HIS A O 1
ATOM 3002 N N . GLU A 1 395 ? 0.060 -5.933 -14.331 1.00 96.88 395 GLU A N 1
ATOM 3003 C CA . GLU A 1 395 ? 1.278 -6.359 -13.645 1.00 96.88 395 GLU A CA 1
ATOM 3004 C C . GLU A 1 395 ? 1.810 -7.638 -14.299 1.00 96.88 395 GLU A C 1
ATOM 3006 O O . GLU A 1 395 ? 1.050 -8.558 -14.580 1.00 96.88 395 GLU A O 1
ATOM 3011 N N . CYS A 1 396 ? 3.107 -7.689 -14.578 1.00 95.00 396 CYS A N 1
ATOM 3012 C CA . CYS A 1 396 ? 3.733 -8.792 -15.306 1.00 95.00 396 CYS A CA 1
ATOM 3013 C C . CYS A 1 396 ? 5.195 -9.008 -14.904 1.00 95.00 396 CYS A C 1
ATOM 3015 O O . CYS A 1 396 ? 5.927 -9.701 -15.608 1.00 95.00 396 CYS A O 1
ATOM 3017 N N . ARG A 1 397 ? 5.648 -8.433 -13.783 1.00 92.44 397 ARG A N 1
ATOM 3018 C CA . ARG A 1 397 ? 6.978 -8.689 -13.230 1.00 92.44 397 ARG A CA 1
ATOM 3019 C C . ARG A 1 397 ? 7.052 -10.079 -12.625 1.00 92.44 397 ARG A C 1
ATOM 3021 O O . ARG A 1 397 ? 6.146 -10.524 -11.924 1.00 92.44 397 ARG A O 1
ATOM 3028 N N . PHE A 1 398 ? 8.207 -10.710 -12.799 1.00 87.62 398 PHE A N 1
ATOM 3029 C CA . PHE A 1 398 ? 8.478 -12.038 -12.255 1.00 87.62 398 PHE A CA 1
ATOM 3030 C C . PHE A 1 398 ? 8.375 -12.089 -10.724 1.00 87.62 398 PHE A C 1
ATOM 3032 O O . PHE A 1 398 ? 7.807 -13.025 -10.178 1.00 87.62 398 PHE A O 1
ATOM 3039 N N . ASN A 1 399 ? 8.889 -11.076 -10.020 1.00 83.31 399 ASN A N 1
ATOM 3040 C CA . ASN A 1 399 ? 8.910 -11.055 -8.550 1.00 83.31 399 ASN A CA 1
ATOM 3041 C C . ASN A 1 399 ? 7.551 -10.700 -7.917 1.00 83.31 399 ASN A C 1
ATOM 3043 O O . ASN A 1 399 ? 7.441 -10.658 -6.697 1.00 83.31 399 ASN A O 1
ATOM 3047 N N . PHE A 1 400 ? 6.530 -10.404 -8.727 1.00 90.44 400 PHE A N 1
ATOM 3048 C CA . PHE A 1 400 ? 5.231 -9.909 -8.268 1.00 90.44 400 PHE A CA 1
ATOM 3049 C C . PHE A 1 400 ? 4.124 -10.922 -8.560 1.00 90.44 400 PHE A C 1
ATOM 3051 O O . PHE A 1 400 ? 3.053 -10.558 -9.045 1.00 90.44 400 PHE A O 1
ATOM 3058 N N . ALA A 1 401 ? 4.370 -12.201 -8.271 1.00 92.56 401 ALA A N 1
ATOM 3059 C CA . ALA A 1 401 ? 3.366 -13.244 -8.443 1.00 92.56 401 ALA A CA 1
ATOM 3060 C C . ALA A 1 401 ? 2.134 -12.983 -7.556 1.00 92.56 401 ALA A C 1
ATOM 3062 O O . ALA A 1 401 ? 2.254 -12.757 -6.348 1.00 92.56 401 ALA A O 1
ATOM 3063 N N . LEU A 1 402 ? 0.948 -12.996 -8.166 1.00 96.12 402 LEU A N 1
ATOM 3064 C CA . LEU A 1 402 ? -0.312 -12.753 -7.465 1.00 96.12 402 LEU A CA 1
ATOM 3065 C C . LEU A 1 402 ? -0.678 -13.970 -6.617 1.00 96.12 402 LEU A C 1
ATOM 3067 O O . LEU A 1 402 ? -0.665 -15.091 -7.112 1.00 96.12 402 LEU A O 1
ATOM 3071 N N . ASN A 1 403 ? -1.089 -13.745 -5.375 1.00 96.88 403 ASN A N 1
ATOM 3072 C CA . ASN A 1 403 ? -1.749 -14.754 -4.550 1.00 96.88 403 ASN A CA 1
ATOM 3073 C C . ASN A 1 403 ? -3.251 -14.456 -4.543 1.00 96.88 403 ASN A C 1
ATOM 3075 O O . ASN A 1 403 ? -3.716 -13.604 -3.782 1.00 96.88 403 ASN A O 1
ATOM 3079 N N . SER A 1 404 ? -3.990 -15.120 -5.429 1.00 96.81 404 SER A N 1
ATOM 3080 C CA . SER A 1 404 ? -5.421 -14.907 -5.648 1.00 96.81 404 SER A CA 1
ATOM 3081 C C . SER A 1 404 ? -6.260 -15.462 -4.496 1.00 96.81 404 SER A C 1
ATOM 3083 O O . SER A 1 404 ? -5.873 -16.421 -3.825 1.00 96.81 404 SER A O 1
ATOM 3085 N N . VAL A 1 405 ? -7.428 -14.857 -4.274 1.00 96.56 405 VAL A N 1
ATOM 3086 C CA . VAL A 1 405 ? -8.450 -15.357 -3.333 1.00 96.56 405 VAL A CA 1
ATOM 3087 C C . VAL A 1 405 ? -9.616 -16.056 -4.042 1.00 96.56 405 VAL A C 1
ATOM 3089 O O . VAL A 1 405 ? -10.562 -16.524 -3.401 1.00 96.56 405 VAL A O 1
ATOM 3092 N N . ARG A 1 406 ? -9.566 -16.141 -5.377 1.00 93.50 406 ARG A N 1
ATOM 3093 C CA . ARG A 1 406 ? -10.571 -16.849 -6.172 1.00 93.50 406 ARG A CA 1
ATOM 3094 C C . ARG A 1 406 ? -10.441 -18.368 -6.009 1.00 93.50 406 ARG A C 1
ATOM 3096 O O . ARG A 1 406 ? -9.337 -18.876 -5.829 1.00 93.50 406 ARG A O 1
ATOM 3103 N N . PRO A 1 407 ? -11.554 -19.110 -6.148 1.00 91.75 407 PRO A N 1
ATOM 3104 C CA . PRO A 1 407 ? -12.928 -18.620 -6.304 1.00 91.75 407 PRO A CA 1
ATOM 3105 C C . PRO A 1 407 ? -13.630 -18.317 -4.967 1.00 91.75 407 PRO A C 1
ATOM 3107 O O . PRO A 1 407 ? -14.791 -17.922 -4.981 1.00 91.75 407 PRO A O 1
ATOM 3110 N N . ALA A 1 408 ? -12.973 -18.536 -3.823 1.00 93.25 408 ALA A N 1
ATOM 3111 C CA . ALA A 1 408 ? -13.638 -18.530 -2.519 1.00 93.25 408 ALA A CA 1
ATOM 3112 C C . ALA A 1 408 ? -14.111 -17.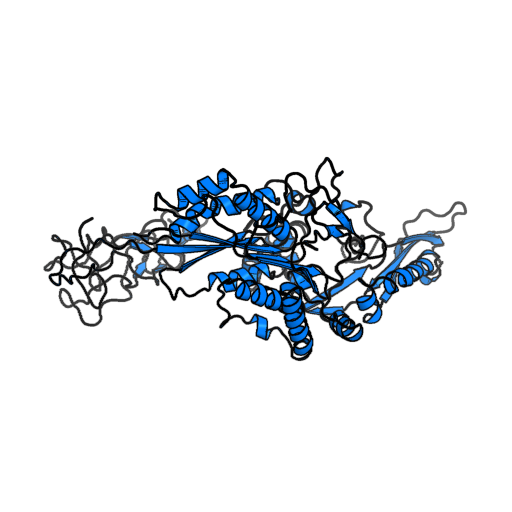147 -2.066 1.00 93.25 408 ALA A C 1
ATOM 3114 O O . ALA A 1 408 ? -15.138 -17.050 -1.396 1.00 93.25 408 ALA A O 1
ATOM 3115 N N . TRP A 1 409 ? -13.384 -16.092 -2.434 1.00 96.50 409 TRP A N 1
ATOM 3116 C CA . TRP A 1 409 ? -13.729 -14.723 -2.073 1.00 96.50 409 TRP A CA 1
ATOM 3117 C C . TRP A 1 409 ? -13.840 -13.811 -3.297 1.00 96.50 409 TRP A C 1
ATOM 3119 O O . TRP A 1 409 ? -13.170 -14.042 -4.309 1.00 96.50 409 TRP A O 1
ATOM 3129 N N . PRO A 1 410 ? -14.668 -12.753 -3.214 1.00 97.06 410 PRO A N 1
ATOM 3130 C CA . PRO A 1 410 ? -14.746 -11.728 -4.242 1.00 97.06 410 PRO A CA 1
ATOM 3131 C C . PRO A 1 410 ? -13.383 -11.095 -4.552 1.00 97.06 410 PRO A C 1
ATOM 3133 O O . PRO A 1 410 ? -12.760 -10.458 -3.700 1.00 97.06 410 PRO A O 1
ATOM 3136 N N . GLU A 1 411 ? -12.958 -11.221 -5.807 1.00 97.25 411 GLU A N 1
ATOM 3137 C CA . GLU A 1 411 ? -11.744 -10.597 -6.331 1.00 97.25 411 GLU A CA 1
ATOM 3138 C C . GLU A 1 411 ? -12.066 -9.826 -7.614 1.00 97.25 411 GLU A C 1
ATOM 3140 O O . GLU A 1 411 ? -12.570 -10.397 -8.591 1.00 97.25 411 GLU A O 1
ATOM 3145 N N . LEU A 1 412 ? -11.753 -8.534 -7.620 1.00 97.81 412 LEU A N 1
ATOM 3146 C CA . LEU A 1 412 ? -11.895 -7.638 -8.759 1.00 97.81 412 LEU A CA 1
ATOM 3147 C C . LEU A 1 412 ? -10.536 -7.433 -9.431 1.00 97.81 412 LEU A C 1
ATOM 3149 O O . LEU A 1 412 ? -9.596 -6.960 -8.804 1.00 97.81 412 LEU A O 1
ATOM 3153 N N . VAL A 1 413 ? -10.449 -7.715 -10.727 1.00 96.88 413 VAL A N 1
ATOM 3154 C CA . VAL A 1 413 ? -9.276 -7.356 -11.534 1.00 96.88 413 VAL A CA 1
ATOM 3155 C C . VAL A 1 413 ? -9.538 -5.990 -12.163 1.00 96.88 413 VAL A C 1
ATOM 3157 O O . VAL A 1 413 ? -10.531 -5.831 -12.876 1.00 96.88 413 VAL A O 1
ATOM 3160 N N . LEU A 1 414 ? -8.675 -5.014 -11.884 1.00 98.06 414 LEU A N 1
ATOM 3161 C CA . LEU A 1 414 ? -8.736 -3.675 -12.472 1.00 98.06 414 LEU A CA 1
ATOM 3162 C C . LEU A 1 414 ? -7.540 -3.433 -13.405 1.00 98.06 414 LEU A C 1
ATOM 3164 O O . LEU A 1 414 ? -6.445 -3.933 -13.124 1.00 98.06 414 LEU A O 1
ATOM 3168 N N . PRO A 1 415 ? -7.718 -2.637 -14.480 1.00 98.31 415 PRO A N 1
ATOM 3169 C CA . PRO A 1 415 ? -6.613 -2.122 -15.279 1.00 98.31 415 PRO A CA 1
ATOM 3170 C C . PRO A 1 415 ? -5.521 -1.520 -14.394 1.00 98.31 415 PRO A C 1
ATOM 3172 O O . PRO A 1 415 ? -5.829 -0.881 -13.398 1.00 98.31 415 PRO A O 1
ATOM 3175 N N . GLY A 1 416 ? -4.258 -1.705 -14.758 1.00 98.06 416 GLY A N 1
ATOM 3176 C CA . GLY A 1 416 ? -3.119 -1.121 -14.048 1.00 98.06 416 GLY A CA 1
ATOM 3177 C C . GLY A 1 416 ? -2.103 -2.162 -13.605 1.00 98.06 416 GLY A C 1
ATOM 3178 O O . GLY A 1 416 ? -2.381 -3.365 -13.623 1.00 98.06 416 GLY A O 1
ATOM 3179 N N . VAL A 1 417 ? -0.914 -1.694 -13.237 1.00 98.00 417 VAL A N 1
ATOM 3180 C CA . VAL A 1 417 ? 0.126 -2.501 -12.587 1.00 98.00 417 VAL A CA 1
ATOM 3181 C C . VAL A 1 417 ? 0.009 -2.421 -11.061 1.00 98.00 417 VAL A C 1
ATOM 3183 O O . VAL A 1 417 ? -0.880 -1.764 -10.525 1.00 98.00 417 VAL A O 1
ATOM 3186 N N . HIS A 1 418 ? 0.889 -3.110 -10.336 1.00 96.38 418 HIS A N 1
ATOM 3187 C CA . HIS A 1 418 ? 0.818 -3.276 -8.879 1.00 96.38 418 HIS A CA 1
ATOM 3188 C C . HIS A 1 418 ? 0.501 -1.986 -8.094 1.00 96.38 418 HIS A C 1
ATOM 3190 O O . HIS A 1 418 ? -0.458 -1.939 -7.322 1.00 96.38 418 HIS A O 1
ATOM 3196 N N . SER A 1 419 ? 1.272 -0.922 -8.329 1.00 95.38 419 SER A N 1
ATOM 3197 C CA . SER A 1 419 ? 1.129 0.366 -7.637 1.00 95.38 419 SER A CA 1
ATOM 3198 C C . SER A 1 419 ? 0.106 1.308 -8.283 1.00 95.38 419 SER A C 1
ATOM 3200 O O . SER A 1 419 ? -0.290 2.282 -7.650 1.00 95.38 419 SER A O 1
ATOM 3202 N N . ASP A 1 420 ? -0.431 0.981 -9.464 1.00 97.50 420 ASP A N 1
ATOM 3203 C CA . ASP A 1 420 ? -1.652 1.634 -9.967 1.00 97.50 420 ASP A CA 1
ATOM 3204 C C . ASP A 1 420 ? -2.885 1.189 -9.175 1.00 97.50 420 ASP A C 1
ATOM 3206 O O . ASP A 1 420 ? -3.891 1.890 -9.147 1.00 97.50 420 ASP A O 1
ATOM 3210 N N . ILE A 1 421 ? -2.818 0.015 -8.538 1.00 98.00 421 ILE A N 1
ATOM 3211 C CA . ILE A 1 421 ? -3.880 -0.532 -7.689 1.00 98.00 421 ILE A CA 1
ATOM 3212 C C . ILE A 1 421 ? -3.634 -0.203 -6.218 1.00 98.00 421 ILE A C 1
ATOM 3214 O O . ILE A 1 421 ? -4.549 0.227 -5.517 1.00 98.00 421 ILE A O 1
ATOM 3218 N N . GLY A 1 422 ? -2.409 -0.408 -5.738 1.00 95.12 422 GLY A N 1
ATOM 3219 C CA . GLY A 1 422 ? -2.051 -0.163 -4.344 1.00 95.12 422 GLY A CA 1
ATOM 3220 C C . GLY A 1 422 ? -1.634 1.264 -4.016 1.00 95.12 422 GLY A C 1
ATOM 3221 O O . GLY A 1 422 ? -1.587 1.604 -2.841 1.00 95.12 422 GLY A O 1
ATOM 3222 N N . GLY A 1 423 ? -1.349 2.109 -5.007 1.00 93.81 423 GLY A N 1
ATOM 3223 C CA . GLY A 1 423 ? -0.688 3.401 -4.815 1.00 93.81 423 GLY A CA 1
ATOM 3224 C C . GLY A 1 423 ? 0.835 3.275 -4.663 1.00 93.81 423 GLY A C 1
ATOM 3225 O O . GLY A 1 423 ? 1.408 2.191 -4.796 1.00 93.81 423 GLY A O 1
ATOM 3226 N N . GLY A 1 424 ? 1.497 4.400 -4.386 1.00 90.69 424 GLY A N 1
ATOM 3227 C CA . GLY A 1 424 ? 2.958 4.480 -4.252 1.00 90.69 424 GLY A CA 1
ATOM 3228 C C . GLY A 1 424 ? 3.681 5.232 -5.374 1.00 90.69 424 GLY A C 1
ATOM 3229 O O . GLY A 1 424 ? 4.839 5.599 -5.187 1.00 90.69 424 GLY A O 1
ATOM 3230 N N . TYR A 1 425 ? 3.001 5.506 -6.491 1.00 91.56 425 TYR A N 1
ATOM 3231 C CA . TYR A 1 425 ? 3.505 6.374 -7.561 1.00 91.56 425 TYR A CA 1
ATOM 3232 C C . TYR A 1 425 ? 3.263 7.851 -7.252 1.00 91.56 425 TYR A C 1
ATOM 3234 O O . TYR A 1 425 ? 2.229 8.206 -6.672 1.00 91.56 425 TYR A O 1
ATOM 3242 N N . TRP A 1 426 ? 4.191 8.713 -7.663 1.00 90.12 426 TRP A N 1
ATOM 3243 C CA . TRP A 1 426 ? 4.050 10.166 -7.556 1.00 90.12 426 TRP A CA 1
ATOM 3244 C C . TRP A 1 426 ? 2.924 10.704 -8.451 1.00 90.12 426 TRP A C 1
ATOM 3246 O O . TRP A 1 426 ? 2.543 10.056 -9.426 1.00 90.12 426 TRP A O 1
ATOM 3256 N N . PRO A 1 427 ? 2.364 11.893 -8.144 1.00 90.25 427 PRO A N 1
ATOM 3257 C CA . PRO A 1 427 ? 1.296 12.497 -8.943 1.00 90.25 427 PRO A CA 1
ATOM 3258 C C . PRO A 1 427 ? 1.600 12.570 -10.442 1.00 90.25 427 PRO A C 1
ATOM 3260 O O . PRO A 1 427 ? 0.701 12.339 -11.250 1.00 90.25 427 PRO A O 1
ATOM 3263 N N . ASN A 1 428 ? 2.860 12.842 -10.794 1.00 89.12 428 ASN A N 1
ATOM 3264 C CA . ASN A 1 428 ? 3.371 12.796 -12.158 1.00 89.12 428 ASN A CA 1
ATOM 3265 C C . ASN A 1 428 ? 4.751 12.126 -12.153 1.00 89.12 428 ASN A C 1
ATOM 3267 O O . ASN A 1 428 ? 5.660 12.619 -11.491 1.00 89.12 428 ASN A O 1
ATOM 3271 N N . GLU A 1 429 ? 4.920 11.052 -12.920 1.00 86.38 429 GLU A N 1
ATOM 3272 C CA . GLU A 1 429 ? 6.203 10.367 -13.100 1.00 86.38 429 GLU A CA 1
ATOM 3273 C C . GLU A 1 429 ? 6.616 10.354 -14.568 1.00 86.38 429 GLU A C 1
ATOM 3275 O O . GLU A 1 429 ? 5.782 10.266 -15.475 1.00 86.38 429 GLU A O 1
ATOM 3280 N N . GLN A 1 430 ? 7.926 10.424 -14.805 1.00 86.75 430 GLN A N 1
ATOM 3281 C CA . GLN A 1 430 ? 8.505 10.211 -16.122 1.00 86.75 430 GLN A CA 1
ATOM 3282 C C . GLN A 1 430 ? 9.047 8.785 -16.235 1.00 86.75 430 GLN A C 1
ATOM 3284 O O . GLN A 1 430 ? 9.979 8.396 -15.535 1.00 86.75 430 GLN A O 1
ATOM 3289 N N . GLU A 1 431 ? 8.509 8.014 -17.175 1.00 86.75 431 GLU A N 1
ATOM 3290 C CA . GLU A 1 431 ? 8.971 6.649 -17.413 1.00 86.75 431 GLU A CA 1
ATOM 3291 C C . GLU A 1 431 ? 10.017 6.591 -18.517 1.00 86.75 431 GLU A C 1
ATOM 3293 O O . GLU A 1 431 ? 9.807 7.104 -19.613 1.00 86.75 431 GLU A O 1
ATOM 3298 N N . ASN A 1 432 ? 11.120 5.894 -18.253 1.00 82.19 432 ASN A N 1
ATOM 3299 C CA . ASN A 1 432 ? 12.131 5.554 -19.248 1.00 82.19 432 ASN A CA 1
ATOM 3300 C C . ASN A 1 432 ? 12.527 4.088 -19.054 1.00 82.19 432 ASN A C 1
ATOM 3302 O O . ASN A 1 432 ? 13.321 3.760 -18.169 1.00 82.19 432 ASN A O 1
ATOM 3306 N N . CYS A 1 433 ? 11.916 3.196 -19.832 1.00 89.62 433 CYS A N 1
ATOM 3307 C CA . CYS A 1 433 ? 11.971 1.756 -19.586 1.00 89.62 433 CYS A CA 1
ATOM 3308 C C . CYS A 1 433 ? 12.657 1.006 -20.727 1.00 89.62 433 CYS A C 1
ATOM 3310 O O . CYS A 1 433 ? 12.236 1.077 -21.878 1.00 89.62 433 CYS A O 1
ATOM 3312 N N . PHE A 1 434 ? 13.661 0.198 -20.402 1.00 91.06 434 PHE A N 1
ATOM 3313 C CA . PHE A 1 434 ? 14.159 -0.872 -21.254 1.00 91.06 434 PHE A CA 1
ATOM 3314 C C . PHE A 1 434 ? 13.156 -2.024 -21.232 1.00 91.06 434 PHE A C 1
ATOM 3316 O O . PHE A 1 434 ? 12.993 -2.692 -20.216 1.00 91.06 434 PHE A O 1
ATOM 3323 N N . LEU A 1 435 ? 12.487 -2.274 -22.351 1.00 92.56 435 LEU A N 1
ATOM 3324 C CA . LEU A 1 435 ? 11.494 -3.343 -22.467 1.00 92.56 435 LEU A CA 1
ATOM 3325 C C . LEU A 1 435 ? 12.151 -4.692 -22.763 1.00 92.56 435 LEU A C 1
ATOM 3327 O O . LEU A 1 435 ? 11.694 -5.732 -22.303 1.00 92.56 435 LEU A O 1
ATOM 3331 N N . THR A 1 436 ? 13.287 -4.695 -23.455 1.00 91.12 436 THR A N 1
ATOM 3332 C CA . THR A 1 436 ? 14.082 -5.913 -23.654 1.00 91.12 436 THR A CA 1
ATOM 3333 C C . THR A 1 436 ? 15.388 -5.830 -22.890 1.00 91.12 436 THR A C 1
ATOM 3335 O O . THR A 1 436 ? 16.016 -4.770 -22.839 1.00 91.12 436 THR A O 1
ATOM 3338 N N . ARG A 1 437 ? 15.868 -6.974 -22.399 1.00 88.00 437 ARG A N 1
ATOM 3339 C CA . ARG A 1 437 ? 17.233 -7.087 -21.887 1.00 88.00 437 ARG A CA 1
ATOM 3340 C C . ARG A 1 437 ? 18.226 -6.643 -22.972 1.00 88.00 437 ARG A C 1
ATOM 3342 O O . ARG A 1 437 ? 18.168 -7.219 -24.062 1.00 88.00 437 ARG A O 1
ATOM 3349 N N . PRO A 1 438 ? 19.153 -5.710 -22.681 1.00 87.94 438 PRO A N 1
ATOM 3350 C CA . PRO A 1 438 ? 20.203 -5.335 -23.620 1.00 87.94 438 PRO A CA 1
ATOM 3351 C C . PRO A 1 438 ? 20.958 -6.546 -24.155 1.00 87.94 438 PRO A C 1
ATOM 3353 O O . PRO A 1 438 ? 21.578 -7.284 -23.384 1.00 87.94 438 PRO A O 1
ATOM 3356 N N . GLN A 1 439 ? 20.889 -6.738 -25.468 1.00 88.69 439 GLN A N 1
ATOM 3357 C CA . GLN A 1 439 ? 21.658 -7.746 -26.189 1.00 88.69 439 GLN A CA 1
ATOM 3358 C C . GLN A 1 439 ? 22.986 -7.144 -26.629 1.00 88.69 439 GLN A C 1
ATOM 3360 O O . GLN A 1 439 ? 23.070 -5.933 -26.827 1.00 88.69 439 GLN A O 1
ATOM 3365 N N . ALA A 1 440 ? 24.017 -7.976 -26.767 1.00 90.19 440 ALA A N 1
ATOM 3366 C CA . ALA A 1 440 ? 25.354 -7.526 -27.130 1.00 90.19 440 ALA A CA 1
ATOM 3367 C C . ALA A 1 440 ? 25.977 -8.415 -28.209 1.00 90.19 440 ALA A C 1
ATOM 3369 O O . ALA A 1 440 ? 25.879 -9.638 -28.141 1.00 90.19 440 ALA A O 1
ATOM 3370 N N . GLU A 1 441 ? 26.679 -7.799 -29.153 1.00 92.69 441 GLU A N 1
ATOM 3371 C CA . GLU A 1 441 ? 27.432 -8.468 -30.218 1.00 92.69 441 GLU A CA 1
ATOM 3372 C C . GLU A 1 441 ? 28.806 -7.801 -30.356 1.00 92.69 441 GLU A C 1
ATOM 3374 O O . GLU A 1 441 ? 28.967 -6.620 -30.043 1.00 92.69 441 GLU A O 1
ATOM 3379 N N . THR A 1 442 ? 29.830 -8.545 -30.774 1.00 93.88 442 THR A N 1
ATOM 3380 C CA . THR A 1 442 ? 31.125 -7.950 -31.138 1.00 93.88 442 THR A CA 1
ATOM 3381 C C . THR A 1 442 ? 31.246 -7.909 -32.644 1.00 93.88 442 THR A C 1
ATOM 3383 O O . THR A 1 442 ? 31.133 -8.941 -33.297 1.00 93.88 442 THR A O 1
ATOM 3386 N N . VAL A 1 443 ? 31.485 -6.714 -33.172 1.00 94.44 443 VAL A N 1
ATOM 3387 C CA . VAL A 1 443 ? 31.524 -6.430 -34.607 1.00 94.44 443 VAL A CA 1
ATOM 3388 C C . VAL A 1 443 ? 32.759 -5.595 -34.953 1.00 94.44 443 VAL A C 1
ATOM 3390 O O . VAL A 1 443 ? 33.341 -4.976 -34.053 1.00 94.44 443 VAL A O 1
ATOM 3393 N N . PRO A 1 444 ? 33.177 -5.545 -36.230 1.00 94.56 444 PRO A N 1
ATOM 3394 C CA . PRO A 1 444 ? 34.169 -4.578 -36.690 1.00 94.56 444 PRO A CA 1
ATOM 3395 C C . PRO A 1 444 ? 33.799 -3.148 -36.275 1.00 94.56 444 PRO A C 1
ATOM 3397 O O . PRO A 1 444 ? 32.628 -2.764 -36.315 1.00 94.56 444 PRO A O 1
ATOM 3400 N N . GLU A 1 445 ? 34.786 -2.343 -35.876 1.00 92.81 445 GLU A N 1
ATOM 3401 C CA . GLU A 1 445 ? 34.536 -0.997 -35.332 1.00 92.81 445 GLU A CA 1
ATOM 3402 C C . GLU A 1 445 ? 33.755 -0.096 -36.306 1.00 92.81 445 GLU A C 1
ATOM 3404 O O . GLU A 1 445 ? 32.907 0.696 -35.890 1.00 92.81 445 GLU A O 1
ATOM 3409 N N . ASN A 1 446 ? 34.001 -0.255 -37.607 1.00 92.94 446 ASN A N 1
ATOM 3410 C CA . ASN A 1 446 ? 33.369 0.516 -38.674 1.00 92.94 446 ASN A CA 1
ATOM 3411 C C . ASN A 1 446 ? 31.929 0.084 -39.011 1.00 92.94 446 ASN A C 1
ATOM 3413 O O . ASN A 1 446 ? 31.265 0.780 -39.778 1.00 92.94 446 ASN A O 1
ATOM 3417 N N . GLN A 1 447 ? 31.430 -1.033 -38.473 1.00 94.81 447 GLN A N 1
ATOM 3418 C CA . GLN A 1 447 ? 30.067 -1.494 -38.734 1.00 94.81 447 GLN A CA 1
ATOM 3419 C C . GLN A 1 447 ? 29.043 -0.610 -37.991 1.00 94.81 447 GLN A C 1
ATOM 3421 O O . GLN A 1 447 ? 29.135 -0.497 -36.769 1.00 94.81 447 GLN A O 1
ATOM 3426 N N . PRO A 1 448 ? 28.044 0.004 -38.656 1.00 95.56 448 PRO A N 1
ATOM 3427 C CA . PRO A 1 448 ? 26.993 0.777 -37.979 1.00 95.56 448 PRO A CA 1
ATOM 3428 C C . PRO A 1 448 ? 26.164 -0.083 -37.014 1.00 95.56 448 PRO A C 1
ATOM 3430 O O . PRO A 1 448 ? 25.857 -1.232 -37.341 1.00 95.56 448 PRO A O 1
ATOM 3433 N N . ASP A 1 449 ? 25.769 0.459 -35.857 1.00 93.38 449 ASP A N 1
ATOM 3434 C CA . ASP A 1 449 ? 25.067 -0.310 -34.814 1.00 93.38 449 ASP A CA 1
ATOM 3435 C C . ASP A 1 449 ? 23.694 -0.819 -35.298 1.00 93.38 449 ASP A C 1
ATOM 3437 O O . ASP A 1 449 ? 23.303 -1.950 -35.019 1.00 93.38 449 ASP A O 1
ATOM 3441 N N . GLU A 1 450 ? 23.005 -0.044 -36.132 1.00 93.38 450 GLU A N 1
ATOM 3442 C CA . GLU A 1 450 ? 21.693 -0.353 -36.718 1.00 93.38 450 GLU A CA 1
ATOM 3443 C C . GLU A 1 450 ? 21.759 -1.473 -37.774 1.00 93.38 450 GLU A C 1
ATOM 3445 O O . GLU A 1 450 ? 20.743 -2.043 -38.172 1.00 93.38 450 GLU A O 1
ATOM 3450 N N . SER A 1 451 ? 22.962 -1.823 -38.241 1.00 93.38 451 SER A N 1
ATOM 3451 C CA . SER A 1 451 ? 23.173 -2.904 -39.214 1.00 93.38 451 SER A CA 1
ATOM 3452 C C . SER A 1 451 ? 23.434 -4.271 -38.565 1.00 93.38 451 SER A C 1
ATOM 3454 O O . SER A 1 451 ? 23.549 -5.283 -39.268 1.00 93.38 451 SER A O 1
ATOM 3456 N N . THR A 1 452 ? 23.543 -4.313 -37.235 1.00 93.56 452 THR A N 1
ATOM 3457 C CA . THR A 1 452 ? 23.963 -5.487 -36.454 1.00 93.56 452 THR A CA 1
ATOM 3458 C C . THR A 1 452 ? 22.865 -6.546 -36.355 1.00 93.56 452 THR A C 1
ATOM 3460 O O . THR A 1 452 ? 21.686 -6.282 -36.618 1.00 93.56 452 THR A O 1
ATOM 3463 N N . HIS A 1 453 ? 23.239 -7.780 -35.999 1.00 92.12 453 HIS A N 1
ATOM 3464 C CA . HIS A 1 453 ? 22.253 -8.837 -35.783 1.00 92.12 453 HIS A CA 1
ATOM 3465 C C . HIS A 1 453 ? 21.393 -8.523 -34.557 1.00 92.12 453 HIS A C 1
ATOM 3467 O O . HIS A 1 453 ? 20.168 -8.624 -34.631 1.00 92.12 453 HIS A O 1
ATOM 3473 N N . VAL A 1 454 ? 22.020 -8.063 -33.470 1.00 90.81 454 VAL A N 1
ATOM 3474 C CA . VAL A 1 454 ? 21.321 -7.731 -32.219 1.00 90.81 454 VAL A CA 1
ATOM 3475 C C . VAL A 1 454 ? 20.293 -6.615 -32.386 1.00 90.81 454 VAL A C 1
ATOM 3477 O O . VAL A 1 454 ? 19.224 -6.704 -31.790 1.00 90.81 454 VAL A O 1
ATOM 3480 N N . TYR A 1 455 ? 20.543 -5.619 -33.244 1.00 91.81 455 TYR A N 1
ATOM 3481 C CA . TYR A 1 455 ? 19.551 -4.585 -33.562 1.00 91.81 455 TYR A CA 1
ATOM 3482 C C . TYR A 1 455 ? 18.317 -5.147 -34.279 1.00 91.81 455 TYR A C 1
ATOM 3484 O O . TYR A 1 455 ? 17.189 -4.785 -33.961 1.00 91.81 455 TYR A O 1
ATOM 3492 N N . ARG A 1 456 ? 18.498 -6.064 -35.238 1.00 89.69 456 ARG A N 1
ATOM 3493 C CA . ARG A 1 456 ? 17.359 -6.714 -35.911 1.00 89.69 456 ARG A CA 1
ATOM 3494 C C . ARG A 1 456 ? 16.605 -7.655 -34.970 1.00 89.69 456 ARG A C 1
ATOM 3496 O O . ARG A 1 456 ? 15.382 -7.733 -35.033 1.00 89.69 456 ARG A O 1
ATOM 3503 N N . GLN A 1 457 ? 17.329 -8.360 -34.103 1.00 87.19 457 GLN A N 1
ATOM 3504 C CA . GLN A 1 457 ? 16.758 -9.310 -33.152 1.00 87.19 457 GLN A CA 1
ATOM 3505 C C . GLN A 1 457 ? 15.921 -8.621 -32.067 1.00 87.19 457 GLN A C 1
ATOM 3507 O O . GLN A 1 457 ? 14.909 -9.168 -31.644 1.00 87.19 457 GLN A O 1
ATOM 3512 N N . THR A 1 458 ? 16.275 -7.416 -31.617 1.00 87.69 458 THR A N 1
ATOM 3513 C CA . THR A 1 458 ? 15.484 -6.726 -30.582 1.00 87.69 458 THR A CA 1
ATOM 3514 C C . THR A 1 458 ? 14.063 -6.424 -31.052 1.00 87.69 458 THR A C 1
ATOM 3516 O O . THR A 1 458 ? 13.131 -6.582 -30.268 1.00 87.69 458 THR A O 1
ATOM 3519 N N . PHE A 1 459 ? 13.860 -6.105 -32.334 1.00 85.81 459 PHE A N 1
ATOM 3520 C CA . PHE A 1 459 ? 12.519 -5.914 -32.897 1.00 85.81 459 PHE A CA 1
ATOM 3521 C C . PHE A 1 459 ? 11.685 -7.196 -32.974 1.00 85.81 459 PHE A C 1
ATOM 3523 O O . PHE A 1 459 ? 10.458 -7.103 -32.965 1.00 85.81 459 PHE A O 1
ATOM 3530 N N . SER A 1 460 ? 12.287 -8.393 -32.992 1.00 83.62 460 SER A N 1
ATOM 3531 C CA . SER A 1 460 ? 11.489 -9.628 -32.987 1.00 83.62 460 SER A CA 1
ATOM 3532 C C . SER A 1 460 ? 10.731 -9.819 -31.671 1.00 83.62 460 SER A C 1
ATOM 3534 O O . SER A 1 460 ? 9.661 -10.418 -31.676 1.00 83.62 460 SER A O 1
ATOM 3536 N N . ALA A 1 461 ? 11.244 -9.266 -30.565 1.00 85.25 461 ALA A N 1
ATOM 3537 C CA . ALA A 1 461 ? 10.586 -9.306 -29.260 1.00 85.25 461 ALA A CA 1
ATOM 3538 C C . ALA A 1 461 ? 9.328 -8.418 -29.183 1.00 85.25 461 ALA A C 1
ATOM 3540 O O . ALA A 1 461 ? 8.502 -8.614 -28.293 1.00 85.25 461 ALA A O 1
ATOM 3541 N N . LEU A 1 462 ? 9.156 -7.457 -30.103 1.00 88.00 462 LEU A N 1
ATOM 3542 C CA . LEU A 1 462 ? 7.970 -6.595 -30.132 1.00 88.00 462 LEU A CA 1
ATOM 3543 C C . LEU A 1 462 ? 6.696 -7.410 -30.362 1.00 88.00 462 LEU A C 1
ATOM 3545 O O . LEU A 1 462 ? 5.702 -7.188 -29.680 1.00 88.00 462 LEU A O 1
ATOM 3549 N N . LYS A 1 463 ? 6.763 -8.420 -31.235 1.00 85.56 463 LYS A N 1
ATOM 3550 C CA . LYS A 1 463 ? 5.633 -9.303 -31.538 1.00 85.56 463 LYS A CA 1
ATOM 3551 C C . LYS A 1 463 ? 5.139 -10.067 -30.305 1.00 85.56 463 LYS A C 1
ATOM 3553 O O . LYS A 1 463 ? 3.934 -10.220 -30.117 1.00 85.56 463 LYS A O 1
ATOM 3558 N N . ASP A 1 464 ? 6.058 -10.521 -29.454 1.00 85.62 464 ASP A N 1
ATOM 3559 C CA . ASP A 1 464 ? 5.704 -11.212 -28.211 1.00 85.62 464 ASP A CA 1
ATOM 3560 C C . ASP A 1 464 ? 4.993 -10.253 -27.243 1.00 85.62 464 ASP A C 1
ATOM 3562 O O . ASP A 1 464 ? 3.980 -10.617 -26.647 1.00 85.62 464 ASP A O 1
ATOM 3566 N N . MET A 1 465 ? 5.465 -9.005 -27.143 1.00 92.50 465 MET A N 1
ATOM 3567 C CA . MET A 1 465 ? 4.832 -7.965 -26.323 1.00 92.50 465 MET A CA 1
ATOM 3568 C C . MET A 1 465 ? 3.450 -7.561 -26.851 1.00 92.50 465 MET A C 1
ATOM 3570 O O . MET A 1 465 ? 2.510 -7.450 -26.072 1.00 92.50 465 MET A O 1
ATOM 3574 N N . GLU A 1 466 ? 3.293 -7.405 -28.166 1.00 91.69 466 GLU A N 1
ATOM 3575 C CA . GLU A 1 466 ? 2.004 -7.113 -28.811 1.00 91.69 466 GLU A CA 1
ATOM 3576 C C . GLU A 1 466 ? 0.966 -8.219 -28.576 1.00 91.69 466 GLU A C 1
ATOM 3578 O O . GLU A 1 466 ? -0.232 -7.942 -28.517 1.00 91.69 466 GLU A O 1
ATOM 3583 N N . SER A 1 467 ? 1.419 -9.468 -28.424 1.00 90.88 467 SER A N 1
ATOM 3584 C CA . SER A 1 467 ? 0.548 -10.617 -28.156 1.00 90.88 467 SER A CA 1
ATOM 3585 C C . SER A 1 467 ? 0.152 -10.776 -26.685 1.00 90.88 467 SER A C 1
ATOM 3587 O O . SER A 1 467 ? -0.809 -11.487 -26.389 1.00 90.88 467 SER A O 1
ATOM 3589 N N . SER A 1 468 ? 0.871 -10.134 -25.760 1.00 93.25 468 SER A N 1
ATOM 3590 C CA . SER A 1 468 ? 0.600 -10.254 -24.329 1.00 93.25 468 SER A CA 1
ATOM 3591 C C . SER A 1 468 ? -0.438 -9.223 -23.877 1.00 93.25 468 SER A C 1
ATOM 3593 O O . SER A 1 468 ? -0.198 -8.020 -24.002 1.00 93.25 468 SER A O 1
ATOM 3595 N N . PRO A 1 469 ? -1.569 -9.646 -23.283 1.00 92.62 469 PRO A N 1
ATOM 3596 C CA . PRO A 1 469 ? -2.609 -8.723 -22.836 1.00 92.62 469 PRO A CA 1
ATOM 3597 C C . PRO A 1 469 ? -2.126 -7.750 -21.749 1.00 92.62 469 PRO A C 1
ATOM 3599 O O . PRO A 1 469 ? -2.696 -6.669 -21.620 1.00 92.62 469 PRO A O 1
ATOM 3602 N N . ASN A 1 470 ? -1.077 -8.096 -20.995 1.00 94.38 470 ASN A N 1
ATOM 3603 C CA . ASN A 1 470 ? -0.577 -7.280 -19.891 1.00 94.38 470 ASN A CA 1
ATOM 3604 C C . ASN A 1 470 ? 0.200 -6.052 -20.386 1.00 94.38 470 ASN A C 1
ATOM 3606 O O . ASN A 1 470 ? 0.003 -4.962 -19.858 1.00 94.38 470 ASN A O 1
ATOM 3610 N N . ILE A 1 471 ? 1.059 -6.209 -21.402 1.00 95.69 471 ILE A N 1
ATOM 3611 C CA . ILE A 1 471 ? 1.926 -5.123 -21.899 1.00 95.69 471 ILE A CA 1
ATOM 3612 C C . ILE A 1 471 ? 1.424 -4.498 -23.205 1.00 95.69 471 ILE A C 1
ATOM 3614 O O . ILE A 1 471 ? 1.718 -3.333 -23.472 1.00 95.69 471 ILE A O 1
ATOM 3618 N N . ALA A 1 472 ? 0.627 -5.219 -24.003 1.00 96.25 472 ALA A N 1
ATOM 3619 C CA . ALA A 1 472 ? 0.147 -4.735 -25.295 1.00 96.25 472 ALA A CA 1
ATOM 3620 C C . ALA A 1 472 ? -0.537 -3.354 -25.249 1.00 96.25 472 ALA A C 1
ATOM 3622 O O . ALA A 1 472 ? -0.305 -2.589 -26.184 1.00 96.25 472 ALA A O 1
ATOM 3623 N N . PRO A 1 473 ? -1.317 -2.969 -24.214 1.00 97.25 473 PRO A N 1
ATOM 3624 C CA . PRO A 1 473 ? -1.837 -1.604 -24.115 1.00 97.25 473 PRO A CA 1
ATOM 3625 C C . PRO A 1 473 ? -0.745 -0.532 -24.167 1.00 97.25 473 PRO A C 1
ATOM 3627 O O . PRO A 1 473 ? -0.828 0.388 -24.974 1.00 97.25 473 PRO A O 1
ATOM 3630 N N . ILE A 1 474 ? 0.331 -0.692 -23.388 1.00 96.31 474 ILE A N 1
ATOM 3631 C CA . ILE A 1 474 ? 1.458 0.253 -23.378 1.00 96.31 474 ILE A CA 1
ATOM 3632 C C . ILE A 1 474 ? 2.144 0.285 -24.746 1.00 96.31 474 ILE A C 1
ATOM 3634 O O . ILE A 1 474 ? 2.488 1.368 -25.221 1.00 96.31 474 ILE A O 1
ATOM 3638 N N . ILE A 1 475 ? 2.303 -0.875 -25.397 1.00 95.50 475 ILE A N 1
ATOM 3639 C CA . ILE A 1 475 ? 2.897 -0.971 -26.740 1.00 95.50 475 ILE A CA 1
ATOM 3640 C C . ILE A 1 475 ? 2.045 -0.244 -27.787 1.00 95.50 475 ILE A C 1
ATOM 3642 O O . ILE A 1 475 ? 2.593 0.463 -28.628 1.00 95.50 475 ILE A O 1
ATOM 3646 N N . ARG A 1 476 ? 0.714 -0.374 -27.733 1.00 95.38 476 ARG A N 1
ATOM 3647 C CA . ARG A 1 476 ? -0.202 0.284 -28.681 1.00 95.38 476 ARG A CA 1
ATOM 3648 C C . ARG A 1 476 ? -0.249 1.798 -28.509 1.00 95.38 476 ARG A C 1
ATOM 3650 O O . ARG A 1 476 ? -0.444 2.514 -29.489 1.00 95.38 476 ARG A O 1
ATOM 3657 N N . THR A 1 477 ? -0.110 2.291 -27.280 1.00 95.62 477 THR A N 1
ATOM 3658 C CA . THR A 1 477 ? -0.340 3.709 -26.960 1.00 95.62 477 THR A CA 1
ATOM 3659 C C . THR A 1 477 ? 0.932 4.535 -26.828 1.00 95.62 477 THR A C 1
ATOM 3661 O O . THR A 1 477 ? 0.841 5.744 -26.601 1.00 95.62 477 THR A O 1
ATOM 3664 N N . SER A 1 478 ? 2.106 3.912 -26.946 1.00 93.94 478 SER A N 1
ATOM 3665 C CA . SER A 1 478 ? 3.395 4.559 -26.700 1.00 93.94 478 SER A CA 1
ATOM 3666 C C . SER A 1 478 ? 4.383 4.307 -27.831 1.00 93.94 478 SER A C 1
ATOM 3668 O O . SER A 1 478 ? 4.335 3.293 -28.521 1.00 93.94 478 SER A O 1
ATOM 3670 N N . THR A 1 479 ? 5.334 5.223 -28.001 1.00 92.88 479 THR A N 1
ATOM 3671 C CA . THR A 1 479 ? 6.398 5.051 -28.991 1.00 92.88 479 THR A CA 1
ATOM 3672 C C . THR A 1 479 ? 7.484 4.134 -28.442 1.00 92.88 479 THR A C 1
ATOM 3674 O O . THR A 1 479 ? 8.155 4.476 -27.466 1.00 92.88 479 THR A O 1
ATOM 3677 N N . ILE A 1 480 ? 7.684 2.991 -29.097 1.00 93.06 480 ILE A N 1
ATOM 3678 C CA . ILE A 1 480 ? 8.768 2.052 -28.798 1.00 93.06 480 ILE A CA 1
ATOM 3679 C C . ILE A 1 480 ? 9.885 2.242 -29.822 1.00 93.06 480 ILE A C 1
ATOM 3681 O O . ILE A 1 480 ? 9.641 2.236 -31.028 1.00 93.06 480 ILE A O 1
ATOM 3685 N N . THR A 1 481 ? 11.118 2.406 -29.351 1.00 91.94 481 THR A N 1
ATOM 3686 C CA . THR A 1 481 ? 12.300 2.566 -30.208 1.00 91.94 481 THR A CA 1
ATOM 3687 C C . THR A 1 481 ? 13.373 1.548 -29.851 1.00 91.94 481 THR A C 1
ATOM 3689 O O . THR A 1 481 ? 13.451 1.088 -28.716 1.00 91.94 481 THR A O 1
ATOM 3692 N N . ALA A 1 482 ? 14.212 1.174 -30.817 1.00 91.50 482 ALA A N 1
ATOM 3693 C CA . ALA A 1 482 ? 15.426 0.420 -30.533 1.00 91.50 482 ALA A CA 1
ATOM 3694 C C . ALA A 1 482 ? 16.568 1.398 -30.247 1.00 91.50 482 ALA A C 1
ATOM 3696 O O . ALA A 1 482 ? 16.971 2.159 -31.127 1.00 91.50 482 ALA A O 1
ATOM 3697 N N . LYS A 1 483 ? 17.095 1.361 -29.024 1.00 91.31 483 LYS A N 1
ATOM 3698 C CA . LYS A 1 483 ? 18.263 2.137 -28.614 1.00 91.31 483 LYS A CA 1
ATOM 3699 C C . LYS A 1 483 ? 19.535 1.321 -28.821 1.00 91.31 483 LYS A C 1
ATOM 3701 O O . LYS A 1 483 ? 19.593 0.159 -28.412 1.00 91.31 483 LYS A O 1
ATOM 3706 N N . THR A 1 484 ? 20.547 1.949 -29.411 1.00 92.38 484 THR A N 1
ATOM 3707 C CA . THR A 1 484 ? 21.881 1.384 -29.647 1.00 92.38 484 THR A CA 1
ATOM 3708 C C . THR A 1 484 ? 22.956 2.168 -28.896 1.00 92.38 484 THR A C 1
ATOM 3710 O O . THR A 1 484 ? 22.827 3.371 -28.668 1.00 92.38 484 THR A O 1
ATOM 3713 N N . TRP A 1 485 ? 24.003 1.474 -28.452 1.00 91.69 485 TRP A N 1
ATOM 3714 C CA . TRP A 1 485 ? 25.234 2.072 -27.919 1.00 91.69 485 TRP A CA 1
ATOM 3715 C C . TRP A 1 485 ? 26.386 1.078 -28.065 1.00 91.69 485 TRP A C 1
ATOM 3717 O O . TRP A 1 485 ? 26.160 -0.107 -28.307 1.00 91.69 485 TRP A O 1
ATOM 3727 N N . ASN A 1 486 ? 27.633 1.528 -27.920 1.00 91.12 486 ASN A N 1
ATOM 3728 C CA . ASN A 1 486 ? 28.788 0.652 -28.090 1.00 91.12 486 ASN A CA 1
ATOM 3729 C C . ASN A 1 486 ? 29.942 0.958 -27.124 1.00 91.12 486 ASN A C 1
ATOM 3731 O O . ASN A 1 486 ? 30.071 2.062 -26.603 1.00 91.12 486 ASN A O 1
ATOM 3735 N N . ASP A 1 487 ? 30.778 -0.056 -26.897 1.00 87.12 487 ASP A N 1
ATOM 3736 C CA . ASP A 1 487 ? 32.055 0.032 -26.194 1.00 87.12 487 ASP A CA 1
ATOM 3737 C C . ASP A 1 487 ? 33.185 -0.360 -27.152 1.00 87.12 487 ASP A C 1
ATOM 3739 O O . ASP A 1 487 ? 33.249 -1.490 -27.646 1.00 87.12 487 ASP A O 1
ATOM 3743 N N . LYS A 1 488 ? 34.086 0.585 -27.420 1.00 85.06 488 LYS A N 1
ATOM 3744 C CA . LYS A 1 488 ? 35.233 0.396 -28.317 1.00 85.06 488 LYS A CA 1
ATOM 3745 C C . LYS A 1 488 ? 36.425 -0.293 -27.648 1.00 85.06 488 LYS A C 1
ATOM 3747 O O . LYS A 1 488 ? 37.410 -0.584 -28.315 1.00 85.06 488 LYS A O 1
ATOM 3752 N N . ARG A 1 489 ? 36.375 -0.565 -26.339 1.00 82.19 489 ARG A N 1
ATOM 3753 C CA . ARG A 1 489 ? 37.454 -1.238 -25.593 1.00 82.19 489 ARG A CA 1
ATOM 3754 C C . ARG A 1 489 ? 37.425 -2.749 -25.826 1.00 82.19 489 ARG A C 1
ATOM 3756 O O . ARG A 1 489 ? 37.271 -3.528 -24.888 1.00 82.19 489 ARG A O 1
ATOM 3763 N N . MET A 1 490 ? 37.547 -3.160 -27.083 1.00 85.56 490 MET A N 1
ATOM 3764 C CA . MET A 1 490 ? 37.600 -4.562 -27.482 1.00 85.56 490 MET A CA 1
ATOM 3765 C C . MET A 1 490 ? 38.976 -4.901 -28.060 1.00 85.56 490 MET A C 1
ATOM 3767 O O . MET A 1 490 ? 39.546 -4.079 -28.782 1.00 85.56 490 MET A O 1
ATOM 3771 N N . PRO A 1 491 ? 39.530 -6.091 -27.760 1.00 87.00 491 PRO A N 1
ATOM 3772 C CA . PRO A 1 491 ? 40.711 -6.562 -28.466 1.00 87.00 491 PRO A CA 1
ATOM 3773 C C . PRO A 1 491 ? 40.408 -6.668 -29.971 1.00 87.00 491 PRO A C 1
ATOM 3775 O O . PRO A 1 491 ? 39.265 -6.958 -30.334 1.00 87.00 491 PRO A O 1
ATOM 3778 N N . PRO A 1 492 ? 41.401 -6.444 -30.846 1.00 89.06 492 PRO A N 1
ATOM 3779 C CA . PRO A 1 492 ? 41.258 -6.737 -32.265 1.00 89.06 492 PRO A CA 1
ATOM 3780 C C . PRO A 1 492 ? 40.918 -8.212 -32.509 1.00 89.06 492 PRO A C 1
ATOM 3782 O O . PRO A 1 492 ? 41.210 -9.074 -31.675 1.00 89.06 492 PRO A O 1
ATOM 3785 N N . ASP A 1 493 ? 40.336 -8.511 -33.669 1.00 89.19 493 ASP A N 1
ATOM 3786 C CA . ASP A 1 493 ? 40.118 -9.898 -34.083 1.00 89.19 493 ASP A CA 1
ATOM 3787 C C . ASP A 1 493 ? 41.443 -10.631 -34.387 1.00 89.19 493 ASP A C 1
ATOM 3789 O O . ASP A 1 493 ? 42.537 -10.066 -34.319 1.00 89.19 493 ASP A O 1
ATOM 3793 N N . HIS A 1 494 ? 41.358 -11.911 -34.761 1.00 88.81 494 HIS A N 1
ATOM 3794 C CA . HIS A 1 494 ? 42.538 -12.718 -35.100 1.00 88.81 494 HIS A CA 1
ATOM 3795 C C . HIS A 1 494 ? 43.335 -12.180 -36.308 1.00 88.81 494 HIS A C 1
ATOM 3797 O O . HIS A 1 494 ? 44.478 -12.589 -36.503 1.00 88.81 494 HIS A O 1
ATOM 3803 N N . LEU A 1 495 ? 42.750 -11.289 -37.118 1.00 89.69 495 LEU A N 1
ATOM 3804 C CA . LEU A 1 495 ? 43.372 -10.642 -38.276 1.00 89.69 495 LEU A CA 1
ATOM 3805 C C . LEU A 1 495 ? 43.898 -9.230 -37.950 1.00 89.69 495 LEU A C 1
ATOM 3807 O O . LEU A 1 495 ? 44.464 -8.575 -38.823 1.00 89.69 495 LEU A O 1
ATOM 3811 N N . GLY A 1 496 ? 43.740 -8.762 -36.707 1.00 89.75 496 GLY A N 1
ATOM 3812 C CA . GLY A 1 496 ? 44.141 -7.426 -36.268 1.00 89.75 496 GLY A CA 1
ATOM 3813 C C . GLY A 1 496 ? 43.120 -6.324 -36.573 1.00 89.75 496 GLY A C 1
ATOM 3814 O O . GLY A 1 496 ? 43.436 -5.147 -36.398 1.00 89.75 496 GLY A O 1
ATOM 3815 N N . THR A 1 497 ? 41.903 -6.666 -37.003 1.00 91.12 497 THR A N 1
ATOM 3816 C CA . THR A 1 497 ? 40.835 -5.694 -37.274 1.00 91.12 497 THR A CA 1
ATOM 3817 C C . THR A 1 497 ? 40.324 -5.093 -35.962 1.00 91.12 497 THR A C 1
ATOM 3819 O O . THR A 1 497 ? 39.926 -5.855 -35.074 1.00 91.12 497 THR A O 1
ATOM 3822 N N . PRO A 1 498 ? 40.267 -3.753 -35.820 1.00 94.12 498 PRO A N 1
ATOM 3823 C CA . PRO A 1 498 ? 39.642 -3.111 -34.667 1.00 94.12 498 PRO A CA 1
ATOM 3824 C C . PRO A 1 498 ? 38.180 -3.538 -34.502 1.00 94.12 498 PRO A C 1
ATOM 3826 O O . PRO A 1 498 ? 37.412 -3.571 -35.469 1.00 94.12 498 PRO A O 1
ATOM 3829 N N . GLN A 1 499 ? 37.787 -3.846 -33.267 1.00 94.62 499 GLN A N 1
ATOM 3830 C CA . GLN A 1 499 ? 36.438 -4.292 -32.930 1.00 94.62 499 GLN A CA 1
ATOM 3831 C C . GLN A 1 499 ? 35.755 -3.323 -31.967 1.00 94.62 499 GLN A C 1
ATOM 3833 O O . GLN A 1 499 ? 36.398 -2.581 -31.227 1.00 94.62 499 GLN A O 1
ATOM 3838 N N . LYS A 1 500 ? 34.425 -3.391 -31.919 1.00 93.19 500 LYS A N 1
ATOM 3839 C CA . LYS A 1 500 ? 33.607 -2.799 -30.858 1.00 93.19 500 LYS A CA 1
ATOM 3840 C C . LYS A 1 500 ? 32.583 -3.804 -30.348 1.00 93.19 500 LYS A C 1
ATOM 3842 O O . LYS A 1 500 ? 32.156 -4.706 -31.071 1.00 93.19 500 LYS A O 1
ATOM 3847 N N . ARG A 1 501 ? 32.162 -3.642 -29.097 1.00 92.50 501 ARG A N 1
ATOM 3848 C CA . ARG A 1 501 ? 30.988 -4.317 -28.541 1.00 92.50 501 ARG A CA 1
ATOM 3849 C C . ARG A 1 501 ? 29.790 -3.405 -28.745 1.00 92.50 501 ARG A C 1
ATOM 3851 O O . ARG A 1 501 ? 29.739 -2.341 -28.143 1.00 92.50 501 ARG A O 1
ATOM 3858 N N . THR A 1 502 ? 28.851 -3.806 -29.586 1.00 92.50 502 THR A N 1
ATOM 3859 C CA . THR A 1 502 ? 27.599 -3.077 -29.812 1.00 92.50 502 THR A CA 1
ATOM 3860 C C . THR A 1 502 ? 26.489 -3.665 -28.950 1.00 92.50 502 THR A C 1
ATOM 3862 O O . THR A 1 502 ? 26.489 -4.866 -28.664 1.00 92.50 502 THR A O 1
ATOM 3865 N N . PHE A 1 503 ? 25.565 -2.817 -28.517 1.00 92.06 503 PHE A N 1
ATOM 3866 C CA . PHE A 1 503 ? 24.414 -3.172 -27.705 1.00 92.06 503 PHE A CA 1
ATOM 3867 C C . PHE A 1 503 ? 23.135 -2.660 -28.352 1.00 92.06 503 PHE A C 1
ATOM 3869 O O . PHE A 1 503 ? 23.121 -1.569 -28.923 1.00 92.06 503 PHE A O 1
ATOM 3876 N N . ALA A 1 504 ? 22.053 -3.422 -28.212 1.00 92.56 504 ALA A N 1
ATOM 3877 C CA . ALA A 1 504 ? 20.729 -3.010 -28.653 1.00 92.56 504 ALA A CA 1
ATOM 3878 C C . ALA A 1 504 ? 19.649 -3.451 -27.658 1.00 92.56 504 ALA A C 1
ATOM 3880 O O . ALA A 1 504 ? 19.712 -4.548 -27.091 1.00 92.56 504 ALA A O 1
ATOM 3881 N N . ALA A 1 505 ? 18.640 -2.603 -27.463 1.00 92.56 505 ALA A N 1
ATOM 3882 C CA . ALA A 1 505 ? 17.449 -2.914 -26.681 1.00 92.56 505 ALA A CA 1
ATOM 3883 C C . ALA A 1 505 ? 16.244 -2.094 -27.152 1.00 92.56 505 ALA A C 1
ATOM 3885 O O . ALA A 1 505 ? 16.404 -0.943 -27.553 1.00 92.56 505 ALA A O 1
ATOM 3886 N N . LEU A 1 506 ? 15.039 -2.653 -27.048 1.00 93.75 506 LEU A N 1
ATOM 3887 C CA . LEU A 1 506 ? 13.809 -1.878 -27.141 1.00 93.75 506 LEU A CA 1
ATOM 3888 C C . LEU A 1 506 ? 13.619 -1.048 -25.875 1.00 93.75 506 LEU A C 1
ATOM 3890 O O . LEU A 1 506 ? 13.736 -1.556 -24.757 1.00 93.75 506 LEU A O 1
ATOM 3894 N N . THR A 1 507 ? 13.293 0.219 -26.075 1.00 93.00 507 THR A N 1
ATOM 3895 C CA . THR A 1 507 ? 13.005 1.192 -25.033 1.00 93.00 507 THR A CA 1
ATOM 3896 C C . THR A 1 507 ? 11.645 1.826 -25.266 1.00 93.00 507 THR A C 1
ATOM 3898 O O . THR A 1 507 ? 11.285 2.161 -26.396 1.00 93.00 507 THR A O 1
ATOM 3901 N N . LEU A 1 508 ? 10.910 2.014 -24.178 1.00 92.75 508 LEU A N 1
ATOM 3902 C CA . LEU A 1 508 ? 9.767 2.905 -24.114 1.00 92.75 508 LEU A CA 1
ATOM 3903 C C . LEU A 1 508 ? 10.293 4.341 -24.142 1.00 92.75 508 LEU A C 1
ATOM 3905 O O . LEU A 1 508 ? 11.097 4.715 -23.284 1.00 92.75 508 LEU A O 1
ATOM 3909 N N . ASN A 1 509 ? 9.872 5.132 -25.128 1.00 88.12 509 ASN A N 1
ATOM 3910 C CA . ASN A 1 509 ? 10.241 6.543 -25.159 1.00 88.12 509 ASN A CA 1
ATOM 3911 C C . ASN A 1 509 ? 9.710 7.264 -23.912 1.00 88.12 509 ASN A C 1
ATOM 3913 O O . ASN A 1 509 ? 8.628 6.910 -23.434 1.00 88.12 509 ASN A O 1
ATOM 3917 N N . PRO A 1 510 ? 10.417 8.308 -23.435 1.00 88.69 510 PRO A N 1
ATOM 3918 C CA . PRO A 1 510 ? 9.980 9.064 -22.278 1.00 88.69 510 PRO A CA 1
ATOM 3919 C C . PRO A 1 510 ? 8.539 9.543 -22.407 1.00 88.69 510 PRO A C 1
ATOM 3921 O O . PRO A 1 510 ? 8.178 10.213 -23.378 1.00 88.69 510 PRO A O 1
ATOM 3924 N N . ARG A 1 511 ? 7.728 9.206 -21.408 1.00 91.50 511 ARG A N 1
ATOM 3925 C CA . ARG A 1 511 ? 6.332 9.630 -21.298 1.00 91.50 511 ARG A CA 1
ATOM 3926 C C . ARG A 1 511 ? 6.017 10.016 -19.862 1.00 91.50 511 ARG A C 1
ATOM 3928 O O . ARG A 1 511 ? 6.659 9.522 -18.939 1.00 91.50 511 ARG A O 1
ATOM 3935 N N . GLN A 1 512 ? 5.021 10.876 -19.702 1.00 91.69 512 GLN A N 1
ATOM 3936 C CA . GLN A 1 512 ? 4.484 11.230 -18.394 1.00 91.69 512 GLN A CA 1
ATOM 3937 C C . GLN A 1 512 ? 3.293 10.335 -18.066 1.00 91.69 512 GLN A C 1
ATOM 3939 O O . GLN A 1 512 ? 2.406 10.152 -18.905 1.00 91.69 512 GLN A O 1
ATOM 3944 N N . VAL A 1 513 ? 3.272 9.811 -16.847 1.00 94.25 513 VAL A N 1
ATOM 3945 C CA . VAL A 1 513 ? 2.194 8.974 -16.319 1.00 94.25 513 VAL A CA 1
ATOM 3946 C C . VAL A 1 513 ? 1.741 9.558 -14.987 1.00 94.25 513 VAL A C 1
ATOM 3948 O O . VAL A 1 513 ? 2.547 10.084 -14.223 1.00 94.25 513 VAL A O 1
ATOM 3951 N N . LYS A 1 514 ? 0.432 9.536 -14.743 1.00 94.69 514 LYS A N 1
ATOM 3952 C CA . LYS A 1 514 ? -0.191 10.096 -13.546 1.00 94.69 514 LYS A CA 1
ATOM 3953 C C . 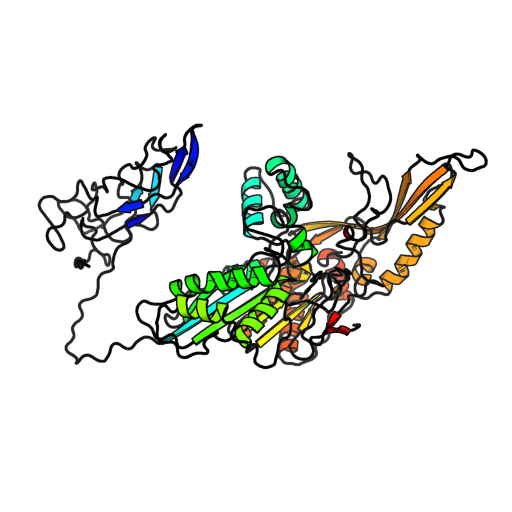LYS A 1 514 ? -0.722 8.992 -12.646 1.00 94.69 514 LYS A C 1
ATOM 3955 O O . LYS A 1 514 ? -1.253 7.993 -13.127 1.00 94.69 514 LYS A O 1
ATOM 3960 N N . ASN A 1 515 ? -0.711 9.218 -11.338 1.00 93.50 515 ASN A N 1
ATOM 3961 C CA . ASN A 1 515 ? -1.175 8.229 -10.359 1.00 93.50 515 ASN A CA 1
ATOM 3962 C C . ASN A 1 515 ? -2.694 8.246 -10.077 1.00 93.50 515 ASN A C 1
ATOM 3964 O O . ASN A 1 515 ? -3.156 7.520 -9.194 1.00 93.50 515 ASN A O 1
ATOM 3968 N N . ASN A 1 516 ? -3.492 9.053 -10.793 1.00 94.88 516 ASN A N 1
ATOM 3969 C CA . ASN A 1 516 ? -4.919 9.248 -10.481 1.00 94.88 516 ASN A CA 1
ATOM 3970 C C . ASN A 1 516 ? -5.728 7.937 -10.479 1.00 94.88 516 ASN A C 1
ATOM 3972 O O . ASN A 1 516 ? -6.747 7.845 -9.794 1.00 94.88 516 ASN A O 1
ATOM 3976 N N . TRP A 1 517 ? -5.289 6.909 -11.212 1.00 96.38 517 TRP A N 1
ATOM 3977 C CA . TRP A 1 517 ? -5.980 5.620 -11.248 1.00 96.38 517 TRP A CA 1
ATOM 3978 C C . TRP A 1 517 ? -5.936 4.860 -9.912 1.00 96.38 517 TRP A C 1
ATOM 3980 O O . TRP A 1 517 ? -6.916 4.206 -9.551 1.00 96.38 517 TRP A O 1
ATOM 3990 N N . ALA A 1 518 ? -4.894 5.053 -9.096 1.00 95.44 518 ALA A N 1
ATOM 3991 C CA . ALA A 1 518 ? -4.847 4.494 -7.744 1.00 95.44 518 ALA A CA 1
ATOM 3992 C C . ALA A 1 518 ? -5.961 5.046 -6.843 1.00 95.44 518 ALA A C 1
ATOM 3994 O O . ALA A 1 518 ? -6.455 4.333 -5.966 1.00 95.44 518 ALA A O 1
ATOM 3995 N N . ALA A 1 519 ? -6.425 6.279 -7.083 1.00 95.12 519 ALA A N 1
ATOM 3996 C CA . ALA A 1 519 ? -7.579 6.829 -6.377 1.00 95.12 519 ALA A CA 1
ATOM 3997 C C . ALA A 1 519 ? -8.890 6.115 -6.763 1.00 95.12 519 ALA A C 1
ATOM 3999 O O . ALA A 1 519 ? -9.756 5.949 -5.909 1.00 95.12 519 ALA A O 1
ATOM 4000 N N . VAL A 1 520 ? -9.024 5.606 -7.996 1.00 96.81 520 VAL A N 1
ATOM 4001 C CA . VAL A 1 520 ? -10.179 4.778 -8.393 1.00 96.81 520 VAL A CA 1
ATOM 4002 C C . VAL A 1 520 ? -10.186 3.463 -7.613 1.00 96.81 520 VAL A C 1
ATOM 4004 O O . VAL A 1 520 ? -11.204 3.115 -7.018 1.00 96.81 520 VAL A O 1
ATOM 4007 N N . ALA A 1 521 ? -9.050 2.759 -7.544 1.00 97.56 521 ALA A N 1
ATOM 4008 C CA . ALA A 1 521 ? -8.934 1.527 -6.757 1.00 97.56 521 ALA A CA 1
ATOM 4009 C C . ALA A 1 521 ? -9.241 1.759 -5.264 1.00 97.56 521 ALA A C 1
ATOM 4011 O O . ALA A 1 521 ? -9.918 0.945 -4.633 1.00 97.56 521 ALA A O 1
ATOM 4012 N N . TYR A 1 522 ? -8.806 2.897 -4.715 1.00 97.25 522 TYR A N 1
ATOM 4013 C CA . TYR A 1 522 ? -9.147 3.324 -3.359 1.00 97.25 522 TYR A CA 1
ATOM 4014 C C . TYR A 1 522 ? -10.654 3.490 -3.155 1.00 97.25 522 TYR A C 1
ATOM 4016 O O . TYR A 1 522 ? -11.183 2.931 -2.199 1.00 97.25 522 TYR A O 1
ATOM 4024 N N . LEU A 1 523 ? -11.357 4.185 -4.056 1.00 96.44 523 LEU A N 1
ATOM 4025 C CA . LEU A 1 523 ? -12.808 4.380 -3.946 1.00 96.44 523 LEU A CA 1
ATOM 4026 C C . LEU A 1 523 ? -13.572 3.052 -4.009 1.00 96.44 523 LEU A C 1
ATOM 4028 O O . LEU A 1 523 ? -14.518 2.849 -3.253 1.00 96.44 523 LEU A O 1
ATOM 4032 N N . VAL A 1 524 ? -13.128 2.121 -4.858 1.00 97.94 524 VAL A N 1
ATOM 4033 C CA . VAL A 1 524 ? -13.727 0.782 -4.950 1.00 97.94 524 VAL A CA 1
ATOM 4034 C C . VAL A 1 524 ? -13.552 -0.008 -3.648 1.00 97.94 524 VAL A C 1
ATOM 4036 O O . VAL A 1 524 ? -14.486 -0.684 -3.210 1.00 97.94 524 VAL A O 1
ATOM 4039 N N . MET A 1 525 ? -12.378 0.077 -3.013 1.00 98.62 525 MET A N 1
ATOM 4040 C CA . MET A 1 525 ? -12.134 -0.559 -1.714 1.00 98.62 525 MET A CA 1
ATOM 4041 C C . MET A 1 525 ? -12.902 0.130 -0.584 1.00 98.62 525 MET A C 1
ATOM 4043 O O . MET A 1 525 ? -13.442 -0.550 0.284 1.00 98.62 525 MET A O 1
ATOM 4047 N N . LEU A 1 526 ? -12.978 1.462 -0.605 1.00 96.56 526 LEU A N 1
ATOM 4048 C CA . LEU A 1 526 ? -13.732 2.249 0.364 1.00 96.56 526 LEU A CA 1
ATOM 4049 C C . LEU A 1 526 ? -15.216 1.857 0.335 1.00 96.56 526 LEU A C 1
ATOM 4051 O O . LEU A 1 526 ? -15.775 1.542 1.379 1.00 96.56 526 LEU A O 1
ATOM 4055 N N . GLU A 1 527 ? -15.825 1.759 -0.854 1.00 96.69 527 GLU A N 1
ATOM 4056 C CA . GLU A 1 527 ? -17.206 1.280 -1.009 1.00 96.69 527 GLU A CA 1
ATOM 4057 C C . GLU A 1 527 ? -17.370 -0.154 -0.480 1.00 96.69 527 GLU A C 1
ATOM 4059 O O . GLU A 1 527 ? -18.307 -0.431 0.266 1.00 96.69 527 GLU A O 1
ATOM 4064 N N . ALA A 1 528 ? -16.439 -1.060 -0.808 1.00 98.44 528 ALA A N 1
ATOM 4065 C CA . ALA A 1 528 ? -16.466 -2.442 -0.324 1.00 98.44 528 ALA A CA 1
ATOM 4066 C C . ALA A 1 528 ? -16.418 -2.538 1.208 1.00 98.44 528 ALA A C 1
ATOM 4068 O O . ALA A 1 528 ? -17.175 -3.300 1.810 1.00 98.44 528 ALA A O 1
ATOM 4069 N N . ALA A 1 529 ? -15.531 -1.762 1.827 1.00 98.12 529 ALA A N 1
ATOM 4070 C CA . ALA A 1 529 ? -15.347 -1.727 3.266 1.00 98.12 529 ALA A CA 1
ATOM 4071 C C . ALA A 1 529 ? -16.562 -1.095 3.963 1.00 98.12 529 ALA A C 1
ATOM 4073 O O . ALA A 1 529 ? -17.076 -1.647 4.934 1.00 98.12 529 ALA A O 1
ATOM 4074 N N . THR A 1 530 ? -17.081 0.022 3.445 1.00 96.25 530 THR A N 1
ATOM 4075 C CA . THR A 1 530 ? -18.288 0.665 3.983 1.00 96.25 530 THR A CA 1
ATOM 4076 C C . THR A 1 530 ? -19.515 -0.239 3.873 1.00 96.25 530 THR A C 1
ATOM 4078 O O . THR A 1 530 ? -20.271 -0.348 4.837 1.00 96.25 530 THR A O 1
ATOM 4081 N N . GLU A 1 531 ? -19.693 -0.966 2.764 1.00 96.88 531 GLU A N 1
ATOM 4082 C CA . GLU A 1 531 ? -20.749 -1.983 2.636 1.00 96.88 531 GLU A CA 1
ATOM 4083 C C . GLU A 1 531 ? -20.589 -3.136 3.643 1.00 96.88 531 GLU A C 1
ATOM 4085 O O . GLU A 1 531 ? -21.587 -3.704 4.090 1.00 96.88 531 GLU A O 1
ATOM 4090 N N . ALA A 1 532 ? -19.355 -3.472 4.034 1.00 97.12 532 ALA A N 1
ATOM 4091 C CA . ALA A 1 532 ? -19.064 -4.443 5.091 1.00 97.12 532 ALA A CA 1
ATOM 4092 C C . ALA A 1 532 ? -19.245 -3.878 6.517 1.00 97.12 532 ALA A C 1
ATOM 4094 O O . ALA A 1 532 ? -19.132 -4.621 7.492 1.00 97.12 532 ALA A O 1
ATOM 4095 N N . GLY A 1 533 ? -19.554 -2.584 6.652 1.00 95.19 533 GLY A N 1
ATOM 4096 C CA . GLY A 1 533 ? -19.806 -1.905 7.922 1.00 95.19 533 GLY A CA 1
ATOM 4097 C C . GLY A 1 533 ? -18.612 -1.137 8.494 1.00 95.19 533 GLY A C 1
ATOM 4098 O O . GLY A 1 533 ? -18.707 -0.664 9.628 1.00 95.19 533 GLY A O 1
ATOM 4099 N N . CYS A 1 534 ? -17.505 -1.007 7.758 1.00 95.00 534 CYS A N 1
ATOM 4100 C CA . CYS A 1 534 ? -16.392 -0.138 8.141 1.00 95.00 534 CYS A CA 1
ATOM 4101 C C . CYS A 1 534 ? -16.824 1.336 8.129 1.00 95.00 534 CYS A C 1
ATOM 4103 O O . CYS A 1 534 ? -17.460 1.801 7.181 1.00 95.00 534 CYS A O 1
ATOM 4105 N N . GLU A 1 535 ? -16.453 2.082 9.169 1.00 92.06 535 GLU A N 1
ATOM 4106 C CA . GLU A 1 535 ? -16.820 3.490 9.323 1.00 92.06 535 GLU A CA 1
ATOM 4107 C C . GLU A 1 535 ? -15.598 4.370 8.990 1.00 92.06 535 GLU A C 1
ATOM 4109 O O . GLU A 1 535 ? -14.549 4.271 9.626 1.00 92.06 535 GLU A O 1
ATOM 4114 N N . PHE A 1 536 ? -15.727 5.228 7.974 1.00 89.69 536 PHE A N 1
ATOM 4115 C CA . PHE A 1 536 ? -14.691 6.166 7.522 1.00 89.69 536 PHE A CA 1
ATOM 4116 C C . PHE A 1 536 ? -15.236 7.594 7.547 1.00 89.69 536 PHE A C 1
ATOM 4118 O O . PHE A 1 536 ? -16.431 7.806 7.333 1.00 89.69 536 PHE A O 1
ATOM 4125 N N . ARG A 1 537 ? -14.363 8.589 7.739 1.00 83.69 537 ARG A N 1
ATOM 4126 C CA . ARG A 1 537 ? -14.709 9.995 7.504 1.00 83.69 537 ARG A CA 1
ATOM 4127 C C . ARG A 1 537 ? -14.262 10.407 6.104 1.00 83.69 537 ARG A C 1
ATOM 4129 O O . ARG A 1 537 ? -13.068 10.488 5.842 1.00 83.69 537 ARG A O 1
ATOM 4136 N N . THR A 1 538 ? -15.225 10.690 5.229 1.00 70.69 538 THR A N 1
ATOM 4137 C CA . THR A 1 538 ? -14.976 11.005 3.809 1.00 70.69 538 THR A CA 1
ATOM 4138 C C . THR A 1 538 ? -15.223 12.472 3.447 1.00 70.69 538 THR A C 1
ATOM 4140 O O . THR A 1 538 ? -14.999 12.862 2.309 1.00 70.69 538 THR A O 1
ATOM 4143 N N . GLU A 1 539 ? -15.704 13.296 4.382 1.00 64.81 539 GLU A N 1
ATOM 4144 C CA . GLU A 1 539 ? -16.057 14.706 4.124 1.00 64.81 539 GLU A CA 1
ATOM 4145 C C . GLU A 1 539 ? -14.842 15.572 3.753 1.00 64.81 539 GLU A C 1
ATOM 4147 O O . GLU A 1 539 ? -14.969 16.473 2.929 1.00 64.81 539 GLU A O 1
ATOM 4152 N N . ASP A 1 540 ? -13.670 15.250 4.308 1.00 57.22 540 ASP A N 1
ATOM 4153 C CA . ASP A 1 540 ? -12.387 15.904 4.008 1.00 57.22 540 ASP A CA 1
ATOM 4154 C C . ASP A 1 540 ? -11.530 15.076 3.023 1.00 57.22 540 ASP A C 1
ATOM 4156 O O . ASP A 1 540 ? -10.350 15.363 2.804 1.00 57.22 540 ASP A O 1
ATOM 4160 N N . ASP A 1 541 ? -12.094 14.008 2.444 1.00 66.94 541 ASP A N 1
ATOM 4161 C CA . ASP A 1 541 ? -11.363 13.106 1.560 1.00 66.94 541 ASP A CA 1
ATOM 4162 C C . ASP A 1 541 ? -11.226 13.702 0.152 1.00 66.94 541 ASP A C 1
ATOM 4164 O O . ASP A 1 541 ? -12.043 13.505 -0.752 1.00 66.94 541 ASP A O 1
ATOM 4168 N N . ASN A 1 542 ? -10.128 14.426 -0.054 1.00 65.69 542 ASN A N 1
ATOM 4169 C CA . ASN A 1 542 ? -9.798 15.049 -1.334 1.00 65.69 542 ASN A CA 1
ATOM 4170 C C . ASN A 1 542 ? -9.513 14.034 -2.455 1.00 65.69 542 ASN A C 1
ATOM 4172 O O . ASN A 1 542 ? -9.318 14.433 -3.603 1.00 65.69 542 ASN A O 1
ATOM 4176 N N . ARG A 1 543 ? -9.505 12.721 -2.192 1.00 74.12 543 ARG A N 1
ATOM 4177 C CA . ARG A 1 543 ? -9.168 11.706 -3.204 1.00 74.12 543 ARG A CA 1
ATOM 4178 C C . ARG A 1 543 ? -10.223 11.612 -4.300 1.00 74.12 543 ARG A C 1
ATOM 4180 O O . ARG A 1 543 ? -9.869 11.371 -5.450 1.00 74.12 543 ARG A O 1
ATOM 4187 N N . THR A 1 544 ? -11.490 11.916 -4.004 1.00 65.94 544 THR A N 1
ATOM 4188 C CA . THR A 1 544 ? -12.512 12.096 -5.052 1.00 65.94 544 THR A CA 1
ATOM 4189 C C . THR A 1 544 ? -12.237 13.302 -5.953 1.00 65.94 544 THR A C 1
ATOM 4191 O O . THR A 1 544 ? -12.598 13.279 -7.129 1.00 65.94 544 THR A O 1
ATOM 4194 N N . LEU A 1 545 ? -11.568 14.343 -5.439 1.00 69.38 545 LEU A N 1
ATOM 4195 C CA . LEU A 1 545 ? -11.164 15.516 -6.227 1.00 69.38 545 LEU A CA 1
ATOM 4196 C C . LEU A 1 545 ? -9.974 15.208 -7.144 1.00 69.38 545 LEU A C 1
ATOM 4198 O O . LEU A 1 545 ? -9.785 15.895 -8.145 1.00 69.38 545 LEU A O 1
ATOM 4202 N N . LEU A 1 546 ? -9.213 14.150 -6.845 1.00 76.62 546 LEU A N 1
ATOM 4203 C CA . LEU A 1 546 ? -8.135 13.660 -7.701 1.00 76.62 546 LEU A CA 1
ATOM 4204 C C . LEU A 1 546 ? -8.644 12.894 -8.926 1.00 76.62 546 LEU A C 1
ATOM 4206 O O . LEU A 1 546 ? -7.822 12.530 -9.759 1.00 76.62 546 LEU A O 1
ATOM 4210 N N . ILE A 1 547 ? -9.948 12.620 -9.065 1.00 89.19 547 ILE A N 1
ATOM 4211 C CA . ILE A 1 547 ? -10.490 11.959 -10.260 1.00 89.19 547 ILE A CA 1
ATOM 4212 C C . ILE A 1 547 ? -10.808 13.021 -11.323 1.00 89.19 547 ILE A C 1
ATOM 4214 O O . ILE A 1 547 ? -11.833 13.715 -11.220 1.00 89.19 547 ILE A O 1
ATOM 4218 N N . PRO A 1 548 ? -9.965 13.166 -12.363 1.00 91.56 548 PRO A N 1
ATOM 4219 C CA . PRO A 1 548 ? -10.202 14.153 -13.397 1.00 91.56 548 PRO A CA 1
ATOM 4220 C C . PRO A 1 548 ? -11.429 13.757 -14.246 1.00 91.56 548 PRO A C 1
ATOM 4222 O O . PRO A 1 548 ? -11.819 12.582 -14.260 1.00 91.56 548 PRO A O 1
ATOM 4225 N N . PRO A 1 549 ? -12.092 14.714 -14.926 1.00 91.69 549 PRO A N 1
ATOM 4226 C CA . PRO A 1 549 ? -13.341 14.471 -15.653 1.00 91.69 549 PRO A CA 1
ATOM 4227 C C . PRO A 1 549 ? -13.297 13.277 -16.615 1.00 91.69 549 PRO A C 1
ATOM 4229 O O . PRO A 1 549 ? -14.256 12.508 -16.675 1.00 91.69 549 PRO A O 1
ATOM 4232 N N . GLU A 1 550 ? -12.175 13.085 -17.304 1.00 91.81 550 GLU A N 1
ATOM 4233 C CA . GLU A 1 550 ? -11.926 11.994 -18.245 1.00 91.81 550 GLU A CA 1
ATOM 4234 C C . GLU A 1 550 ? -11.932 10.601 -17.595 1.00 91.81 550 GLU A C 1
ATOM 4236 O O . GLU A 1 550 ? -12.315 9.630 -18.245 1.00 91.81 550 GLU A O 1
ATOM 4241 N N . LEU A 1 551 ? -11.589 10.489 -16.305 1.00 94.19 551 LEU A N 1
ATOM 4242 C CA . LEU A 1 551 ? -11.611 9.219 -15.574 1.00 94.19 551 LEU A CA 1
ATOM 4243 C C . LEU A 1 551 ? -12.964 8.916 -14.925 1.00 94.19 551 LEU A C 1
ATOM 4245 O O . LEU A 1 551 ? -13.188 7.782 -14.510 1.00 94.19 551 LEU A O 1
ATOM 4249 N N . ARG A 1 552 ? -13.895 9.875 -14.846 1.00 94.19 552 ARG A N 1
ATOM 4250 C CA . ARG A 1 552 ? -15.181 9.675 -14.147 1.00 94.19 552 ARG A CA 1
ATOM 4251 C C . ARG A 1 552 ? -16.018 8.518 -14.711 1.00 94.19 552 ARG A C 1
ATOM 4253 O O . ARG A 1 552 ? -16.504 7.725 -13.903 1.00 94.19 552 ARG A O 1
ATOM 4260 N N . PRO A 1 553 ? -16.181 8.350 -16.040 1.00 96.19 553 PRO A N 1
ATOM 4261 C CA . PRO A 1 553 ? -16.923 7.209 -16.580 1.00 96.19 553 PRO A CA 1
ATOM 4262 C C . PRO A 1 553 ? -16.266 5.868 -16.225 1.00 96.19 553 PRO A C 1
ATOM 4264 O O . PRO A 1 553 ? -16.953 4.925 -15.835 1.00 96.19 553 PRO A O 1
ATOM 4267 N N . LEU A 1 554 ? -14.932 5.808 -16.291 1.00 97.19 554 LEU A N 1
ATOM 4268 C CA . LEU A 1 554 ? -14.146 4.614 -15.973 1.00 97.19 554 LEU A CA 1
ATOM 4269 C C . LEU A 1 554 ? -14.183 4.291 -14.474 1.00 97.19 554 LEU A C 1
ATOM 4271 O O . LEU A 1 554 ? -14.293 3.127 -14.098 1.00 97.19 554 LEU A O 1
ATOM 4275 N N . CYS A 1 555 ? -14.174 5.317 -13.623 1.00 96.69 555 CYS A N 1
ATOM 4276 C CA . CYS A 1 555 ? -14.356 5.195 -12.180 1.00 96.69 555 CYS A CA 1
ATOM 4277 C C . CYS A 1 555 ? -15.739 4.629 -11.840 1.00 96.69 555 CYS A C 1
ATOM 4279 O O . CYS A 1 555 ? -15.839 3.652 -11.103 1.00 96.69 555 CYS A O 1
ATOM 4281 N N . ASN A 1 556 ? -16.810 5.180 -12.422 1.00 96.25 556 ASN A N 1
ATOM 4282 C CA . ASN A 1 556 ? -18.171 4.674 -12.217 1.00 96.25 556 ASN A CA 1
ATOM 4283 C C . ASN A 1 556 ? -18.301 3.208 -12.653 1.00 96.25 556 ASN A C 1
ATOM 4285 O O . ASN A 1 556 ? -18.948 2.409 -11.976 1.00 96.25 556 ASN A O 1
ATOM 4289 N N . LYS A 1 557 ? -17.648 2.842 -13.762 1.00 97.75 557 LYS A N 1
ATOM 4290 C CA . LYS A 1 557 ? -17.580 1.457 -14.226 1.00 97.75 557 LYS A CA 1
ATOM 4291 C C . LYS A 1 557 ? -16.822 0.564 -13.237 1.00 97.75 557 LYS A C 1
ATOM 4293 O O . LYS A 1 557 ? -17.335 -0.496 -12.893 1.00 97.75 557 LYS A O 1
ATOM 4298 N N . ALA A 1 558 ? -15.668 0.997 -12.724 1.00 97.94 558 ALA A N 1
ATOM 4299 C CA . ALA A 1 558 ? -14.898 0.259 -11.717 1.00 97.94 558 ALA A CA 1
ATOM 4300 C C . ALA A 1 558 ? -15.702 0.009 -10.426 1.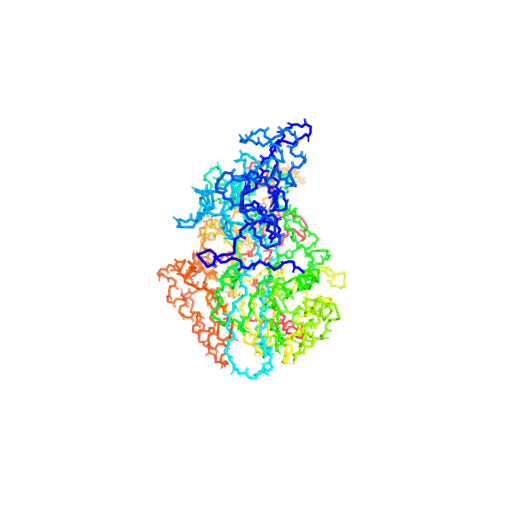00 97.94 558 ALA A C 1
ATOM 4302 O O . ALA A 1 558 ? -15.706 -1.112 -9.917 1.00 97.94 558 ALA A O 1
ATOM 4303 N N . LEU A 1 559 ? -16.426 1.022 -9.935 1.00 97.31 559 LEU A N 1
ATOM 4304 C CA . LEU A 1 559 ? -17.313 0.914 -8.767 1.00 97.31 559 LEU A CA 1
ATOM 4305 C C . LEU A 1 559 ? -18.428 -0.113 -9.011 1.00 97.31 559 LEU A C 1
ATOM 4307 O O . LEU A 1 559 ? -18.609 -1.045 -8.224 1.00 97.31 559 LEU A O 1
ATOM 4311 N N . ALA A 1 560 ? -19.105 -0.027 -10.162 1.00 97.38 560 ALA A N 1
ATOM 4312 C CA . ALA A 1 560 ? -20.136 -0.989 -10.550 1.00 97.38 560 ALA A CA 1
ATOM 4313 C C . ALA A 1 560 ? -19.592 -2.426 -10.669 1.00 97.38 560 ALA A C 1
ATOM 4315 O O . ALA A 1 560 ? -20.235 -3.371 -10.205 1.00 97.38 560 ALA A O 1
ATOM 4316 N N . MET A 1 561 ? -18.397 -2.598 -11.244 1.00 97.81 561 MET A N 1
ATOM 4317 C CA . MET A 1 561 ? -17.724 -3.897 -11.326 1.00 97.81 561 MET A CA 1
ATOM 4318 C C . MET A 1 561 ? -17.371 -4.442 -9.938 1.00 97.81 561 MET A C 1
ATOM 4320 O O . MET A 1 561 ? -17.603 -5.621 -9.672 1.00 97.81 561 MET A O 1
ATOM 4324 N N . GLY A 1 562 ? -16.863 -3.600 -9.032 1.00 97.44 562 GLY A N 1
ATOM 4325 C CA . GLY A 1 562 ? -16.568 -3.991 -7.653 1.00 97.44 562 GLY A CA 1
ATOM 4326 C C . GLY A 1 562 ? -17.811 -4.461 -6.905 1.00 97.44 562 GLY A C 1
ATOM 4327 O O . GLY A 1 562 ? -17.800 -5.534 -6.298 1.00 97.44 562 GLY A O 1
ATOM 4328 N N . LYS A 1 563 ? -18.917 -3.721 -7.022 1.00 97.25 563 LYS A N 1
ATOM 4329 C CA . LYS A 1 563 ? -20.210 -4.108 -6.447 1.00 97.25 563 LYS A CA 1
ATOM 4330 C C . LYS A 1 563 ? -20.734 -5.431 -7.003 1.00 97.25 563 LYS A C 1
ATOM 4332 O O . LYS A 1 563 ? -21.214 -6.279 -6.245 1.00 97.25 563 LYS A O 1
ATOM 4337 N N . ALA A 1 564 ? -20.616 -5.638 -8.313 1.00 96.75 564 ALA A N 1
ATOM 4338 C CA . ALA A 1 564 ? -21.010 -6.890 -8.946 1.00 96.75 564 ALA A CA 1
ATOM 4339 C C . ALA A 1 564 ? -20.153 -8.072 -8.473 1.00 96.75 564 ALA A C 1
ATOM 4341 O O . ALA A 1 564 ? -20.714 -9.104 -8.106 1.00 96.75 564 ALA A O 1
ATOM 4342 N N . ALA A 1 565 ? -18.829 -7.897 -8.384 1.00 95.38 565 ALA A N 1
ATOM 4343 C CA . ALA A 1 565 ? -17.911 -8.921 -7.886 1.00 95.38 565 ALA A CA 1
ATOM 4344 C C . ALA A 1 565 ? -18.267 -9.356 -6.454 1.00 95.38 565 ALA A C 1
ATOM 4346 O O . ALA A 1 565 ? -18.347 -10.551 -6.175 1.00 95.38 565 ALA A O 1
ATOM 4347 N N . ARG A 1 566 ? -18.571 -8.402 -5.560 1.00 96.06 566 ARG A N 1
ATOM 4348 C CA . ARG A 1 566 ? -19.023 -8.689 -4.182 1.00 96.06 566 ARG A CA 1
ATOM 4349 C C . ARG A 1 566 ? -20.391 -9.371 -4.112 1.00 96.06 566 ARG A C 1
ATOM 4351 O O . ARG A 1 566 ? -20.671 -10.077 -3.148 1.00 96.06 566 ARG A O 1
ATOM 4358 N N . SER A 1 567 ? -21.224 -9.176 -5.130 1.00 94.69 567 SER A N 1
ATOM 4359 C CA . SER A 1 567 ? -22.560 -9.772 -5.243 1.00 94.69 567 SER A CA 1
ATOM 4360 C C . SER A 1 567 ? -22.565 -11.115 -5.991 1.00 94.69 567 SER A C 1
ATOM 4362 O O . SER A 1 567 ? -23.630 -11.697 -6.178 1.00 94.69 567 SER A O 1
ATOM 4364 N N . GLY A 1 568 ? -21.400 -11.605 -6.436 1.00 90.00 568 GLY A N 1
ATOM 4365 C CA . GLY A 1 568 ? -21.272 -12.853 -7.197 1.00 90.00 568 GLY A CA 1
ATOM 4366 C C . GLY A 1 568 ? -21.710 -12.757 -8.664 1.00 90.00 568 GLY A C 1
ATOM 4367 O O . GLY A 1 568 ? -21.878 -13.785 -9.317 1.00 90.00 568 GLY A O 1
ATOM 4368 N N . TYR A 1 569 ? -21.896 -11.546 -9.200 1.00 89.19 569 TYR A N 1
ATOM 4369 C CA . TYR A 1 569 ? -22.267 -11.331 -10.598 1.00 89.19 569 TYR A CA 1
ATOM 4370 C C . TYR A 1 569 ? -21.040 -11.075 -11.473 1.00 89.19 569 TYR A C 1
ATOM 4372 O O . TYR A 1 569 ? -20.136 -10.320 -11.111 1.00 89.19 569 TYR A O 1
ATOM 4380 N N . ALA A 1 570 ? -21.046 -11.651 -12.675 1.00 81.56 570 ALA A N 1
ATOM 4381 C CA . ALA A 1 570 ? -20.083 -11.304 -13.710 1.00 81.56 570 ALA A CA 1
ATOM 4382 C C . ALA A 1 570 ? -20.448 -9.953 -14.343 1.00 81.56 570 ALA A C 1
ATOM 4384 O O . ALA A 1 570 ? -21.612 -9.686 -14.642 1.00 81.56 570 ALA A O 1
ATOM 4385 N N . THR A 1 571 ? -19.444 -9.114 -14.585 1.00 83.19 571 THR A N 1
ATOM 4386 C CA . THR A 1 571 ? -19.584 -7.874 -15.360 1.00 83.19 571 THR A CA 1
ATOM 4387 C C . THR A 1 571 ? -18.661 -7.910 -16.562 1.00 83.19 571 THR A C 1
ATOM 4389 O O . THR A 1 571 ? -17.594 -8.523 -16.523 1.00 83.19 571 THR A O 1
ATOM 4392 N N . ALA A 1 572 ? -19.079 -7.256 -17.646 1.00 87.81 572 ALA A N 1
ATOM 4393 C CA . ALA A 1 572 ? -18.174 -6.989 -18.751 1.00 87.81 572 ALA A CA 1
ATOM 4394 C C . ALA A 1 572 ? -17.030 -6.102 -18.241 1.00 87.81 572 ALA A C 1
ATOM 4396 O O . ALA A 1 572 ? -17.276 -5.067 -17.617 1.00 87.81 572 ALA A O 1
ATOM 4397 N N . GLY A 1 573 ? -15.792 -6.525 -18.495 1.00 91.94 573 GLY A N 1
ATOM 4398 C CA . GLY A 1 573 ? -14.603 -5.767 -18.127 1.00 91.94 573 GLY A CA 1
ATOM 4399 C C . GLY A 1 573 ? -14.453 -4.463 -18.916 1.00 91.94 573 GLY A C 1
ATOM 4400 O O . GLY A 1 573 ? -15.342 -4.021 -19.654 1.00 91.94 573 GLY A O 1
ATOM 4401 N N . PHE A 1 574 ? -13.289 -3.841 -18.770 1.00 96.75 574 PHE A N 1
ATOM 4402 C CA . PHE A 1 574 ? -12.908 -2.709 -19.606 1.00 96.75 574 PHE A CA 1
ATOM 4403 C C . PHE A 1 574 ? -12.662 -3.177 -21.045 1.00 96.75 574 PHE A C 1
ATOM 4405 O O . PHE A 1 574 ? -12.065 -4.226 -21.285 1.00 96.75 574 PHE A O 1
ATOM 4412 N N . THR A 1 575 ? -13.172 -2.408 -21.999 1.00 96.81 575 THR A N 1
ATOM 4413 C CA . THR A 1 575 ? -12.928 -2.591 -23.430 1.00 96.81 575 THR A CA 1
ATOM 4414 C C . THR A 1 575 ? -11.489 -2.209 -23.770 1.00 96.81 575 THR A C 1
ATOM 4416 O O . THR A 1 575 ? -10.827 -1.505 -23.007 1.00 96.81 575 THR A O 1
ATOM 4419 N N . THR A 1 576 ? -11.004 -2.642 -24.933 1.00 95.88 576 THR A N 1
ATOM 4420 C CA . THR A 1 576 ? -9.663 -2.284 -25.412 1.00 95.88 576 THR A CA 1
ATOM 4421 C C . THR A 1 576 ? -9.464 -0.770 -25.489 1.00 95.88 576 THR A C 1
ATOM 4423 O O . THR A 1 576 ? -8.446 -0.287 -25.009 1.00 95.88 576 THR A O 1
ATOM 4426 N N . ASP A 1 577 ? -10.449 -0.018 -25.987 1.00 96.19 577 ASP A N 1
ATOM 4427 C CA . ASP A 1 577 ? -10.356 1.444 -26.097 1.00 96.19 577 ASP A CA 1
ATOM 4428 C C . ASP A 1 577 ? -10.274 2.123 -24.722 1.00 96.19 577 ASP A C 1
ATOM 4430 O O . ASP A 1 577 ? -9.480 3.040 -24.520 1.00 96.19 577 ASP A O 1
ATOM 4434 N N . GLU A 1 578 ? -11.056 1.653 -23.743 1.00 97.50 578 GLU A N 1
ATOM 4435 C CA . GLU A 1 578 ? -10.987 2.157 -22.365 1.00 97.50 578 GLU A CA 1
ATOM 4436 C C . GLU A 1 578 ? -9.628 1.846 -21.722 1.00 97.50 578 GLU A C 1
ATOM 4438 O O . GLU A 1 578 ? -9.057 2.698 -21.040 1.00 97.50 578 GLU A O 1
ATOM 4443 N N . ILE A 1 579 ? -9.093 0.644 -21.956 1.00 97.94 579 ILE A N 1
ATOM 4444 C CA . ILE A 1 579 ? -7.762 0.257 -21.481 1.00 97.94 579 ILE A CA 1
ATOM 4445 C C . ILE A 1 579 ? -6.682 1.108 -22.154 1.00 97.94 579 ILE A C 1
ATOM 4447 O O . ILE A 1 579 ? -5.755 1.525 -21.471 1.00 97.94 579 ILE A O 1
ATOM 4451 N N . ASP A 1 580 ? -6.801 1.420 -23.443 1.00 96.31 580 ASP A N 1
ATOM 4452 C CA . ASP A 1 580 ? -5.824 2.238 -24.168 1.00 96.31 580 ASP A CA 1
ATOM 4453 C C . ASP A 1 580 ? -5.857 3.709 -23.709 1.00 96.31 580 ASP A C 1
ATOM 4455 O O . ASP A 1 580 ? -4.811 4.351 -23.588 1.00 96.31 580 ASP A O 1
ATOM 4459 N N . ILE A 1 581 ? -7.032 4.238 -23.344 1.00 95.00 581 ILE A N 1
ATOM 4460 C CA . ILE A 1 581 ? -7.147 5.548 -22.677 1.00 95.00 581 ILE A CA 1
ATOM 4461 C C . ILE A 1 581 ? -6.361 5.549 -21.360 1.00 95.00 581 ILE A C 1
ATOM 4463 O O . ILE A 1 581 ? -5.579 6.469 -21.106 1.00 95.00 581 ILE A O 1
ATOM 4467 N N . LEU A 1 582 ? -6.530 4.506 -20.541 1.00 97.75 582 LEU A N 1
ATOM 4468 C CA . LEU A 1 582 ? -5.790 4.358 -19.287 1.00 97.75 582 LEU A CA 1
ATOM 4469 C C . LEU A 1 582 ? -4.293 4.157 -19.538 1.00 97.75 582 LEU A C 1
ATOM 4471 O O . LEU A 1 582 ? -3.471 4.792 -18.883 1.00 97.75 582 LEU A O 1
ATOM 4475 N N . ALA A 1 583 ? -3.927 3.330 -20.515 1.00 97.00 583 ALA A N 1
ATOM 4476 C CA . ALA A 1 583 ? -2.545 2.974 -20.807 1.00 97.00 583 ALA A CA 1
ATOM 4477 C C . ALA A 1 583 ? -1.720 4.179 -21.222 1.00 97.00 583 ALA A C 1
ATOM 4479 O O . ALA A 1 583 ? -0.565 4.300 -20.823 1.00 97.00 583 ALA A O 1
ATOM 4480 N N . LYS A 1 584 ? -2.334 5.116 -21.943 1.00 94.75 584 LYS A N 1
ATOM 4481 C CA . LYS A 1 584 ? -1.669 6.326 -22.411 1.00 94.75 584 LYS A CA 1
ATOM 4482 C C . LYS A 1 584 ? -1.189 7.240 -21.279 1.00 94.75 584 LYS A C 1
ATOM 4484 O O . LYS A 1 584 ? -0.151 7.874 -21.452 1.00 94.75 584 LYS A O 1
ATOM 4489 N N . GLN A 1 585 ? -1.922 7.339 -20.164 1.00 93.50 585 GLN A N 1
ATOM 4490 C CA . GLN A 1 585 ? -1.686 8.384 -19.150 1.00 93.50 585 GLN A CA 1
ATOM 4491 C C . GLN A 1 585 ? -1.693 7.925 -17.687 1.00 93.50 585 GLN A C 1
ATOM 4493 O O . GLN A 1 585 ? -1.252 8.697 -16.841 1.00 93.50 585 GLN A O 1
ATOM 4498 N N . TYR A 1 586 ? -2.177 6.724 -17.370 1.00 96.50 586 TYR A N 1
ATOM 4499 C CA . TYR A 1 586 ? -2.435 6.311 -15.984 1.00 96.50 586 TYR A CA 1
ATOM 4500 C C . TYR A 1 586 ? -1.989 4.889 -15.627 1.00 96.50 586 TYR A C 1
ATOM 4502 O O . TYR A 1 586 ? -2.006 4.547 -14.450 1.00 96.50 586 TYR A O 1
ATOM 4510 N N . ILE A 1 587 ? -1.627 4.054 -16.607 1.00 97.38 587 ILE A N 1
ATOM 4511 C CA . ILE A 1 587 ? -1.027 2.739 -16.337 1.00 97.38 587 ILE A CA 1
ATOM 4512 C C . ILE A 1 587 ? 0.479 2.869 -16.476 1.00 97.38 587 ILE A C 1
ATOM 4514 O O . ILE A 1 587 ? 0.950 3.244 -17.552 1.00 97.38 587 ILE A O 1
ATOM 4518 N N . HIS A 1 588 ? 1.215 2.524 -15.426 1.00 96.62 588 HIS A N 1
ATOM 4519 C CA . HIS A 1 588 ? 2.678 2.553 -15.416 1.00 96.62 588 HIS A CA 1
ATOM 4520 C C . HIS A 1 588 ? 3.279 1.283 -16.050 1.00 96.62 588 HIS A C 1
ATOM 4522 O O . HIS A 1 588 ? 2.676 0.211 -16.059 1.00 96.62 588 HIS A O 1
ATOM 4528 N N . CYS A 1 589 ? 4.499 1.375 -16.575 1.00 95.50 589 CYS A N 1
ATOM 4529 C CA . CYS A 1 589 ? 5.302 0.267 -17.079 1.00 95.50 589 CYS A CA 1
ATOM 4530 C C . CYS A 1 589 ? 6.191 -0.303 -15.960 1.00 95.50 589 CYS A C 1
ATOM 4532 O O . CYS A 1 589 ? 7.410 -0.100 -15.930 1.00 95.50 589 CYS A O 1
ATOM 4534 N N . SER A 1 590 ? 5.589 -1.054 -15.031 1.00 93.25 590 SER A N 1
ATOM 4535 C CA . SER A 1 590 ? 6.333 -1.613 -13.892 1.00 93.25 590 SER A CA 1
ATOM 4536 C C . SER A 1 590 ? 7.406 -2.627 -14.306 1.00 93.25 590 SER A C 1
ATOM 4538 O O . SER A 1 590 ? 8.468 -2.671 -13.686 1.00 93.25 590 SER A O 1
ATOM 4540 N N . ALA A 1 591 ? 7.164 -3.421 -15.354 1.00 92.31 591 ALA A N 1
ATOM 4541 C CA . ALA A 1 591 ? 8.102 -4.429 -15.837 1.00 92.31 591 ALA A CA 1
ATOM 4542 C C . ALA A 1 591 ? 9.123 -3.847 -16.829 1.00 92.31 591 ALA A C 1
ATOM 4544 O O . ALA A 1 591 ? 8.761 -3.347 -17.892 1.00 92.31 591 ALA A O 1
ATOM 4545 N N . ASN A 1 592 ? 10.413 -3.919 -16.491 1.00 90.94 592 ASN A N 1
ATOM 4546 C CA . ASN A 1 592 ? 11.506 -3.387 -17.304 1.00 90.94 592 ASN A CA 1
ATOM 4547 C C . ASN A 1 592 ? 12.875 -4.021 -16.972 1.00 90.94 592 ASN A C 1
ATOM 4549 O O . ASN A 1 592 ? 13.061 -4.727 -15.980 1.00 90.94 592 ASN A O 1
ATOM 4553 N N . TRP A 1 593 ? 13.859 -3.736 -17.823 1.00 86.94 593 TRP A N 1
ATOM 4554 C CA . TRP A 1 593 ? 15.250 -4.184 -17.746 1.00 86.94 593 TRP A CA 1
ATOM 4555 C C . TRP A 1 593 ? 16.220 -3.026 -17.444 1.00 86.94 593 TRP A C 1
ATOM 4557 O O . TRP A 1 593 ? 17.363 -3.045 -17.903 1.00 86.94 593 TRP A O 1
ATOM 4567 N N . ASN A 1 594 ? 15.785 -2.019 -16.675 1.00 81.38 594 ASN A N 1
ATOM 4568 C CA . ASN A 1 594 ? 16.518 -0.758 -16.464 1.00 81.38 594 ASN A CA 1
ATOM 4569 C C . ASN A 1 594 ? 17.871 -0.882 -15.751 1.00 81.38 594 ASN A C 1
ATOM 4571 O O . ASN A 1 594 ? 18.622 0.090 -15.718 1.00 81.38 594 ASN A O 1
ATOM 4575 N N . SER A 1 595 ? 18.234 -2.055 -15.225 1.00 71.00 595 SER A N 1
ATOM 4576 C CA . SER A 1 595 ? 19.532 -2.312 -14.581 1.00 71.00 595 SER A CA 1
ATOM 4577 C C . SER A 1 595 ? 20.695 -2.412 -15.588 1.00 71.00 595 SER A C 1
ATOM 4579 O O . SER A 1 595 ? 21.438 -3.402 -15.631 1.00 71.00 595 SER A O 1
ATOM 4581 N N . VAL A 1 596 ? 20.852 -1.375 -16.413 1.00 72.12 596 VAL A N 1
ATOM 4582 C CA . VAL A 1 596 ? 21.942 -1.178 -17.374 1.00 72.12 596 VAL A CA 1
ATOM 4583 C C . VAL A 1 596 ? 23.130 -0.488 -16.700 1.00 72.12 596 VAL A C 1
ATOM 4585 O O . VAL A 1 596 ? 22.987 0.212 -15.697 1.00 72.12 596 VAL A O 1
ATOM 4588 N N . LYS A 1 597 ? 24.344 -0.717 -17.206 1.00 68.75 597 LYS A N 1
ATOM 4589 C CA . LYS A 1 597 ? 25.545 -0.067 -16.668 1.00 68.75 597 LYS A CA 1
ATOM 4590 C C . LYS A 1 597 ? 25.650 1.366 -17.199 1.00 68.75 597 LYS A C 1
ATOM 4592 O O . LYS A 1 597 ? 25.775 1.546 -18.409 1.00 68.75 597 LYS A O 1
ATOM 4597 N N . ILE A 1 598 ? 25.663 2.343 -16.295 1.00 71.69 598 ILE A N 1
ATOM 4598 C CA . ILE A 1 598 ? 25.878 3.765 -16.599 1.00 71.69 598 ILE A CA 1
ATOM 4599 C C . ILE A 1 598 ? 27.239 4.256 -16.078 1.00 71.69 598 ILE A C 1
ATOM 4601 O O . ILE A 1 598 ? 27.792 3.655 -15.152 1.00 71.69 598 ILE A O 1
ATOM 4605 N N . ASP A 1 599 ? 27.807 5.286 -16.706 1.00 71.25 599 ASP A N 1
ATOM 4606 C CA . ASP A 1 599 ? 28.995 6.001 -16.220 1.00 71.25 599 ASP A CA 1
ATOM 4607 C C . ASP A 1 599 ? 28.632 7.169 -15.285 1.00 71.25 599 ASP A C 1
ATOM 4609 O O . ASP A 1 599 ? 27.467 7.399 -14.972 1.00 71.25 599 ASP A O 1
ATOM 4613 N N . THR A 1 600 ? 29.644 7.911 -14.826 1.00 66.94 600 THR A N 1
ATOM 4614 C CA . THR A 1 600 ? 29.485 9.075 -13.935 1.00 66.94 600 THR A CA 1
ATOM 4615 C C . THR A 1 600 ? 28.746 10.250 -14.574 1.00 66.94 600 THR A C 1
ATOM 4617 O O . THR A 1 600 ? 28.352 11.165 -13.864 1.00 66.94 600 THR A O 1
ATOM 4620 N N . ASN A 1 601 ? 28.563 10.235 -15.896 1.00 69.31 601 ASN A N 1
ATOM 4621 C CA . ASN A 1 601 ? 27.836 11.246 -16.659 1.00 69.31 601 ASN A CA 1
ATOM 4622 C C . ASN A 1 601 ? 26.441 10.737 -17.073 1.00 69.31 601 ASN A C 1
ATOM 4624 O O . ASN A 1 601 ? 25.828 11.303 -17.976 1.00 69.31 601 ASN A O 1
ATOM 4628 N N . ASN A 1 602 ? 25.954 9.651 -16.456 1.00 66.44 602 ASN A N 1
ATOM 4629 C CA . ASN A 1 602 ? 24.698 8.965 -16.775 1.00 66.44 602 ASN A CA 1
ATOM 4630 C C . ASN A 1 602 ? 24.597 8.417 -18.213 1.00 66.44 602 ASN A C 1
ATOM 4632 O O . ASN A 1 602 ? 23.503 8.080 -18.676 1.00 66.44 602 ASN A O 1
ATOM 4636 N N . ASN A 1 603 ? 25.717 8.248 -18.922 1.00 76.31 603 ASN A N 1
ATOM 4637 C CA . ASN A 1 603 ? 25.713 7.584 -20.222 1.00 76.31 603 ASN A CA 1
ATOM 4638 C C . ASN A 1 603 ? 25.723 6.071 -20.046 1.00 76.31 603 ASN A C 1
ATOM 4640 O O . ASN A 1 603 ? 26.382 5.533 -19.159 1.00 76.31 603 ASN A O 1
ATOM 4644 N N . ILE A 1 604 ? 25.036 5.356 -20.933 1.00 78.00 604 ILE A N 1
ATOM 4645 C CA . ILE A 1 604 ? 25.026 3.893 -20.921 1.00 78.00 604 ILE A CA 1
ATOM 4646 C C . ILE A 1 604 ? 26.351 3.395 -21.506 1.00 78.00 604 ILE A C 1
ATOM 4648 O O . ILE A 1 604 ? 26.671 3.674 -22.658 1.00 78.00 604 ILE A O 1
ATOM 4652 N N . VAL A 1 605 ? 27.117 2.644 -20.715 1.00 75.50 605 VAL A N 1
ATOM 4653 C CA . VAL A 1 605 ? 28.491 2.223 -21.057 1.00 75.50 605 VAL A CA 1
ATOM 4654 C C . VAL A 1 605 ? 28.691 0.709 -21.072 1.00 75.50 605 VAL A C 1
ATOM 4656 O O . VAL A 1 605 ? 29.813 0.226 -21.201 1.00 75.50 605 VAL A O 1
ATOM 4659 N N . GLY A 1 606 ? 27.626 -0.075 -20.909 1.00 70.31 606 GLY A N 1
ATOM 4660 C CA . GLY A 1 606 ? 27.717 -1.531 -20.956 1.00 70.31 606 GLY A CA 1
ATOM 4661 C C . GLY A 1 606 ? 26.361 -2.213 -21.062 1.00 70.31 606 GLY A C 1
ATOM 4662 O O . GLY A 1 606 ? 25.332 -1.557 -21.190 1.00 70.31 606 GLY A O 1
ATOM 4663 N N . GLY A 1 607 ? 26.374 -3.543 -21.019 1.00 65.06 607 GLY A N 1
ATOM 4664 C CA . GLY A 1 607 ? 25.157 -4.350 -21.056 1.00 65.06 607 GLY A CA 1
ATOM 4665 C C . GLY A 1 607 ? 24.432 -4.418 -19.710 1.00 65.06 607 GLY A C 1
ATOM 4666 O O . GLY A 1 607 ? 24.749 -3.709 -18.753 1.00 65.06 607 GLY A O 1
ATOM 4667 N N . ALA A 1 608 ? 23.470 -5.335 -19.642 1.00 60.19 608 ALA A N 1
ATOM 4668 C CA . ALA A 1 608 ? 22.819 -5.766 -18.408 1.00 60.19 608 ALA A CA 1
ATOM 4669 C C . ALA A 1 608 ? 23.849 -6.161 -17.326 1.00 60.19 608 ALA A C 1
ATOM 4671 O O . ALA A 1 608 ? 24.770 -6.934 -17.610 1.00 60.19 608 ALA A O 1
ATOM 4672 N N . LYS A 1 609 ? 23.684 -5.685 -16.080 1.00 57.94 609 LYS A N 1
ATOM 4673 C CA . LYS A 1 609 ? 24.497 -6.166 -14.944 1.00 57.94 609 LYS A CA 1
ATOM 4674 C C . LYS A 1 609 ? 24.339 -7.704 -14.800 1.00 57.94 609 LYS A C 1
ATOM 4676 O O . LYS A 1 609 ? 23.230 -8.207 -14.960 1.00 57.94 609 LYS A O 1
ATOM 4681 N N . PRO A 1 610 ? 25.414 -8.474 -14.529 1.00 45.38 610 PRO A N 1
ATOM 4682 C CA . PRO A 1 610 ? 25.416 -9.940 -14.674 1.00 45.38 610 PRO A CA 1
ATOM 4683 C C . PRO A 1 610 ? 24.638 -10.738 -13.607 1.00 45.38 610 PRO A C 1
ATOM 4685 O O . PRO A 1 610 ? 24.421 -11.930 -13.801 1.00 45.38 610 PRO A O 1
ATOM 4688 N N . LEU A 1 611 ? 24.199 -10.127 -12.501 1.00 48.53 611 LEU A N 1
ATOM 4689 C CA . LEU A 1 611 ? 23.501 -10.816 -11.404 1.00 48.53 611 LEU A CA 1
ATOM 4690 C C . LEU A 1 611 ? 21.972 -10.733 -11.547 1.00 48.53 611 LEU A C 1
ATOM 4692 O O . LEU A 1 611 ? 21.403 -9.644 -11.604 1.00 48.53 611 LEU A O 1
ATOM 4696 N N . ALA A 1 612 ? 21.305 -11.894 -11.535 1.00 39.28 612 ALA A N 1
ATOM 4697 C CA . ALA A 1 612 ? 19.845 -12.034 -11.614 1.00 39.28 612 ALA A CA 1
ATOM 4698 C C . ALA A 1 612 ? 19.087 -11.321 -10.472 1.00 39.28 612 ALA A C 1
ATOM 4700 O O . ALA A 1 612 ? 17.977 -10.843 -10.690 1.00 39.28 612 ALA A O 1
ATOM 4701 N N . LEU A 1 613 ? 19.723 -11.167 -9.302 1.00 42.62 613 LEU A N 1
ATOM 4702 C CA . LEU A 1 613 ? 19.229 -10.412 -8.138 1.00 42.62 613 LEU A CA 1
ATOM 4703 C C . LEU A 1 613 ? 19.022 -8.905 -8.408 1.00 42.62 613 LEU A C 1
ATOM 4705 O O . LEU A 1 613 ? 18.380 -8.228 -7.617 1.00 42.62 613 LEU A O 1
ATOM 4709 N N . ILE A 1 614 ? 19.549 -8.367 -9.517 1.00 52.59 614 ILE A N 1
ATOM 4710 C CA . ILE A 1 614 ? 19.551 -6.922 -9.814 1.00 52.59 614 ILE A CA 1
ATOM 4711 C C . ILE A 1 614 ? 18.422 -6.523 -10.785 1.00 52.59 614 ILE A C 1
ATOM 4713 O O . ILE A 1 614 ? 18.134 -5.337 -10.942 1.00 52.59 614 ILE A O 1
ATOM 4717 N N . PHE A 1 615 ? 17.722 -7.473 -11.415 1.00 57.78 615 PHE A N 1
ATOM 4718 C CA . PHE A 1 615 ? 16.536 -7.165 -12.226 1.00 57.78 615 PHE A CA 1
ATOM 4719 C C . PHE A 1 615 ? 15.252 -7.335 -11.412 1.00 57.78 615 PHE A C 1
ATOM 4721 O O . PHE A 1 615 ? 14.396 -8.152 -11.752 1.00 57.78 615 PHE A O 1
ATOM 4728 N N . ALA A 1 616 ? 15.114 -6.546 -10.340 1.00 67.62 616 ALA A N 1
ATOM 4729 C CA . ALA A 1 616 ? 13.943 -6.570 -9.457 1.00 67.62 616 ALA A CA 1
ATOM 4730 C C . ALA A 1 616 ? 12.612 -6.394 -10.218 1.00 67.62 616 ALA A C 1
ATOM 4732 O O . ALA A 1 616 ? 11.590 -6.954 -9.823 1.00 67.62 616 ALA A O 1
ATOM 4733 N N . ASN A 1 617 ? 12.658 -5.678 -11.345 1.00 81.50 617 ASN A N 1
ATOM 4734 C CA . ASN A 1 617 ? 11.511 -5.358 -12.185 1.00 81.50 617 ASN A CA 1
ATOM 4735 C C . ASN A 1 617 ? 11.453 -6.142 -13.504 1.00 81.50 617 ASN A C 1
ATOM 4737 O O . ASN A 1 617 ? 10.677 -5.765 -14.375 1.00 81.50 617 ASN A O 1
ATOM 4741 N N . ARG A 1 618 ? 12.237 -7.215 -13.707 1.00 86.62 618 ARG A N 1
ATOM 4742 C CA . ARG A 1 618 ? 12.144 -7.949 -14.984 1.00 86.62 618 ARG A CA 1
ATOM 4743 C C . ARG A 1 618 ? 10.725 -8.483 -15.221 1.00 86.62 618 ARG A C 1
ATOM 4745 O O . ARG A 1 618 ? 10.106 -8.971 -14.267 1.00 86.62 618 ARG A O 1
ATOM 4752 N N . PRO A 1 619 ? 10.243 -8.482 -16.474 1.00 90.69 619 PRO A N 1
ATOM 4753 C CA . PRO A 1 619 ? 9.034 -9.205 -16.823 1.00 90.69 619 PRO A CA 1
ATOM 4754 C C . PRO A 1 619 ? 9.193 -10.707 -16.547 1.00 90.69 619 PRO A C 1
ATOM 4756 O O . PRO A 1 619 ? 10.294 -11.275 -16.595 1.00 90.69 619 PRO A O 1
ATOM 4759 N N . ASP A 1 620 ? 8.070 -11.336 -16.234 1.00 90.62 620 ASP A N 1
ATOM 4760 C CA . ASP A 1 620 ? 7.892 -12.780 -16.256 1.00 90.62 620 ASP A CA 1
ATOM 4761 C C . ASP A 1 620 ? 7.849 -13.278 -17.716 1.00 90.62 620 ASP A C 1
ATOM 4763 O O . ASP A 1 620 ? 7.856 -12.500 -18.680 1.00 90.62 620 ASP A O 1
ATOM 4767 N N . GLU A 1 621 ? 7.849 -14.591 -17.901 1.00 88.38 621 GLU A N 1
ATOM 4768 C CA . GLU A 1 621 ? 7.853 -15.205 -19.224 1.00 88.38 621 GLU A CA 1
ATOM 4769 C C . GLU A 1 621 ? 6.653 -14.747 -20.063 1.00 88.38 621 GLU A C 1
ATOM 4771 O O . GLU A 1 621 ? 5.503 -14.779 -19.623 1.00 88.38 621 GLU A O 1
ATOM 4776 N N . ARG A 1 622 ? 6.928 -14.317 -21.304 1.00 89.75 622 ARG A N 1
ATOM 4777 C CA . ARG A 1 622 ? 5.928 -13.778 -22.247 1.00 89.75 622 ARG A CA 1
ATOM 4778 C C . ARG A 1 622 ? 5.107 -12.609 -21.686 1.00 89.75 622 ARG A C 1
ATOM 4780 O O . ARG A 1 622 ? 4.013 -12.353 -22.175 1.00 89.75 622 ARG A O 1
ATOM 4787 N N . TRP A 1 623 ? 5.628 -11.893 -20.685 1.00 92.94 623 TRP A N 1
ATOM 4788 C CA . TRP A 1 623 ? 4.923 -10.792 -20.023 1.00 92.94 623 TRP A CA 1
ATOM 4789 C C . TRP A 1 623 ? 3.594 -11.222 -19.391 1.00 92.94 623 TRP A C 1
ATOM 4791 O O . TRP A 1 623 ? 2.665 -10.426 -19.309 1.00 92.94 623 TRP A O 1
ATOM 4801 N N . LEU A 1 624 ? 3.481 -12.481 -18.967 1.00 92.06 624 LEU A N 1
ATOM 4802 C CA . LEU A 1 624 ? 2.294 -12.999 -18.297 1.00 92.06 624 LEU A CA 1
ATOM 4803 C C . LEU A 1 624 ? 2.585 -13.175 -16.816 1.00 92.06 624 LEU A C 1
ATOM 4805 O O . LEU A 1 624 ? 3.523 -13.872 -16.436 1.00 92.06 624 LEU A O 1
ATOM 4809 N N . ARG A 1 625 ? 1.761 -12.558 -15.973 1.00 93.81 625 ARG A N 1
ATOM 4810 C CA . ARG A 1 625 ? 1.911 -12.658 -14.524 1.00 93.81 625 ARG A CA 1
ATOM 4811 C C . ARG A 1 625 ? 1.704 -14.089 -14.046 1.00 93.81 625 ARG A C 1
ATOM 4813 O O . ARG A 1 625 ? 0.698 -14.716 -14.370 1.00 93.81 625 ARG A O 1
ATOM 4820 N N . THR A 1 626 ? 2.599 -14.568 -13.190 1.00 93.94 626 THR A N 1
ATOM 4821 C CA . THR A 1 626 ? 2.337 -15.781 -12.416 1.00 93.94 626 THR A CA 1
ATOM 4822 C C . THR A 1 626 ? 1.270 -15.527 -11.347 1.00 93.94 626 THR A C 1
ATOM 4824 O O . THR A 1 626 ? 1.301 -14.508 -10.655 1.00 93.94 626 THR A O 1
ATOM 4827 N N . ILE A 1 627 ? 0.323 -16.458 -11.215 1.00 94.88 627 ILE A N 1
ATOM 4828 C CA . ILE A 1 627 ? -0.782 -16.388 -10.254 1.00 94.88 627 ILE A CA 1
ATOM 4829 C C . ILE A 1 627 ? -0.846 -17.712 -9.503 1.00 94.88 627 ILE A C 1
ATOM 4831 O O . ILE A 1 627 ? -0.838 -18.767 -10.130 1.00 94.88 627 ILE A O 1
ATOM 4835 N N . TYR A 1 628 ? -0.934 -17.656 -8.184 1.00 94.81 628 TYR A N 1
ATOM 4836 C CA . TYR A 1 628 ? -1.186 -18.795 -7.310 1.00 94.81 628 TYR A CA 1
ATOM 4837 C C . TYR A 1 628 ? -2.598 -18.670 -6.742 1.00 94.81 628 TYR A C 1
ATOM 4839 O O . TYR A 1 628 ? -2.999 -17.582 -6.322 1.00 94.81 628 TYR A O 1
ATOM 4847 N N . ASP A 1 629 ? -3.373 -19.753 -6.776 1.00 92.94 629 ASP A N 1
ATOM 4848 C CA . ASP A 1 629 ? -4.622 -19.825 -6.014 1.00 92.94 629 ASP A CA 1
ATOM 4849 C C . ASP A 1 629 ? -4.341 -20.059 -4.518 1.00 92.94 629 ASP A C 1
ATOM 4851 O O . ASP A 1 629 ? -3.189 -20.116 -4.083 1.00 92.94 629 ASP A O 1
ATOM 4855 N N . MET A 1 630 ? -5.397 -20.172 -3.711 1.00 90.19 630 MET A N 1
ATOM 4856 C CA . MET A 1 630 ? -5.251 -20.387 -2.267 1.00 90.19 630 MET A CA 1
ATOM 4857 C C . MET A 1 630 ? -4.657 -21.753 -1.893 1.00 90.19 630 MET A C 1
ATOM 4859 O O . MET A 1 630 ? -4.204 -21.895 -0.764 1.00 90.19 630 MET A O 1
ATOM 4863 N N . ASP A 1 631 ? -4.621 -22.719 -2.816 1.00 87.81 631 ASP A N 1
ATOM 4864 C CA . ASP A 1 631 ? -3.982 -24.026 -2.616 1.00 87.81 631 ASP A CA 1
ATOM 4865 C C . ASP A 1 631 ? -2.507 -24.015 -3.073 1.00 87.81 631 ASP A C 1
ATOM 4867 O O . ASP A 1 631 ? -1.850 -25.056 -3.125 1.00 87.81 631 ASP A O 1
ATOM 4871 N N . GLY A 1 632 ? -1.976 -22.846 -3.456 1.00 86.19 632 GLY A N 1
ATOM 4872 C CA . GLY A 1 632 ? -0.618 -22.695 -3.981 1.00 86.19 632 GLY A CA 1
ATOM 4873 C C . GLY A 1 632 ? -0.449 -23.239 -5.403 1.00 86.19 632 GLY A C 1
ATOM 4874 O O . GLY A 1 632 ? 0.673 -23.383 -5.893 1.00 86.19 632 GLY A O 1
ATOM 4875 N N . VAL A 1 633 ? -1.541 -23.541 -6.109 1.00 88.69 633 VAL A N 1
ATOM 4876 C CA . VAL A 1 633 ? -1.487 -24.065 -7.474 1.00 88.69 633 VAL A CA 1
ATOM 4877 C C . VAL A 1 633 ? -1.336 -22.909 -8.451 1.00 88.69 633 VAL A C 1
ATOM 4879 O O . VAL A 1 633 ? -2.162 -21.995 -8.515 1.00 88.69 633 VAL A O 1
ATOM 4882 N N . ARG A 1 634 ? -0.286 -22.981 -9.276 1.00 88.69 634 ARG A N 1
ATOM 4883 C CA . ARG A 1 634 ? -0.049 -22.013 -10.348 1.00 88.69 634 ARG A CA 1
ATOM 4884 C C . ARG A 1 634 ? -1.201 -22.039 -11.358 1.00 88.69 634 ARG A C 1
ATOM 4886 O O . ARG A 1 634 ? -1.544 -23.091 -11.898 1.00 88.69 634 ARG A O 1
ATOM 4893 N N . LYS A 1 635 ? -1.764 -20.871 -11.645 1.00 84.12 635 LYS A N 1
ATOM 4894 C CA . LYS A 1 635 ? -2.763 -20.625 -12.687 1.00 84.12 635 LYS A CA 1
ATOM 4895 C C . LYS A 1 635 ? -2.162 -19.790 -13.807 1.00 84.12 635 LYS A C 1
ATOM 4897 O O . LYS A 1 635 ? -1.237 -19.004 -13.600 1.00 84.12 635 LYS A O 1
ATOM 4902 N N . TYR A 1 636 ? -2.745 -19.952 -14.985 1.00 63.53 636 TYR A N 1
ATOM 4903 C CA . TYR A 1 636 ? -2.542 -19.081 -16.131 1.00 63.53 636 TYR A CA 1
ATOM 4904 C C . TYR A 1 636 ? -3.871 -18.358 -16.360 1.00 63.53 636 TYR A C 1
ATOM 4906 O O . TYR A 1 636 ? -4.905 -19.030 -16.424 1.00 63.53 636 TYR A O 1
ATOM 4914 N N . LEU A 1 637 ? -3.850 -17.023 -16.388 1.00 55.34 637 LEU A N 1
ATOM 4915 C CA . LEU A 1 637 ? -4.990 -16.229 -16.857 1.00 55.34 637 LEU A CA 1
ATOM 4916 C C . LEU A 1 637 ? -5.009 -16.173 -18.383 1.00 55.34 637 LEU A C 1
ATOM 4918 O O . LEU A 1 637 ? -3.906 -16.119 -18.977 1.00 55.34 637 LEU A O 1
#

pLDDT: mean 87.73, std 13.0, range [28.5, 98.88]

Radius of gyration: 30.59 Å; chains: 1; bounding box: 79×65×92 Å

Secondary structure (DSSP, 8-state):
-PPP--EETTEEBPBTTS--EEE-SS-EEEEETTTTEEEEE--EEEGGGEES--SS-EETTTEEBPBTT-EES--BS-TT-TT-BTTTS-SSPPPEES---SS-EETTEEBPBTT--EEETTTTEEESS--B-PPPPP----S-------PEEEEEEEEEEEPPTT--HHHHHHHHHHHHTTT--TTSTTHHHHHHHHIIIII---TTT-HHHHS--BHHHHHHHHHHT-----TTEEEEEEEEPPTT--TTS---HHHHHHS-GGGSHHHHHHHHHHHHHHHHHHH--SSEEEEEEEEEEEEETHHHHHHHHHHHHHHTT-HHHHHHHHHHTTT--B-S-TT-EEEEEEEES-------TTTTT-SS-S--TT------TTS-SEEEEEEESS--BTT--EE--TTTS-EEEESS-HHHHHB-S-SEEEEEEE-SPPEEEEEETTS-GGGSHHHHHHHHHHHHHHH-TTTHHHHHHS-EEEEEEEE------TT---EEEEEEEEEEEEEEEETHHHHHHHHHHHHHHHHTT-----TT-GGGTTS-GGGHHHHHHHHHHHHHHHTT-------HHHHHHHHHHT---------EEE-TTS-EEEEE-S-GGG-TTPBPGGG---EE-TTS-EE--

Sequence (637 aa):
MKMITININGLTLCHKGSSGVSHNTLPDVCKTPPFGVPVPYENEAYSADLIKGTTSVSADGGNMIANVGSQFARSVFDEAGSMGGILSGTNMAETEWISHSFDVFFEKKPACRLTDKLFMNHRNTVNMAGLNQAKIRGTNEDNTTPKEDEQTEVTLTIGVFFDGTGNNAINLERMIAACDGKHFDINNQDAQSILTEYAKDNMGFSDLESGSHTCYYTNIHWLYIAYRSFIENDKRKRQAAIYIQGIGTDAGKPDSLVGMGLGEGDTGVLAKTDEAVTQLSGVIKDLLPSRCIVKTLQFDIFGFSRGAAAARHFANRIYHKDPQLVKAIKQGLANREYHSDSAGKTRFIGIFDTVAAIGTPFNGVNPNSADTGDVDLTLHAGIAEKVFHIAAQHECRFNFALNSVRPAWPELVLPGVHSDIGGGYWPNEQENCFLTRPQAETVPENQPDESTHVYRQTFSALKDMESSPNIAPIIRTSTITAKTWNDKRMPPDHLGTPQKRTFAALTLNPRQVKNNWAAVAYLVMLEAATEAGCEFRTEDDNRTLLIPPELRPLCNKALAMGKAARSGYATAGFTTDEIDILAKQYIHCSANWNSVKIDTNNNIVGGAKPLALIFANRPDERWLRTIYDMDGVRKYL

InterPro domains:
  IPR018712 T6SS, Phospholipase effector Tle1-like, catalytic domain [PF09994] (333-431)

Organism: NCBI:txid2564899